Protein AF-A0A956P939-F1 (afdb_monomer)

Mean predicted aligned error: 9.64 Å

Radius of gyration: 22.23 Å; Cα contacts (8 Å, |Δi|>4): 896; chains: 1; bounding box: 80×52×57 Å

Secondary structure (DSSP, 8-state):
--HHHHHHHHHHHHHHHHTT---------SS---SSSSS--SS-EEESS--BTTS--SBTTSSSB-SSEEEE--S-BS-SSSTTPBPTTSTT-EEEEE--TT--EEEEEEEEEEEETT--EESTT-SEEEEEEETTEEEEEEEETTEEEEEEEEEEETTEEEEEEEEEE-SSS-EEEEEEEEEE----SSS-SS--GGGS--EEEEEEEETBEEEEEEEEE-TT-SS-EEEEEEEEEEES-EEEEEEEEETTEEEEEEEEPPEEE-TT-EEEEEEEEEEESSHHHHHHHHHHHHHHHHTSSSSHHHHHHHHHHHHHHHHHHHHHHSPPPSS-SHHHHHHHHHHHHHHHHTEEPS-TT-SS-EE-SBTTTB-S--TTTHHHHHHHHTTT-HHHHHHHHHHHHT----

pLDDT: mean 78.42, std 20.01, range [32.03, 98.69]

Solvent-accessible surface area (backbone atoms only — not comparable to full-atom values): 21518 Å² total; per-residue (Å²): 133,66,70,72,59,56,54,56,53,51,55,53,52,54,60,52,50,67,77,64,61,79,80,81,78,80,84,76,81,93,76,89,64,67,79,53,70,80,74,72,56,77,35,57,64,44,68,47,49,45,47,41,53,90,78,34,80,68,40,46,49,39,36,24,24,46,24,46,48,75,22,44,35,26,55,69,58,80,64,88,90,42,101,82,36,52,50,32,38,19,43,70,28,23,38,34,25,42,47,38,77,90,56,47,37,76,60,31,31,38,32,47,38,32,24,38,86,87,66,49,72,40,32,56,60,24,80,42,46,40,37,38,24,37,85,65,37,35,41,31,43,35,33,43,90,49,31,41,33,43,30,40,42,32,68,72,48,74,60,24,32,39,44,34,33,39,40,32,27,74,31,94,58,68,48,42,38,35,43,30,45,36,40,28,50,70,85,71,76,81,73,61,94,65,74,59,61,74,78,66,79,44,40,63,48,58,41,68,76,47,93,39,31,38,33,41,40,38,39,35,70,41,89,85,73,82,89,62,62,55,53,41,17,36,15,38,30,41,46,49,47,43,72,47,58,46,81,41,83,44,67,75,50,39,31,41,35,42,32,31,50,66,50,72,35,46,56,72,31,72,46,30,39,39,38,33,43,10,54,33,77,42,60,65,66,5,38,55,49,18,51,50,52,49,56,54,42,58,70,57,28,96,46,58,40,48,13,50,55,42,51,52,54,50,50,51,51,53,51,52,53,47,65,71,60,47,72,80,59,98,53,90,49,81,62,43,47,55,52,45,55,42,51,53,48,17,54,60,68,23,41,39,56,64,53,96,86,47,74,35,37,37,54,31,87,20,35,3,59,22,65,54,80,47,92,70,51,36,66,53,50,23,58,56,35,47,67,76,39,56,63,56,21,48,24,21,52,14,51,76,71,61,66,64,76,135

Foldseek 3Di:
DDVVVVVVVVVVVVVVVVVPDDDPPPDDDDDDDDPQPPPQFQAAEAADDAQEPLSADDDLRHVVHFFQDKGQYRCWADDPPDPQTQHSQFARWIWGGFADAPAGDTDKIKGKWKAWPVRDIDVRPFPHKHWYADLFFIWMWTHHPQKIKIWTWGDLDFQKIKTKIKIWGQDQFKIKIWMKMKIKHRDDQPRDPRGDPLPADWFWDWDAPDWLKIKIWIWAQPPVHDDDTQIKMKIKGKVQGFDGWDWDDDRSITMIMRTGDMDMDHNGDMAMIIIMIGIDSDHVVRNVVRVVSVVVLCVQAVHRVSSVVRSVVVVVVVLVVQLVQFDDFPDDDPVSSVVLSSVSSSLVVQWHADDDPQPGIFGFSGRHNDPDQDPVVLQVSLVSCCRRPVPRSVSSVCRNPVPPDD

Sequence (406 aa):
MNPRVAIVGGVVAALLGTLFTPVRGLAQGSGHPRPDPVGLSQVPVSGWPVYVEDLTIGSPVSDYGSHFGIKASTLDDGAPESDLFADARSLLYHATYAANTDDGRQMDEGFFRFFDGNGASRFAPAESREIHFHPWGWEETAVDGDLTAEGYAMTFEEDVFLVATIVTNDGDESVTLTPRFNVRNETDPETESSFPASQRDDFAVAEMIEPGVAGVTYAAPFVFGLFGFNVFERAIVADPEVHDVANIGSLRYYRKRVNLAPFTLGPGERRGVYVLVAFDDYATPAADRAVAAQEALAAMGADAAEAIDAAVAETDAEWDDFFASLPPPHGDEPNDARIYDLAATALRMNVYGQRGLMPGRASVPGKVHFNLFFVWDLPLQALGHNEWDPTLATEELGVQYGFCSP

Nearest PDB structures (foldseek):
  6xux-assembly1_A  TM=6.736E-01  e=1.722E-11  Escherichia coli K-12
  3d3i-assembly1_A  TM=6.551E-01  e=8.523E-11  Escherichia coli K-12
  1h54-assembly1_A  TM=5.300E-01  e=1.652E-06  Levilactobacillus brevis
  5npf-assembly1_A  TM=4.987E-01  e=2.641E-04  Thermoanaerobacterium xylanolyticum
  6tzk-assembly1_A  TM=1.191E-01  e=5.718E+00  Escherichia coli K-12

Structure (mmCIF, N/CA/C/O backbone):
data_AF-A0A956P939-F1
#
_entry.id   AF-A0A956P939-F1
#
loop_
_atom_site.group_PDB
_atom_site.id
_atom_site.type_symbol
_atom_site.label_atom_id
_atom_site.label_alt_id
_atom_site.la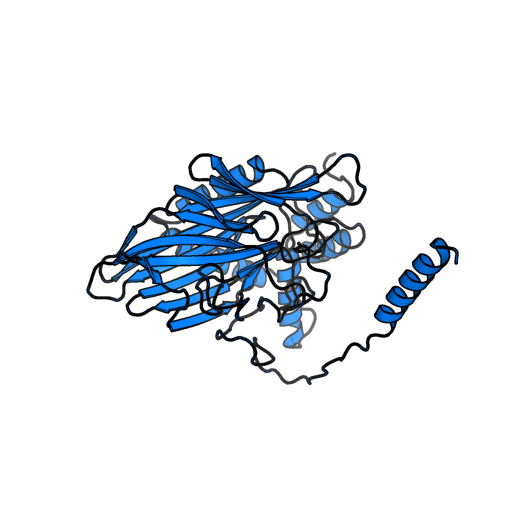bel_comp_id
_atom_site.label_asym_id
_atom_site.label_entity_id
_atom_site.label_seq_id
_atom_site.pdbx_PDB_ins_code
_atom_site.Cartn_x
_atom_site.Cartn_y
_atom_site.Cartn_z
_atom_site.occupancy
_atom_site.B_iso_or_equiv
_atom_site.auth_seq_id
_atom_site.auth_comp_id
_atom_site.auth_asym_id
_atom_site.auth_atom_id
_atom_site.pdbx_PDB_model_num
ATOM 1 N N . MET A 1 1 ? 54.428 1.820 21.386 1.00 50.12 1 MET A N 1
ATOM 2 C CA . MET A 1 1 ? 54.041 1.319 20.044 1.00 50.12 1 MET A CA 1
ATOM 3 C C . MET A 1 1 ? 53.411 2.462 19.261 1.00 50.12 1 MET A C 1
ATOM 5 O O . MET A 1 1 ? 52.854 3.351 19.891 1.00 50.12 1 MET A O 1
ATOM 9 N N . ASN A 1 2 ? 53.539 2.487 17.932 1.00 37.88 2 ASN A N 1
ATOM 10 C CA . ASN A 1 2 ? 52.978 3.564 17.108 1.00 37.88 2 ASN A CA 1
ATOM 11 C C . ASN A 1 2 ? 51.472 3.305 16.871 1.00 37.88 2 ASN A C 1
ATOM 13 O O . ASN A 1 2 ? 51.154 2.280 16.264 1.00 37.88 2 ASN A O 1
ATOM 17 N N . PRO A 1 3 ? 50.550 4.186 17.315 1.00 40.38 3 PRO A N 1
ATOM 18 C CA . PRO A 1 3 ? 49.106 3.933 17.237 1.00 40.38 3 PRO A CA 1
ATOM 19 C C . PRO A 1 3 ? 48.591 3.748 15.802 1.00 40.38 3 PRO A C 1
ATOM 21 O O . PRO A 1 3 ? 47.609 3.041 15.594 1.00 40.38 3 PRO A O 1
ATOM 24 N N . ARG A 1 4 ? 49.293 4.283 14.791 1.00 35.97 4 ARG A N 1
ATOM 25 C CA . ARG A 1 4 ? 48.931 4.094 13.374 1.00 35.97 4 ARG A CA 1
ATOM 26 C C . ARG A 1 4 ? 49.069 2.645 12.888 1.00 35.97 4 ARG A C 1
ATOM 28 O O . ARG A 1 4 ? 48.387 2.269 11.946 1.00 35.97 4 ARG A O 1
ATOM 35 N N . VAL A 1 5 ? 49.906 1.822 13.529 1.00 47.03 5 VAL A N 1
ATOM 36 C CA . VAL A 1 5 ? 50.092 0.408 13.143 1.00 47.03 5 VAL A CA 1
ATOM 37 C C . VAL A 1 5 ? 48.960 -0.476 13.681 1.00 47.03 5 VAL A C 1
ATOM 39 O O . VAL A 1 5 ? 48.553 -1.419 13.011 1.00 47.03 5 VAL A O 1
ATOM 42 N N . ALA A 1 6 ? 48.404 -0.145 14.852 1.00 46.34 6 ALA A N 1
ATOM 43 C CA . ALA A 1 6 ? 47.285 -0.888 15.437 1.00 46.34 6 ALA A CA 1
ATOM 44 C C . ALA A 1 6 ? 45.988 -0.722 14.624 1.00 46.34 6 ALA A C 1
ATOM 46 O O . ALA A 1 6 ? 45.275 -1.696 14.402 1.00 46.34 6 ALA A O 1
ATOM 47 N N . ILE A 1 7 ? 45.724 0.492 14.126 1.00 46.47 7 ILE A N 1
ATOM 48 C CA . ILE A 1 7 ? 44.528 0.800 13.323 1.00 46.47 7 ILE A CA 1
ATOM 49 C C . ILE A 1 7 ? 44.555 0.041 11.986 1.00 46.47 7 ILE A C 1
ATOM 51 O O . ILE A 1 7 ? 43.578 -0.613 11.634 1.00 46.47 7 ILE A O 1
ATOM 55 N N . VAL A 1 8 ? 45.691 0.049 11.275 1.00 51.22 8 VAL A N 1
ATOM 56 C CA . VAL A 1 8 ? 45.835 -0.686 10.002 1.00 51.22 8 VAL A CA 1
ATOM 57 C C . VAL A 1 8 ? 45.714 -2.202 10.209 1.00 51.22 8 VAL A C 1
ATOM 59 O O . VAL A 1 8 ? 45.067 -2.874 9.411 1.00 51.22 8 VAL A O 1
ATOM 62 N N . GLY A 1 9 ? 46.271 -2.743 11.300 1.00 47.25 9 GLY A N 1
ATOM 63 C CA . GLY A 1 9 ? 46.125 -4.162 11.640 1.00 47.25 9 GLY A CA 1
ATOM 64 C C . GLY A 1 9 ? 44.674 -4.579 11.915 1.00 47.25 9 GLY A C 1
ATOM 65 O O . GLY A 1 9 ? 44.249 -5.633 11.448 1.00 47.25 9 GLY A O 1
ATOM 66 N N . GLY A 1 10 ? 43.903 -3.742 12.618 1.00 50.66 10 GLY A N 1
ATOM 67 C CA . GLY A 1 10 ? 42.486 -4.000 12.900 1.00 50.66 10 GLY A CA 1
ATOM 68 C C . GLY A 1 10 ? 41.606 -3.992 11.646 1.00 50.66 10 GLY A C 1
ATOM 69 O O . GLY A 1 10 ? 40.800 -4.900 11.461 1.00 50.66 10 GLY A O 1
ATOM 70 N N . VAL A 1 11 ? 41.806 -3.020 10.749 1.00 48.44 11 VAL A N 1
ATOM 71 C CA . VAL A 1 11 ? 41.030 -2.906 9.497 1.00 48.44 11 VAL A CA 1
ATOM 72 C C . VAL A 1 11 ? 41.284 -4.092 8.559 1.00 48.44 11 VAL A C 1
ATOM 74 O O . VAL A 1 11 ? 40.339 -4.641 7.998 1.00 48.44 11 VAL A O 1
ATOM 77 N N . VAL A 1 12 ? 42.537 -4.548 8.431 1.00 51.44 12 VAL A N 1
ATOM 78 C CA . VAL A 1 12 ? 42.867 -5.727 7.606 1.00 51.44 12 VAL A CA 1
ATOM 79 C C . VAL A 1 12 ? 42.304 -7.020 8.211 1.00 51.44 12 VAL A C 1
ATOM 81 O O . VAL A 1 12 ? 41.845 -7.884 7.469 1.00 51.44 12 VAL A O 1
ATOM 84 N N . ALA A 1 13 ? 42.282 -7.155 9.541 1.00 48.56 13 ALA A N 1
ATOM 85 C CA . ALA A 1 13 ? 41.676 -8.315 10.199 1.00 48.56 13 ALA A CA 1
ATOM 86 C C . ALA A 1 13 ? 40.147 -8.369 10.011 1.00 48.56 13 ALA A C 1
ATOM 88 O O . ALA A 1 13 ? 39.612 -9.445 9.755 1.00 48.56 13 ALA A O 1
ATOM 89 N N . ALA A 1 14 ? 39.458 -7.224 10.071 1.00 45.44 14 ALA A N 1
ATOM 90 C CA . ALA A 1 14 ? 38.018 -7.142 9.817 1.00 45.44 14 ALA A CA 1
ATOM 91 C C . ALA A 1 14 ? 37.662 -7.505 8.361 1.00 45.44 14 ALA A C 1
ATOM 93 O O . ALA A 1 14 ? 36.776 -8.325 8.134 1.00 45.44 14 ALA A O 1
ATOM 94 N N . LEU A 1 15 ? 38.413 -6.975 7.384 1.00 41.59 15 LEU A N 1
ATOM 95 C CA . LEU A 1 15 ? 38.241 -7.290 5.956 1.00 41.59 15 LEU A CA 1
ATOM 96 C C . LEU A 1 15 ? 38.540 -8.757 5.605 1.00 41.59 15 LEU A C 1
ATOM 98 O O . LEU A 1 15 ? 37.969 -9.290 4.660 1.00 41.59 15 LEU A O 1
ATOM 102 N N . LEU A 1 16 ? 39.426 -9.426 6.348 1.00 42.56 16 LEU A N 1
ATOM 103 C CA . LEU A 1 16 ? 39.667 -10.860 6.172 1.00 42.56 16 LEU A CA 1
ATOM 104 C C . LEU A 1 16 ? 38.607 -11.725 6.872 1.00 42.56 16 LEU A C 1
ATOM 106 O O . LEU A 1 16 ? 38.348 -12.832 6.413 1.00 42.56 16 LEU A O 1
ATOM 110 N N . GLY A 1 17 ? 37.967 -11.239 7.940 1.00 43.75 17 GLY A N 1
ATOM 111 C CA . GLY A 1 17 ? 36.863 -11.945 8.598 1.00 43.75 17 GLY A CA 1
ATOM 112 C C . GLY A 1 17 ? 35.631 -12.092 7.699 1.00 43.75 17 GLY A C 1
ATOM 113 O O . GLY A 1 17 ? 35.062 -13.179 7.597 1.00 43.75 17 GLY A O 1
ATOM 114 N N . THR A 1 18 ? 35.259 -11.028 6.981 1.00 45.19 18 THR A N 1
ATOM 115 C CA . THR A 1 18 ? 34.115 -11.051 6.054 1.00 45.19 18 THR A CA 1
ATOM 116 C C . THR A 1 18 ? 34.360 -11.954 4.841 1.00 45.19 18 THR A C 1
ATOM 118 O O . THR A 1 18 ? 33.471 -12.708 4.459 1.00 45.19 18 THR A O 1
ATOM 121 N N . LEU A 1 19 ? 35.583 -11.980 4.296 1.00 40.50 19 LEU A N 1
ATOM 122 C CA . LEU A 1 19 ? 35.952 -12.816 3.141 1.00 40.50 19 LEU A CA 1
ATOM 123 C C . LEU A 1 19 ? 35.946 -14.337 3.400 1.00 40.50 19 LEU A C 1
ATOM 125 O O . LEU A 1 19 ? 36.013 -15.108 2.443 1.00 40.50 19 LEU A O 1
ATOM 129 N N . PHE A 1 20 ? 35.880 -14.784 4.659 1.00 41.47 20 PHE A N 1
ATOM 130 C CA . PHE A 1 20 ? 35.913 -16.208 5.025 1.00 41.47 20 PHE A CA 1
ATOM 131 C C . PHE A 1 20 ? 34.720 -16.671 5.872 1.00 41.47 20 PHE A C 1
ATOM 133 O O . PHE A 1 20 ? 34.769 -17.759 6.449 1.00 41.47 20 PHE A O 1
ATOM 140 N N . THR A 1 21 ? 33.633 -15.896 5.930 1.00 37.41 21 THR A N 1
ATOM 141 C CA . THR A 1 21 ? 32.388 -16.376 6.548 1.00 37.41 21 THR A CA 1
ATOM 142 C C . THR A 1 21 ? 31.715 -17.376 5.597 1.00 37.41 21 THR A C 1
ATOM 144 O O . THR A 1 21 ? 31.356 -16.996 4.482 1.00 37.41 21 THR A O 1
ATOM 147 N N . PRO A 1 22 ? 31.567 -18.664 5.965 1.00 34.25 22 PRO A N 1
ATOM 148 C CA . PRO A 1 22 ? 30.996 -19.651 5.061 1.00 34.25 22 PRO A CA 1
ATOM 149 C C . PRO A 1 22 ? 29.490 -19.419 4.929 1.00 34.25 22 PRO A C 1
ATOM 151 O O . PRO A 1 22 ? 28.732 -19.710 5.855 1.00 34.25 22 PRO A O 1
ATOM 154 N N . VAL A 1 23 ? 29.058 -18.945 3.758 1.00 38.06 23 VAL A N 1
ATOM 155 C CA . VAL A 1 23 ? 27.640 -18.909 3.383 1.00 38.06 23 VAL A CA 1
ATOM 156 C C . VAL A 1 23 ? 27.090 -20.332 3.485 1.00 38.06 23 VAL A C 1
ATOM 158 O O . VAL A 1 23 ? 27.446 -21.214 2.696 1.00 38.06 23 VAL A O 1
ATOM 161 N N . ARG A 1 24 ? 26.241 -20.581 4.487 1.00 35.25 24 ARG A N 1
ATOM 162 C CA . ARG A 1 24 ? 25.516 -21.847 4.625 1.00 35.25 24 ARG A CA 1
ATOM 163 C C . ARG A 1 24 ? 24.410 -21.888 3.578 1.00 35.25 24 ARG A C 1
ATOM 165 O O . ARG A 1 24 ? 23.266 -21.568 3.871 1.00 35.25 24 ARG A O 1
ATOM 172 N N . GLY A 1 25 ? 24.763 -22.310 2.367 1.00 32.84 25 GLY A N 1
ATOM 173 C CA . GLY A 1 25 ? 23.783 -22.633 1.338 1.00 32.84 25 GLY A CA 1
ATOM 174 C C . GLY A 1 25 ? 22.863 -23.757 1.816 1.00 32.84 25 GLY A C 1
ATOM 175 O O . GLY A 1 25 ? 23.252 -24.927 1.807 1.00 32.84 25 GLY A O 1
ATOM 176 N N . LEU A 1 26 ? 21.648 -23.401 2.233 1.00 36.78 26 LEU A N 1
ATOM 177 C CA . LEU A 1 26 ? 20.554 -24.344 2.432 1.00 36.78 26 LEU A CA 1
ATOM 178 C C . LEU A 1 26 ? 20.024 -24.762 1.060 1.00 36.78 26 LEU A C 1
ATOM 180 O O . LEU A 1 26 ? 19.105 -24.166 0.512 1.00 36.78 26 LEU A O 1
ATOM 184 N N . ALA A 1 27 ? 20.623 -25.807 0.495 1.00 38.09 27 ALA A N 1
ATOM 185 C CA . ALA A 1 27 ? 20.045 -26.488 -0.652 1.00 38.09 27 ALA A CA 1
ATOM 186 C C . ALA A 1 27 ? 18.842 -27.327 -0.187 1.00 38.09 27 ALA A C 1
ATOM 188 O O . ALA A 1 27 ? 19.024 -28.380 0.430 1.00 38.09 27 ALA A O 1
ATOM 189 N N . GLN A 1 28 ? 17.624 -26.886 -0.506 1.00 37.09 28 GLN A N 1
ATOM 190 C CA . GLN A 1 28 ? 16.430 -27.733 -0.493 1.00 37.09 28 GLN A CA 1
ATOM 191 C C . GLN A 1 28 ? 15.863 -27.883 -1.908 1.00 37.09 28 GLN A C 1
ATOM 193 O O . GLN A 1 28 ? 16.012 -27.011 -2.759 1.00 37.09 28 GLN A O 1
ATOM 198 N N . GLY A 1 29 ? 15.348 -29.082 -2.185 1.00 35.78 29 GLY A N 1
ATOM 199 C CA . GLY A 1 29 ? 15.140 -29.578 -3.543 1.00 35.78 29 GLY A CA 1
ATOM 200 C C . GLY A 1 29 ? 13.824 -29.147 -4.185 1.00 35.78 29 GLY A C 1
ATOM 2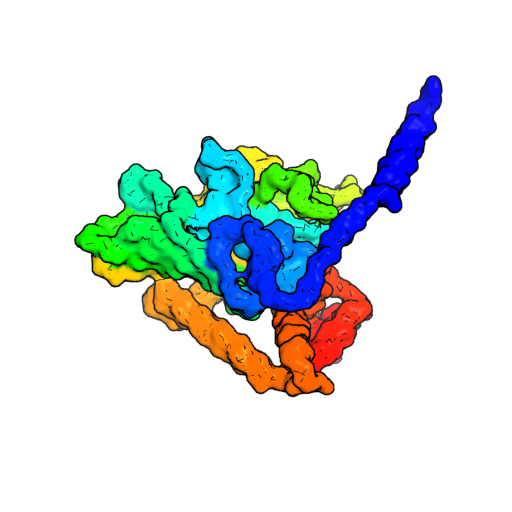01 O O . GLY A 1 29 ? 12.817 -28.937 -3.516 1.00 35.78 29 GLY A O 1
ATOM 202 N N . SER A 1 30 ? 13.839 -29.101 -5.515 1.00 42.78 30 SER A N 1
ATOM 203 C CA . SER A 1 30 ? 12.678 -28.849 -6.363 1.00 42.78 30 SER A CA 1
ATOM 204 C C . SER A 1 30 ? 11.581 -29.910 -6.198 1.00 42.78 30 SER A C 1
ATOM 206 O O . SER A 1 30 ? 11.825 -31.113 -6.308 1.00 42.78 30 SER A O 1
ATOM 208 N N . GLY A 1 31 ? 10.348 -29.446 -5.979 1.00 37.28 31 GLY A N 1
ATOM 209 C CA . GLY A 1 31 ? 9.161 -30.296 -5.842 1.00 37.28 31 GLY A CA 1
ATOM 210 C C . GLY A 1 31 ? 7.993 -29.583 -5.157 1.00 37.28 31 GLY A C 1
ATOM 211 O O . GLY A 1 31 ? 7.477 -30.111 -4.181 1.00 37.28 31 GLY A O 1
ATOM 212 N N . HIS A 1 32 ? 7.660 -28.371 -5.627 1.00 44.19 32 HIS A N 1
ATOM 213 C CA . HIS A 1 32 ? 6.663 -27.413 -5.107 1.00 44.19 32 HIS A CA 1
ATOM 214 C C . HIS A 1 32 ? 5.964 -27.737 -3.770 1.00 44.19 32 HIS A C 1
ATOM 216 O O . HIS A 1 32 ? 4.976 -28.476 -3.739 1.00 44.19 32 HIS A O 1
ATOM 222 N N . PRO A 1 33 ? 6.360 -27.023 -2.703 1.00 41.59 33 PRO A N 1
ATOM 223 C CA . PRO A 1 33 ? 5.416 -26.649 -1.656 1.00 41.59 33 PRO A CA 1
ATOM 224 C C . PRO A 1 33 ? 5.516 -25.170 -1.222 1.00 41.59 33 PRO A C 1
ATOM 226 O O . PRO A 1 33 ? 6.566 -24.725 -0.778 1.00 41.59 33 PRO A O 1
ATOM 229 N N . ARG A 1 34 ? 4.345 -24.513 -1.233 1.00 43.62 34 ARG A N 1
ATOM 230 C CA . ARG A 1 34 ? 3.924 -23.307 -0.481 1.00 43.62 34 ARG A CA 1
ATOM 231 C C . ARG A 1 34 ? 4.529 -21.919 -0.819 1.00 43.62 34 ARG A C 1
ATOM 233 O O . ARG A 1 34 ? 5.710 -21.831 -1.130 1.00 43.62 34 ARG A O 1
ATOM 240 N N . PRO A 1 35 ? 3.708 -20.846 -0.698 1.00 51.22 35 PRO A N 1
ATOM 241 C CA . PRO A 1 35 ? 4.157 -19.446 -0.663 1.00 51.22 35 PRO A CA 1
ATOM 242 C C . PRO A 1 35 ? 4.894 -19.073 0.636 1.00 51.22 35 PRO A C 1
ATOM 244 O O . PRO A 1 35 ? 5.683 -18.147 0.635 1.00 51.22 35 PRO A O 1
ATOM 247 N N . ASP A 1 36 ? 4.720 -19.842 1.713 1.00 59.56 36 ASP A N 1
ATOM 248 C CA . ASP A 1 36 ? 5.694 -19.925 2.807 1.00 59.56 36 ASP A CA 1
ATOM 249 C C . ASP A 1 36 ? 6.489 -21.238 2.639 1.00 59.56 36 ASP A C 1
ATOM 251 O O . ASP A 1 36 ? 6.026 -22.301 3.085 1.00 59.56 36 ASP A O 1
ATOM 255 N N . PRO A 1 37 ? 7.648 -21.219 1.949 1.00 51.12 37 PRO A N 1
ATOM 256 C CA . PRO A 1 37 ? 8.393 -22.429 1.591 1.00 51.12 37 PRO A CA 1
ATOM 257 C C . PRO A 1 37 ? 9.040 -23.135 2.793 1.00 51.12 37 PRO A C 1
ATOM 259 O O . PRO A 1 37 ? 9.575 -24.237 2.645 1.00 51.12 37 PRO A O 1
ATOM 262 N N . VAL A 1 38 ? 9.004 -22.522 3.981 1.00 56.06 38 VAL A N 1
ATOM 263 C CA . VAL A 1 38 ? 9.703 -22.978 5.192 1.00 56.06 38 VAL A CA 1
ATOM 264 C C . VAL A 1 38 ? 8.776 -23.209 6.391 1.00 56.06 38 VAL A C 1
ATOM 266 O O . VAL A 1 38 ? 9.180 -23.891 7.335 1.00 56.06 38 VAL A O 1
ATOM 269 N N . GLY A 1 39 ? 7.523 -22.751 6.339 1.00 66.31 39 GLY A N 1
ATOM 270 C CA . GLY A 1 39 ? 6.569 -22.860 7.445 1.00 66.31 39 GLY A CA 1
ATOM 271 C C . GLY A 1 39 ? 6.886 -21.901 8.596 1.00 66.31 39 GLY A C 1
ATOM 272 O O . GLY A 1 39 ? 6.688 -22.284 9.751 1.00 66.31 39 GLY A O 1
ATOM 273 N N . LEU A 1 40 ? 7.471 -20.736 8.292 1.00 74.38 40 LEU A N 1
ATOM 274 C CA . LEU A 1 40 ? 7.886 -19.737 9.281 1.00 74.38 40 LEU A CA 1
ATOM 275 C C . LEU A 1 40 ? 6.841 -18.643 9.514 1.00 74.38 40 LEU A C 1
ATOM 277 O O . LEU A 1 40 ? 6.800 -18.113 10.623 1.00 74.38 40 LEU A O 1
ATOM 281 N N . SER A 1 41 ? 5.999 -18.325 8.526 1.00 83.19 41 SER A N 1
ATOM 282 C CA . SER A 1 41 ? 4.969 -17.294 8.664 1.00 83.19 41 SER A CA 1
ATOM 283 C C . SER A 1 41 ? 3.973 -17.676 9.757 1.00 83.19 41 SER A C 1
ATOM 285 O O . SER A 1 41 ? 3.396 -18.767 9.753 1.00 83.19 41 SER A O 1
ATOM 287 N N . GLN A 1 42 ? 3.738 -16.760 10.697 1.00 87.88 42 GLN A N 1
ATOM 288 C CA . GLN A 1 42 ? 2.719 -16.939 11.735 1.00 87.88 42 GLN A CA 1
ATOM 289 C C . GLN A 1 42 ? 1.298 -16.717 11.195 1.00 87.88 42 GLN A C 1
ATOM 291 O O . GLN A 1 42 ? 0.321 -17.182 11.784 1.00 87.88 42 GLN A O 1
ATOM 296 N N . VAL A 1 43 ? 1.196 -16.010 10.068 1.00 88.38 43 VAL A N 1
ATOM 297 C CA . VAL A 1 43 ? -0.038 -15.706 9.342 1.00 88.38 43 VAL A CA 1
ATOM 298 C C . VAL A 1 43 ? -0.138 -16.626 8.118 1.00 88.38 43 VAL A C 1
ATOM 300 O O . VAL A 1 43 ? 0.833 -16.723 7.366 1.00 88.38 43 VAL A O 1
ATOM 303 N N . PRO A 1 44 ? -1.277 -17.302 7.880 1.00 90.94 44 PRO A N 1
ATOM 304 C CA . PRO A 1 44 ? -1.563 -17.964 6.612 1.00 90.94 44 PRO A CA 1
ATOM 305 C C . PRO A 1 44 ? -1.393 -17.020 5.414 1.00 90.94 44 PRO A C 1
ATOM 307 O O . PRO A 1 44 ? -2.001 -15.952 5.365 1.00 90.94 44 PRO A O 1
ATOM 310 N N . VAL A 1 45 ? -0.581 -17.442 4.444 1.00 89.38 45 VAL A N 1
ATOM 311 C CA . VAL A 1 45 ? -0.345 -16.727 3.183 1.00 89.38 45 VAL A CA 1
ATOM 312 C C . VAL A 1 45 ? -0.757 -17.583 1.985 1.00 89.38 45 VAL A C 1
ATOM 314 O O . VAL A 1 45 ? -0.534 -18.800 1.953 1.00 89.38 45 VAL A O 1
ATOM 317 N N . SER A 1 46 ? -1.345 -16.940 0.982 1.00 89.81 46 SER A N 1
ATOM 318 C CA . SER A 1 46 ? -1.753 -17.527 -0.295 1.00 89.81 46 SER A CA 1
ATOM 319 C C . SER A 1 46 ? -1.541 -16.527 -1.446 1.00 89.81 46 SER A C 1
ATOM 321 O O . SER A 1 46 ? -1.001 -15.447 -1.227 1.00 89.81 46 SER A O 1
ATOM 323 N N . GLY A 1 47 ? -1.896 -16.892 -2.680 1.00 86.50 47 GLY A N 1
ATOM 324 C CA . GLY A 1 47 ? -1.655 -16.042 -3.854 1.00 86.50 47 GLY A CA 1
ATOM 325 C C . GLY A 1 47 ? -0.212 -16.086 -4.378 1.00 86.50 47 GLY A C 1
ATOM 326 O O . GLY A 1 47 ? 0.580 -16.961 -4.004 1.00 86.50 47 GLY A O 1
ATOM 327 N N . TRP A 1 48 ? 0.098 -15.195 -5.321 1.00 80.31 48 TRP A N 1
ATOM 328 C CA . TRP A 1 48 ? 1.404 -15.028 -5.976 1.00 80.31 48 TRP A CA 1
ATOM 329 C C . TRP A 1 48 ? 1.398 -13.738 -6.821 1.00 80.31 48 TRP A C 1
ATOM 331 O O . TRP A 1 48 ? 0.352 -13.423 -7.390 1.00 80.31 48 TRP A O 1
ATOM 341 N N . PRO A 1 49 ? 2.546 -13.061 -7.033 1.00 77.12 49 PRO A N 1
ATOM 342 C CA . PRO A 1 49 ? 3.854 -13.192 -6.369 1.00 77.12 49 PRO A CA 1
ATOM 343 C C . PRO A 1 49 ? 3.774 -12.938 -4.869 1.00 77.12 49 PRO A C 1
ATOM 345 O O . PRO A 1 49 ? 2.861 -12.284 -4.410 1.00 77.12 49 PRO A O 1
ATOM 348 N N . VAL A 1 50 ? 4.695 -13.499 -4.093 1.00 73.44 50 VAL A N 1
ATOM 349 C CA . VAL A 1 50 ? 4.679 -13.384 -2.629 1.00 73.44 50 VAL A CA 1
ATOM 350 C C . VAL A 1 50 ? 5.639 -12.264 -2.221 1.00 73.44 50 VAL A C 1
ATOM 352 O O . VAL A 1 50 ? 6.678 -12.094 -2.856 1.00 73.44 50 VAL A O 1
ATOM 355 N N . TYR A 1 51 ? 5.272 -11.479 -1.203 1.00 72.31 51 TYR A N 1
ATOM 356 C CA . TYR A 1 51 ? 6.037 -10.316 -0.734 1.00 72.31 51 TYR A CA 1
ATOM 357 C C . TYR A 1 51 ? 6.098 -10.273 0.805 1.00 72.31 51 TYR A C 1
ATOM 359 O O . TYR A 1 51 ? 5.625 -9.324 1.430 1.00 72.31 51 TYR A O 1
ATOM 367 N N . VAL A 1 52 ? 6.620 -11.323 1.442 1.00 76.75 52 VAL A N 1
ATOM 368 C CA . VAL A 1 52 ? 6.620 -11.454 2.915 1.00 76.75 52 VAL A CA 1
ATOM 369 C C . VAL A 1 52 ? 7.919 -10.934 3.527 1.00 76.75 52 VAL A C 1
ATOM 371 O O . VAL A 1 52 ? 8.958 -11.475 3.192 1.00 76.75 52 VAL A O 1
ATOM 374 N N . GLU A 1 53 ? 7.893 -9.962 4.442 1.00 73.31 53 GLU A N 1
ATOM 375 C CA . GLU A 1 53 ? 9.083 -9.467 5.180 1.00 73.31 53 GLU A CA 1
ATOM 376 C C . GLU A 1 53 ? 9.956 -10.603 5.771 1.00 73.31 53 GLU A C 1
ATOM 378 O O . GLU A 1 53 ? 9.447 -11.677 6.094 1.00 73.31 53 GLU A O 1
ATOM 383 N N . ASP A 1 54 ? 11.276 -10.382 5.874 1.00 66.75 54 ASP A N 1
ATOM 384 C CA . ASP A 1 54 ? 12.339 -11.337 6.267 1.00 66.75 54 ASP A CA 1
ATOM 385 C C . ASP A 1 54 ? 12.512 -12.608 5.412 1.00 66.75 54 ASP A C 1
ATOM 387 O O . ASP A 1 54 ? 13.627 -13.119 5.262 1.00 66.75 54 ASP A O 1
ATOM 391 N N . LEU A 1 55 ? 11.456 -13.136 4.794 1.00 67.62 55 LEU A N 1
ATOM 392 C CA . LEU A 1 55 ? 11.491 -14.401 4.043 1.00 67.62 55 LEU A CA 1
ATOM 393 C C . LEU A 1 55 ? 12.004 -14.237 2.586 1.00 67.62 55 LEU A C 1
ATOM 395 O O . LEU A 1 55 ? 11.782 -15.103 1.743 1.00 67.62 55 LEU A O 1
ATOM 399 N N . THR A 1 56 ? 12.715 -13.129 2.307 1.00 63.72 56 THR A N 1
ATOM 400 C CA . THR A 1 56 ? 12.493 -12.299 1.100 1.00 63.72 56 THR A CA 1
ATOM 401 C C . THR A 1 56 ? 13.667 -11.291 0.860 1.00 63.72 56 THR A C 1
ATOM 403 O O . THR A 1 56 ? 13.596 -10.135 1.275 1.00 63.72 56 THR A O 1
ATOM 406 N N . ILE A 1 57 ? 14.782 -11.739 0.211 1.00 50.19 57 ILE A N 1
ATOM 407 C CA . ILE A 1 57 ? 16.059 -10.998 -0.078 1.00 50.19 57 ILE A CA 1
ATOM 408 C C . ILE A 1 57 ? 16.646 -11.005 -1.567 1.00 50.19 57 ILE A C 1
ATOM 410 O O . ILE A 1 57 ? 17.490 -11.837 -1.906 1.00 50.19 57 ILE A O 1
ATOM 414 N N . GLY A 1 58 ? 16.301 -10.063 -2.473 1.00 41.91 58 GLY A N 1
ATOM 415 C CA . GLY A 1 58 ? 16.731 -9.886 -3.895 1.00 41.91 58 GLY A CA 1
ATOM 416 C C . GLY A 1 58 ? 15.868 -10.442 -5.082 1.00 41.91 58 GLY A C 1
ATOM 417 O O . GLY A 1 58 ? 15.882 -11.645 -5.329 1.00 41.91 58 GLY A O 1
ATOM 418 N N . SER A 1 59 ? 15.217 -9.563 -5.882 1.00 36.59 59 SER A N 1
ATOM 419 C CA . SER A 1 59 ? 14.752 -9.623 -7.316 1.00 36.59 59 SER A CA 1
ATOM 420 C C . SER A 1 59 ? 13.405 -8.883 -7.516 1.00 36.59 59 SER A C 1
ATOM 422 O O . SER A 1 59 ? 12.497 -9.103 -6.725 1.00 36.59 59 SER A O 1
ATOM 424 N N . PRO A 1 60 ? 13.189 -8.102 -8.596 1.00 40.62 60 PRO A N 1
ATOM 425 C CA . PRO A 1 60 ? 12.091 -7.129 -8.676 1.00 40.62 60 PRO A CA 1
ATOM 426 C C . PRO A 1 60 ? 10.625 -7.632 -8.646 1.00 40.62 60 PRO A C 1
ATOM 428 O O . PRO A 1 60 ? 9.729 -6.797 -8.645 1.00 40.62 60 PRO A O 1
ATOM 431 N N . VAL A 1 61 ? 10.366 -8.944 -8.554 1.00 43.72 61 VAL A N 1
ATOM 432 C CA . VAL A 1 61 ? 9.080 -9.525 -8.065 1.00 43.72 61 VAL A CA 1
ATOM 433 C C . VAL A 1 61 ? 9.261 -10.861 -7.347 1.00 43.72 61 VAL A C 1
ATOM 435 O O . VAL A 1 61 ? 8.319 -11.634 -7.174 1.00 43.72 61 VAL A O 1
ATOM 438 N N . SER A 1 62 ? 10.486 -11.228 -6.985 1.00 32.75 62 SER A N 1
ATOM 439 C CA . SER A 1 62 ? 10.576 -12.374 -6.087 1.00 32.75 62 SER A CA 1
ATOM 440 C C . SER A 1 62 ? 9.972 -11.957 -4.744 1.00 32.75 62 SER A C 1
ATOM 442 O O . SER A 1 62 ? 10.001 -10.768 -4.422 1.00 32.75 62 SER A O 1
ATOM 444 N N . ASP A 1 63 ? 9.571 -12.947 -3.936 1.00 32.03 63 ASP A N 1
ATOM 445 C CA . ASP A 1 63 ? 9.728 -12.865 -2.476 1.00 32.03 63 ASP A CA 1
ATOM 446 C C . ASP A 1 63 ? 10.980 -12.074 -2.205 1.00 32.03 63 ASP A C 1
ATOM 448 O O . ASP A 1 63 ? 10.971 -10.999 -1.639 1.00 32.03 63 ASP A O 1
ATOM 452 N N . TYR A 1 64 ? 12.062 -12.555 -2.803 1.00 34.09 64 TYR A N 1
ATOM 453 C CA . TYR A 1 64 ? 13.351 -12.043 -2.507 1.00 34.09 64 TYR A CA 1
ATOM 454 C C . TYR A 1 64 ? 13.428 -10.491 -2.674 1.00 34.09 64 TYR A C 1
ATOM 456 O O . TYR A 1 64 ? 13.827 -9.808 -1.735 1.00 34.09 64 TYR A O 1
ATOM 464 N N . GLY A 1 65 ? 12.866 -9.870 -3.711 1.00 32.62 65 GLY A N 1
ATOM 465 C CA . GLY A 1 65 ? 12.255 -8.543 -3.539 1.00 32.62 65 GLY A CA 1
ATOM 466 C C . GLY A 1 65 ? 12.698 -7.445 -4.499 1.00 32.62 65 GLY A C 1
ATOM 467 O O . GLY A 1 65 ? 13.892 -7.212 -4.746 1.00 32.62 65 GLY A O 1
ATOM 468 N N . SER A 1 66 ? 11.689 -6.723 -4.993 1.00 35.38 66 SER A N 1
ATOM 469 C CA . SER A 1 66 ? 11.801 -5.288 -5.218 1.00 35.38 66 SER A CA 1
ATOM 470 C C . SER A 1 66 ? 11.740 -4.560 -3.879 1.00 35.38 66 SER A C 1
ATOM 472 O O . SER A 1 66 ? 11.754 -5.138 -2.793 1.00 35.38 66 SER A O 1
ATOM 474 N N . HIS A 1 67 ? 11.799 -3.250 -3.994 1.00 50.66 67 HIS A N 1
ATOM 475 C CA . HIS A 1 67 ? 12.508 -2.449 -3.037 1.00 50.66 67 HIS A CA 1
ATOM 476 C C . HIS A 1 67 ? 11.934 -0.996 -3.028 1.00 50.66 67 HIS A C 1
ATOM 478 O O . HIS A 1 67 ? 12.301 -0.153 -2.234 1.00 50.66 67 HIS A O 1
ATOM 484 N N . PHE A 1 68 ? 10.936 -0.662 -3.836 1.00 44.16 68 PHE A N 1
ATOM 485 C CA . PHE A 1 68 ? 9.942 0.321 -3.383 1.00 44.16 68 PHE A CA 1
ATOM 486 C C . PHE A 1 68 ? 8.644 -0.389 -3.497 1.00 44.16 68 PHE A C 1
ATOM 488 O O . PHE A 1 68 ? 8.317 -0.947 -4.545 1.00 44.16 68 PHE A O 1
ATOM 495 N N . GLY A 1 69 ? 7.989 -0.460 -2.371 1.00 65.62 69 GLY A N 1
ATOM 496 C CA . GLY A 1 69 ? 7.035 -1.500 -2.171 1.00 65.62 69 GLY A CA 1
ATOM 497 C C . GLY A 1 69 ? 6.761 -1.588 -0.704 1.00 65.62 69 GLY A C 1
ATOM 498 O O . GLY A 1 69 ? 7.574 -1.229 0.158 1.00 65.62 69 GLY A O 1
ATOM 499 N N . ILE A 1 70 ? 5.571 -2.082 -0.480 1.00 75.94 70 ILE A N 1
ATOM 500 C CA . ILE A 1 70 ? 5.133 -2.508 0.811 1.00 75.94 70 ILE A CA 1
ATOM 501 C C . ILE A 1 70 ? 5.313 -4.033 0.805 1.00 75.94 70 ILE A C 1
ATOM 503 O O . ILE A 1 70 ? 5.074 -4.672 -0.221 1.00 75.94 70 ILE A O 1
ATOM 507 N N . LYS A 1 71 ? 5.805 -4.618 1.894 1.00 83.81 71 LYS A N 1
ATOM 508 C CA . LYS A 1 71 ? 5.864 -6.076 2.091 1.00 83.81 71 LYS A CA 1
ATOM 509 C C . LYS A 1 71 ? 4.982 -6.443 3.271 1.00 83.81 71 LYS A C 1
ATOM 511 O O . LYS A 1 71 ? 4.986 -5.712 4.256 1.00 83.81 71 LYS A O 1
ATOM 516 N N . ALA A 1 72 ? 4.263 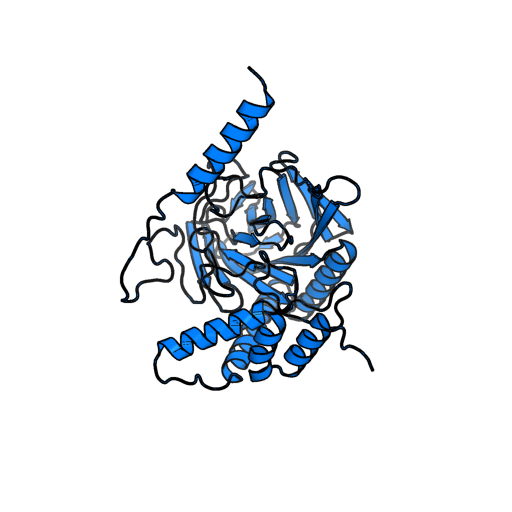-7.557 3.212 1.00 88.00 72 ALA A N 1
ATOM 517 C CA . ALA A 1 72 ? 3.441 -7.985 4.336 1.00 88.00 72 ALA A CA 1
ATOM 518 C C . ALA A 1 72 ? 4.320 -8.590 5.440 1.00 88.00 72 ALA A C 1
ATOM 520 O O . ALA A 1 72 ? 5.062 -9.551 5.214 1.00 88.00 72 ALA A O 1
ATOM 521 N N . SER A 1 73 ? 4.205 -8.058 6.650 1.00 88.00 73 SER A N 1
ATOM 522 C CA . SER A 1 73 ? 4.875 -8.585 7.836 1.00 88.00 73 SER A CA 1
ATOM 523 C C . SER A 1 73 ? 4.099 -9.802 8.339 1.00 88.00 73 SER A C 1
ATOM 525 O O . SER A 1 73 ? 2.910 -9.693 8.641 1.00 88.00 73 SER A O 1
ATOM 527 N N . THR A 1 74 ? 4.732 -10.979 8.404 1.00 87.06 74 THR A N 1
ATOM 528 C CA . THR A 1 74 ? 4.078 -12.235 8.860 1.00 87.06 74 THR A CA 1
ATOM 529 C C . THR A 1 74 ? 4.730 -12.860 10.092 1.00 87.06 74 THR A C 1
ATOM 531 O O . THR A 1 74 ? 4.359 -13.964 10.504 1.00 87.06 74 THR A O 1
ATOM 534 N N . LEU A 1 75 ? 5.694 -12.153 10.679 1.00 83.69 75 LEU A N 1
ATOM 535 C CA . LEU A 1 75 ? 6.434 -12.511 11.882 1.00 83.69 75 LEU A CA 1
ATOM 536 C C . LEU A 1 75 ? 6.220 -11.426 12.948 1.00 83.69 75 LEU A C 1
ATOM 538 O O . LEU A 1 75 ? 5.780 -10.322 12.643 1.00 83.69 75 LEU A O 1
ATOM 542 N N . ASP A 1 76 ? 6.486 -11.768 14.206 1.00 81.75 76 ASP A N 1
ATOM 543 C CA . ASP A 1 76 ? 6.478 -10.819 15.320 1.00 81.75 76 ASP A CA 1
ATOM 544 C C . ASP A 1 76 ? 7.803 -10.038 15.355 1.00 81.75 76 ASP A C 1
ATOM 546 O O . ASP A 1 76 ? 8.847 -10.665 15.554 1.00 81.75 76 ASP A O 1
ATOM 550 N N . ASP A 1 77 ? 7.778 -8.700 15.282 1.00 71.81 77 ASP A N 1
ATOM 551 C CA . ASP A 1 77 ? 8.964 -7.872 15.570 1.00 71.81 77 ASP A CA 1
ATOM 552 C C . ASP A 1 77 ? 8.906 -7.212 16.956 1.00 71.81 77 ASP A C 1
ATOM 554 O O . ASP A 1 77 ? 8.132 -6.280 17.232 1.00 71.81 77 ASP A O 1
ATOM 558 N N . GLY A 1 78 ? 9.839 -7.651 17.803 1.00 62.81 78 GLY A N 1
ATOM 559 C CA . GLY A 1 78 ? 10.221 -7.005 19.051 1.00 62.81 78 GLY A CA 1
ATOM 560 C C . GLY A 1 78 ? 9.723 -7.717 20.312 1.00 62.81 78 GLY A C 1
ATOM 561 O O . GLY A 1 78 ? 9.514 -8.927 20.354 1.00 62.81 78 GLY A O 1
ATOM 562 N N . ALA A 1 79 ? 9.566 -6.949 21.395 1.00 55.91 79 ALA A N 1
ATOM 563 C CA . ALA A 1 79 ? 9.098 -7.454 22.686 1.00 55.91 79 ALA A CA 1
ATOM 564 C C . ALA A 1 79 ? 7.644 -7.009 22.971 1.00 55.91 79 ALA A C 1
ATOM 566 O O . ALA A 1 79 ? 7.373 -5.803 22.936 1.00 55.91 79 ALA A O 1
ATOM 567 N N . PRO A 1 80 ? 6.728 -7.925 23.349 1.00 53.50 80 PRO A N 1
ATOM 568 C CA . PRO A 1 80 ? 5.276 -7.683 23.365 1.00 53.50 80 PRO A CA 1
ATOM 569 C C . PRO A 1 80 ? 4.750 -6.751 24.477 1.00 53.50 80 PRO A C 1
ATOM 571 O O . PRO A 1 80 ? 3.545 -6.557 24.603 1.00 53.50 80 PRO A O 1
ATOM 574 N N . GLU A 1 81 ? 5.612 -6.153 25.305 1.00 52.78 81 GLU A N 1
ATOM 575 C CA . GLU A 1 81 ? 5.208 -5.349 26.476 1.00 52.78 81 GLU A CA 1
ATOM 576 C C . GLU A 1 81 ? 4.987 -3.848 26.175 1.00 52.78 81 GLU A C 1
ATOM 578 O O . GLU A 1 81 ? 5.072 -3.007 27.073 1.00 52.78 81 GLU A O 1
ATOM 583 N N . SER A 1 82 ? 4.720 -3.464 24.921 1.00 60.78 82 SER A N 1
ATOM 584 C CA . SER A 1 82 ? 4.455 -2.059 24.577 1.00 60.78 82 SER A CA 1
ATOM 585 C C . SER A 1 82 ? 3.447 -1.883 23.443 1.00 60.78 82 SER A C 1
ATOM 587 O O . SER A 1 82 ? 3.435 -2.668 22.500 1.00 60.78 82 SER A O 1
ATOM 589 N N . ASP A 1 83 ? 2.721 -0.756 23.452 1.00 61.34 83 ASP A N 1
ATOM 590 C CA . ASP A 1 83 ? 1.865 -0.255 22.353 1.00 61.34 83 ASP A CA 1
ATOM 591 C C . ASP A 1 83 ? 2.614 -0.037 21.013 1.00 61.34 83 ASP A C 1
ATOM 593 O O . ASP A 1 83 ? 2.081 0.578 20.090 1.00 61.34 83 ASP A O 1
ATOM 597 N N . LEU A 1 84 ? 3.869 -0.466 20.916 1.00 60.81 84 LEU A N 1
ATOM 598 C CA . LEU A 1 84 ? 4.877 -0.094 19.928 1.00 60.81 84 LEU A CA 1
ATOM 599 C C . LEU A 1 84 ? 5.493 -1.348 19.263 1.00 60.81 84 LEU A C 1
ATOM 601 O O . LEU A 1 84 ? 6.308 -1.213 18.352 1.00 60.81 84 LEU A O 1
ATOM 605 N N . PHE A 1 85 ? 5.095 -2.536 19.735 1.00 72.31 85 PHE A N 1
ATOM 606 C CA . PHE A 1 85 ? 5.271 -3.857 19.126 1.00 72.31 85 PHE A CA 1
ATOM 607 C C . PHE A 1 85 ? 4.103 -4.131 18.175 1.00 72.31 85 PHE A C 1
ATOM 609 O O . PHE A 1 85 ? 2.959 -3.886 18.568 1.00 72.31 85 PHE A O 1
ATOM 616 N N . ALA A 1 86 ? 4.365 -4.625 16.969 1.00 76.25 86 ALA A N 1
ATOM 617 C CA . ALA A 1 86 ? 3.339 -5.169 16.088 1.00 76.25 86 ALA A CA 1
ATOM 618 C C . ALA A 1 86 ? 3.363 -6.701 16.206 1.00 76.25 86 ALA A C 1
ATOM 620 O O . ALA A 1 86 ? 4.372 -7.329 15.908 1.00 76.25 86 ALA A O 1
ATOM 621 N N . ASP A 1 87 ? 2.259 -7.289 16.682 1.00 86.19 87 ASP A N 1
ATOM 622 C CA . ASP A 1 87 ? 2.045 -8.743 16.588 1.00 86.19 87 ASP A CA 1
ATOM 623 C C . ASP A 1 87 ? 1.889 -9.089 15.106 1.00 86.19 87 ASP A C 1
ATOM 625 O O . ASP A 1 87 ? 1.257 -8.315 14.375 1.00 86.19 87 ASP A O 1
ATOM 629 N N . ALA A 1 88 ? 2.392 -10.245 14.674 1.00 86.12 88 ALA A N 1
ATOM 630 C CA . ALA A 1 88 ? 2.247 -10.736 13.302 1.00 86.12 88 ALA A CA 1
ATOM 631 C C . ALA A 1 88 ? 0.788 -10.706 12.800 1.00 86.12 88 ALA A C 1
ATOM 633 O O . ALA A 1 88 ? 0.534 -10.584 11.605 1.00 86.12 88 ALA A O 1
ATOM 634 N N . ARG A 1 89 ? -0.198 -10.793 13.700 1.00 89.19 89 ARG A N 1
ATOM 635 C CA . ARG A 1 89 ? -1.640 -10.744 13.400 1.00 89.19 89 ARG A CA 1
ATOM 636 C C . ARG A 1 89 ? -2.240 -9.343 13.549 1.00 89.19 89 ARG A C 1
ATOM 638 O O . ARG A 1 89 ? -3.451 -9.215 13.719 1.00 89.19 89 ARG A O 1
ATOM 645 N N . SER A 1 90 ? -1.420 -8.296 13.530 1.00 92.31 90 SER A N 1
ATOM 646 C CA . SER A 1 90 ? -1.892 -6.914 13.426 1.00 92.31 90 SER A CA 1
ATOM 647 C C . SER A 1 90 ? -2.353 -6.638 11.990 1.00 92.31 90 SER A C 1
ATOM 649 O O . SER A 1 90 ? -1.630 -6.948 11.043 1.00 92.31 90 SER A O 1
ATOM 651 N N . LEU A 1 91 ? -3.548 -6.068 11.824 1.00 94.06 91 LEU A N 1
ATOM 652 C CA . LEU A 1 91 ? -4.125 -5.771 10.506 1.00 94.06 91 LEU A CA 1
ATOM 653 C C . LEU A 1 91 ? -3.244 -4.798 9.711 1.00 94.06 91 LEU A C 1
ATOM 655 O O . LEU A 1 91 ? -2.851 -3.734 10.206 1.00 94.06 91 LEU A O 1
ATOM 659 N N . LEU A 1 92 ? -2.981 -5.171 8.457 1.00 93.44 92 LEU A N 1
ATOM 660 C CA . LEU A 1 92 ? -2.151 -4.438 7.500 1.00 93.44 92 LEU A CA 1
ATOM 661 C C . LEU A 1 92 ? -0.766 -4.105 8.047 1.00 93.44 92 LEU A C 1
ATOM 663 O O . LEU A 1 92 ? -0.216 -3.043 7.750 1.00 93.44 92 LEU A O 1
ATOM 667 N N . TYR A 1 93 ? -0.210 -5.005 8.860 1.00 91.81 93 TYR A N 1
ATOM 668 C CA . TYR A 1 93 ? 1.170 -4.905 9.300 1.00 91.81 93 TYR A CA 1
ATOM 669 C C . TYR A 1 93 ? 2.115 -5.226 8.145 1.00 91.81 93 TYR A C 1
ATOM 671 O O . TYR A 1 93 ? 1.998 -6.276 7.496 1.00 91.81 93 TYR A O 1
ATOM 679 N N . HIS A 1 94 ? 2.977 -4.252 7.861 1.00 88.75 94 HIS A N 1
ATOM 680 C CA . HIS A 1 94 ? 3.797 -4.208 6.675 1.00 88.75 94 HIS A CA 1
ATOM 681 C C . HIS A 1 94 ? 5.110 -3.443 6.863 1.00 88.75 94 HIS A C 1
ATOM 683 O O . HIS A 1 94 ? 5.175 -2.470 7.614 1.00 88.75 94 HIS A O 1
ATOM 689 N N . ALA A 1 95 ? 6.114 -3.797 6.066 1.00 84.62 95 ALA A N 1
ATOM 690 C CA . ALA A 1 95 ? 7.361 -3.058 5.917 1.00 84.62 95 ALA A CA 1
ATOM 691 C C . ALA A 1 95 ? 7.335 -2.164 4.671 1.00 84.62 95 ALA A C 1
ATOM 693 O O . ALA A 1 95 ? 7.022 -2.621 3.569 1.00 84.62 95 ALA A O 1
ATOM 694 N N . THR A 1 96 ? 7.697 -0.895 4.840 1.00 78.38 96 THR A N 1
ATOM 695 C CA . THR A 1 96 ? 7.912 0.078 3.766 1.00 78.38 96 THR A CA 1
ATOM 696 C C . THR A 1 96 ? 9.391 0.145 3.414 1.00 78.38 96 THR A C 1
ATOM 698 O O . THR A 1 96 ? 10.255 0.422 4.251 1.00 78.38 96 THR A O 1
ATOM 701 N N . TYR A 1 97 ? 9.680 -0.019 2.134 1.00 70.31 97 TYR A N 1
ATOM 702 C CA . TYR A 1 97 ? 11.026 -0.011 1.583 1.00 70.31 97 TYR A CA 1
ATOM 703 C C . TYR A 1 97 ? 11.219 1.239 0.709 1.00 70.31 97 TYR A C 1
ATOM 705 O O . TYR A 1 97 ? 10.374 1.514 -0.142 1.00 70.31 97 TYR A O 1
ATOM 713 N N . ALA A 1 98 ? 12.291 2.020 0.926 1.00 61.59 98 ALA A N 1
ATOM 714 C CA . ALA A 1 98 ? 12.494 3.311 0.248 1.00 61.59 98 ALA A CA 1
ATOM 715 C C . ALA A 1 98 ? 13.887 3.493 -0.361 1.00 61.59 98 ALA A C 1
ATOM 717 O O . ALA A 1 98 ? 14.892 3.332 0.327 1.00 61.59 98 ALA A O 1
ATOM 718 N N . ALA A 1 99 ? 13.973 3.913 -1.627 1.00 51.16 99 ALA A N 1
ATOM 719 C CA . ALA A 1 99 ? 15.271 4.142 -2.249 1.00 51.16 99 ALA A CA 1
ATOM 720 C C . ALA A 1 99 ? 15.996 5.387 -1.760 1.00 51.16 99 ALA A C 1
ATOM 722 O O . ALA A 1 99 ? 15.669 6.512 -2.134 1.00 51.16 99 ALA A O 1
ATOM 723 N N . ASN A 1 100 ? 17.106 5.136 -1.077 1.00 52.41 100 ASN A N 1
ATOM 724 C CA . ASN A 1 100 ? 18.218 6.060 -0.964 1.00 52.41 100 ASN A CA 1
ATOM 725 C C . ASN A 1 100 ? 19.451 5.429 -1.638 1.00 52.41 100 ASN A C 1
ATOM 727 O O . ASN A 1 100 ? 19.725 4.243 -1.451 1.00 52.41 100 ASN A O 1
ATOM 731 N N . THR A 1 101 ? 20.190 6.219 -2.423 1.00 44.97 101 THR A N 1
ATOM 732 C CA . THR A 1 101 ? 21.169 5.751 -3.432 1.00 44.97 101 THR A CA 1
ATOM 733 C C . THR A 1 101 ? 22.307 4.905 -2.874 1.00 44.97 101 THR A C 1
ATOM 735 O O . THR A 1 101 ? 22.908 4.111 -3.597 1.00 44.97 101 THR A O 1
ATOM 738 N N . ASP A 1 102 ? 22.637 5.130 -1.606 1.00 46.59 102 ASP A N 1
ATOM 739 C CA . ASP A 1 102 ? 23.831 4.593 -0.960 1.00 46.59 102 ASP A CA 1
ATOM 740 C C . ASP A 1 102 ? 23.513 3.366 -0.089 1.00 46.59 102 ASP A C 1
ATOM 742 O O . ASP A 1 102 ? 24.421 2.634 0.303 1.00 46.59 102 ASP A O 1
ATOM 746 N N . ASP A 1 103 ? 22.233 3.153 0.226 1.00 49.66 103 ASP A N 1
ATOM 747 C CA . ASP A 1 103 ? 21.807 2.514 1.468 1.00 49.66 103 ASP A CA 1
ATOM 748 C C . ASP A 1 103 ? 20.463 1.792 1.282 1.00 49.66 103 ASP A C 1
ATOM 750 O O . ASP A 1 103 ? 19.432 2.150 1.852 1.00 49.66 103 ASP A O 1
ATOM 754 N N . GLY A 1 104 ? 20.482 0.755 0.444 1.00 52.94 104 GLY A N 1
ATOM 755 C CA . GLY A 1 104 ? 19.280 0.032 0.066 1.00 52.94 104 GLY A CA 1
ATOM 756 C C . GLY A 1 104 ? 18.654 -0.800 1.205 1.00 52.94 104 GLY A C 1
ATOM 757 O O . GLY A 1 104 ? 19.114 -1.914 1.433 1.00 52.94 104 GLY A O 1
ATOM 758 N N . ARG A 1 105 ? 17.629 -0.288 1.914 1.00 63.31 105 ARG A N 1
ATOM 759 C CA . ARG A 1 105 ? 17.077 -0.854 3.163 1.00 63.31 105 ARG A CA 1
ATOM 760 C C . ARG A 1 105 ? 15.562 -0.673 3.345 1.00 63.31 105 ARG A C 1
ATOM 762 O O . ARG A 1 105 ? 14.934 0.145 2.668 1.00 63.31 105 ARG A O 1
ATOM 769 N N . GLN A 1 106 ? 15.018 -1.368 4.341 1.00 69.19 106 GLN A N 1
ATOM 770 C CA . GLN A 1 106 ? 13.773 -1.000 5.019 1.00 69.19 106 GLN A CA 1
ATOM 771 C C . GLN A 1 106 ? 13.844 0.436 5.572 1.00 69.19 106 GLN A C 1
ATOM 773 O O . GLN A 1 106 ? 14.846 0.844 6.167 1.00 69.19 106 GLN A O 1
ATOM 778 N N . MET A 1 107 ? 12.791 1.223 5.344 1.00 71.56 107 MET A N 1
ATOM 779 C CA . MET A 1 107 ? 12.691 2.614 5.805 1.00 71.56 107 MET A CA 1
ATOM 780 C C . MET A 1 107 ? 11.916 2.701 7.116 1.00 71.56 107 MET A C 1
ATOM 782 O O . MET A 1 107 ? 12.389 3.290 8.092 1.00 71.56 107 MET A O 1
ATOM 786 N N . ASP A 1 108 ? 10.716 2.127 7.107 1.00 78.25 108 ASP A N 1
ATOM 787 C CA . ASP A 1 108 ? 9.803 2.042 8.235 1.00 78.25 108 ASP A CA 1
ATOM 788 C C . ASP A 1 108 ? 8.892 0.826 8.090 1.00 78.25 108 ASP A C 1
ATOM 790 O O . ASP A 1 108 ? 8.894 0.149 7.069 1.00 78.25 108 ASP A O 1
ATOM 794 N N . GLU A 1 109 ? 8.101 0.568 9.115 1.00 85.25 109 GLU A N 1
ATOM 795 C CA . GLU A 1 109 ? 6.972 -0.345 9.089 1.00 85.25 109 GLU A CA 1
ATOM 796 C C . GLU A 1 109 ? 5.695 0.440 9.360 1.00 85.25 109 GLU A C 1
ATOM 798 O O . GLU A 1 109 ? 5.679 1.329 10.223 1.00 85.25 109 GLU A O 1
ATOM 803 N N . GLY A 1 110 ? 4.619 0.074 8.671 1.00 88.44 110 GLY A N 1
ATOM 804 C CA . GLY A 1 110 ? 3.279 0.591 8.888 1.00 88.44 110 GLY A CA 1
ATOM 805 C C . GLY A 1 110 ? 2.324 -0.480 9.408 1.00 88.44 110 GLY A C 1
ATOM 806 O O . GLY A 1 110 ? 2.458 -1.662 9.105 1.00 88.44 110 GLY A O 1
ATOM 807 N N . PHE A 1 111 ? 1.339 -0.071 10.207 1.00 92.50 111 PHE A N 1
ATOM 808 C CA . PHE A 1 111 ? 0.199 -0.920 10.572 1.00 92.50 111 PHE A CA 1
ATOM 809 C C . PHE A 1 111 ? -0.998 -0.094 11.046 1.00 92.50 111 PHE A C 1
ATOM 811 O O . PHE A 1 111 ? -0.852 0.969 11.674 1.00 92.50 111 PHE A O 1
ATOM 818 N N . PHE A 1 112 ? -2.200 -0.620 10.809 1.00 93.75 112 PHE A N 1
ATOM 819 C CA . PHE A 1 112 ? -3.421 -0.070 11.384 1.00 93.75 112 PHE A CA 1
ATOM 820 C C . PHE A 1 112 ? -3.651 -0.592 12.806 1.00 93.75 112 PHE A C 1
ATOM 822 O O . PHE A 1 112 ? -3.308 -1.719 13.158 1.00 93.75 112 PHE A O 1
ATOM 829 N N . ARG A 1 113 ? -4.269 0.244 13.643 1.00 93.06 113 ARG A N 1
ATOM 830 C CA . ARG A 1 113 ? -4.949 -0.190 14.868 1.00 93.06 113 ARG A CA 1
ATOM 831 C C . ARG A 1 113 ? -6.256 0.544 15.038 1.00 93.06 113 ARG A C 1
ATOM 833 O O . ARG A 1 113 ? -6.325 1.754 14.831 1.00 93.06 113 ARG A O 1
ATOM 840 N N . PHE A 1 114 ? -7.246 -0.178 15.530 1.00 96.69 114 PHE A N 1
ATOM 841 C CA . PHE A 1 114 ? -8.545 0.366 15.878 1.00 96.69 114 PHE A CA 1
ATOM 842 C C . PHE A 1 114 ? -8.694 0.344 17.398 1.00 96.69 114 PHE A C 1
ATOM 844 O O . PHE A 1 114 ? -8.210 -0.569 18.062 1.00 96.69 114 PHE A O 1
ATOM 851 N N . PHE A 1 115 ? -9.320 1.372 17.964 1.00 96.69 115 PHE A N 1
ATOM 852 C CA . PHE A 1 115 ? -9.619 1.440 19.395 1.00 96.69 115 PHE A CA 1
ATOM 853 C C . PHE A 1 115 ? -11.120 1.612 19.575 1.00 96.69 115 PHE A C 1
ATOM 855 O O . PHE A 1 115 ? -11.683 2.561 19.027 1.00 96.69 115 PHE A O 1
ATOM 862 N N . ASP A 1 116 ? -11.763 0.712 20.316 1.00 96.88 116 ASP A N 1
ATOM 863 C CA . ASP A 1 116 ? -13.202 0.810 20.573 1.00 96.88 116 ASP A CA 1
ATOM 864 C C . ASP A 1 116 ? -13.546 1.908 21.600 1.00 96.88 116 ASP A C 1
ATOM 866 O O . ASP A 1 116 ? -12.669 2.559 22.177 1.00 96.88 116 ASP A O 1
ATOM 870 N N . GLY A 1 117 ? -14.841 2.126 21.850 1.00 93.62 117 GLY A N 1
ATOM 871 C CA . GLY A 1 117 ? -15.327 3.132 22.804 1.00 93.62 117 GLY A CA 1
ATOM 872 C C . GLY A 1 117 ? -14.859 2.945 24.260 1.00 93.62 117 GLY A C 1
ATOM 873 O O . GLY A 1 117 ? -14.954 3.888 25.046 1.00 93.62 117 GLY A O 1
ATOM 874 N N . ASN A 1 118 ? -14.325 1.773 24.624 1.00 94.94 118 ASN A N 1
ATOM 875 C CA . ASN A 1 118 ? -13.706 1.509 25.929 1.00 94.94 118 ASN A CA 1
ATOM 876 C C . ASN A 1 118 ? -12.178 1.707 25.909 1.00 94.94 118 ASN A C 1
ATOM 878 O O . ASN A 1 118 ? -11.526 1.589 26.948 1.00 94.94 118 ASN A O 1
ATOM 882 N N . GLY A 1 119 ? -11.602 2.004 24.741 1.00 94.31 119 GLY A N 1
ATOM 883 C CA . GLY A 1 119 ? -10.165 2.099 24.513 1.00 94.31 119 GLY A CA 1
ATOM 884 C C . GLY A 1 119 ? -9.473 0.746 24.332 1.00 94.31 119 GLY A C 1
ATOM 885 O O . GLY A 1 119 ? -8.243 0.709 24.385 1.00 94.31 119 GLY A O 1
ATOM 886 N N . ALA A 1 120 ? -10.215 -0.350 24.131 1.00 94.50 120 ALA A N 1
ATOM 887 C CA . ALA A 1 120 ? -9.611 -1.643 23.826 1.00 94.50 120 ALA A CA 1
ATOM 888 C C . ALA A 1 120 ? -9.094 -1.660 22.379 1.00 94.50 120 ALA A C 1
ATOM 890 O O . ALA A 1 120 ? -9.763 -1.162 21.472 1.00 94.50 120 ALA A O 1
ATOM 891 N N . SER A 1 121 ? -7.895 -2.213 22.183 1.00 94.50 121 SER A N 1
ATOM 892 C CA . SER A 1 121 ? -7.296 -2.413 20.858 1.00 94.50 121 SER A CA 1
ATOM 893 C C . SER A 1 121 ? -8.073 -3.481 20.089 1.00 94.50 121 SER A C 1
ATOM 895 O O . SER A 1 121 ? -8.453 -4.489 20.681 1.00 94.50 121 SER A O 1
ATOM 897 N N . ARG A 1 122 ? -8.279 -3.256 18.791 1.00 96.00 122 ARG A N 1
ATOM 898 C CA . ARG A 1 122 ? -8.929 -4.168 17.845 1.00 96.00 122 ARG A CA 1
ATOM 899 C C . ARG A 1 122 ? -8.026 -4.429 16.647 1.00 96.00 122 ARG A C 1
ATOM 901 O O . ARG A 1 122 ? -7.326 -3.516 16.194 1.00 96.00 122 ARG A O 1
ATOM 908 N N . PHE A 1 123 ? -8.050 -5.671 16.170 1.00 95.19 123 PHE A N 1
ATOM 909 C CA . PHE A 1 123 ? -7.188 -6.220 15.121 1.00 95.19 123 PHE A CA 1
ATOM 910 C C . PHE A 1 123 ? -5.683 -6.065 15.396 1.00 95.19 123 PHE A C 1
ATOM 912 O O . PHE A 1 123 ? -4.883 -5.930 14.473 1.00 95.19 123 PHE A O 1
ATOM 919 N N . ALA A 1 124 ? -5.286 -6.046 16.671 1.00 90.88 124 ALA A N 1
ATOM 920 C CA . ALA A 1 124 ? -3.888 -5.960 17.090 1.00 90.88 124 ALA A CA 1
ATOM 921 C C . ALA A 1 124 ? -3.698 -6.574 18.494 1.00 90.88 124 ALA A C 1
ATOM 923 O O . ALA A 1 124 ? -3.697 -5.830 19.485 1.00 90.88 124 ALA A O 1
ATOM 924 N N . PRO A 1 125 ? -3.544 -7.910 18.588 1.00 92.31 125 PRO A N 1
ATOM 925 C CA . PRO A 1 125 ? -3.680 -8.886 17.496 1.00 92.31 125 PRO A CA 1
ATOM 926 C C . PRO A 1 125 ? -5.136 -9.172 17.117 1.00 92.31 125 PRO A C 1
ATOM 928 O O . PRO A 1 125 ? -6.014 -9.116 17.973 1.00 92.31 125 PRO A O 1
ATOM 931 N N . ALA A 1 126 ? -5.376 -9.545 15.861 1.00 94.44 126 ALA A N 1
ATOM 932 C CA . ALA A 1 126 ? -6.621 -10.184 15.445 1.00 94.44 126 ALA A CA 1
ATOM 933 C C . ALA A 1 126 ? -6.707 -11.643 15.954 1.00 94.44 126 ALA A C 1
ATOM 935 O O . ALA A 1 126 ? -5.689 -12.303 16.211 1.00 94.44 126 ALA A O 1
ATOM 936 N N . GLU A 1 127 ? -7.928 -12.170 16.076 1.00 96.50 127 GLU A N 1
ATOM 937 C CA . GLU A 1 127 ? -8.181 -13.581 16.399 1.00 96.50 127 GLU A CA 1
ATOM 938 C C . GLU A 1 127 ? -7.767 -14.493 15.234 1.00 96.50 127 GLU A C 1
ATOM 940 O O . GLU A 1 127 ? -7.141 -15.534 15.451 1.00 96.50 127 GLU A O 1
ATOM 945 N N . SER A 1 128 ? -8.022 -14.049 14.000 1.00 96.44 128 SER A N 1
ATOM 946 C CA . SER A 1 128 ? -7.452 -14.599 12.766 1.00 96.44 128 SER A CA 1
ATOM 947 C C . SER A 1 128 ? -7.007 -13.483 11.823 1.00 96.44 128 SER A C 1
ATOM 949 O O . SER A 1 128 ? -7.633 -12.426 11.791 1.00 96.44 128 SER A O 1
ATOM 951 N N . ARG A 1 129 ? -5.960 -13.751 11.037 1.00 95.44 129 ARG A N 1
ATOM 952 C CA . ARG A 1 129 ? -5.498 -12.968 9.880 1.00 95.44 129 ARG A CA 1
ATOM 953 C C . ARG A 1 129 ? -5.147 -13.969 8.770 1.00 95.44 129 ARG A C 1
ATOM 955 O O . ARG A 1 129 ? -4.568 -15.004 9.093 1.00 95.44 129 ARG A O 1
ATOM 962 N N . GLU A 1 130 ? -5.477 -13.695 7.515 1.00 95.31 130 GLU A N 1
ATOM 963 C CA . GLU A 1 130 ? -5.037 -14.452 6.328 1.00 95.31 130 GLU A CA 1
ATOM 964 C C . GLU A 1 130 ? -4.728 -13.464 5.199 1.00 95.31 130 GLU A C 1
ATOM 966 O O . GLU A 1 130 ? -5.466 -12.499 5.031 1.00 95.31 130 GLU A O 1
ATOM 971 N N . ILE A 1 131 ? -3.643 -13.684 4.452 1.00 93.81 131 ILE A N 1
ATOM 972 C CA . ILE A 1 131 ? -3.165 -12.795 3.379 1.00 93.81 131 ILE A CA 1
ATOM 973 C C . ILE A 1 131 ? -3.244 -13.524 2.029 1.00 93.81 131 ILE A C 1
ATOM 975 O O . ILE A 1 131 ? -2.817 -14.682 1.920 1.00 93.81 131 ILE A O 1
ATOM 979 N N . HIS A 1 132 ? -3.724 -12.841 0.989 1.00 93.62 132 HIS A N 1
ATOM 980 C CA . HIS A 1 132 ? -3.671 -13.292 -0.401 1.00 93.62 132 HIS A CA 1
ATOM 981 C C . HIS A 1 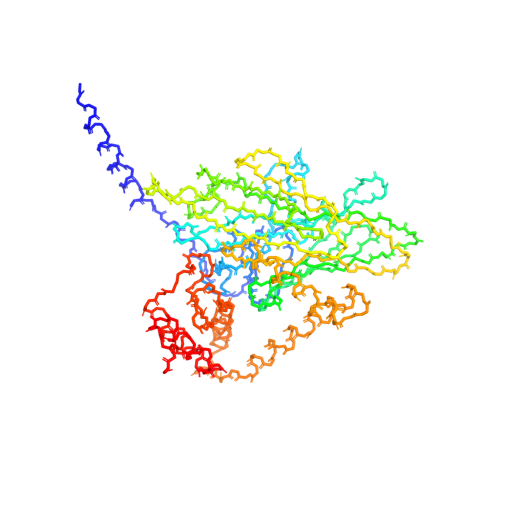132 ? -2.897 -12.284 -1.253 1.00 93.62 132 HIS A C 1
ATOM 983 O O . HIS A 1 132 ? -3.258 -11.114 -1.337 1.00 93.62 132 HIS A O 1
ATOM 989 N N . PHE A 1 133 ? -1.809 -12.727 -1.880 1.00 90.12 133 PHE A N 1
ATOM 990 C CA . PHE A 1 133 ? -0.976 -11.857 -2.704 1.00 90.12 133 PHE A CA 1
ATOM 991 C C . PHE A 1 133 ? -1.388 -11.835 -4.181 1.00 90.12 133 PHE A C 1
ATOM 993 O O . PHE A 1 133 ? -1.667 -12.879 -4.776 1.00 90.12 133 PHE A O 1
ATOM 1000 N N . HIS A 1 134 ? -1.309 -10.645 -4.774 1.00 89.75 134 HIS A N 1
ATOM 1001 C CA . HIS A 1 134 ? -1.592 -10.342 -6.176 1.00 89.75 134 HIS A CA 1
ATOM 1002 C C . HIS A 1 134 ? -0.356 -9.690 -6.832 1.00 89.75 134 HIS A C 1
ATOM 1004 O O . HIS A 1 134 ? 0.501 -9.137 -6.140 1.00 89.75 134 HIS A O 1
ATOM 1010 N N . PRO A 1 135 ? -0.253 -9.650 -8.172 1.00 85.81 135 PRO A N 1
ATOM 1011 C CA . PRO A 1 135 ? 0.823 -8.932 -8.868 1.00 85.81 135 PRO A CA 1
ATOM 1012 C C . PRO A 1 135 ? 0.954 -7.446 -8.491 1.00 85.81 135 PRO A C 1
ATOM 1014 O O . PRO A 1 135 ? 2.070 -6.927 -8.470 1.00 85.81 135 PRO A O 1
ATOM 1017 N N . TRP A 1 136 ? -0.150 -6.799 -8.103 1.00 86.56 136 TRP A N 1
ATOM 1018 C CA . TRP A 1 136 ? -0.214 -5.399 -7.670 1.00 86.56 136 TRP A CA 1
ATOM 1019 C C . TRP A 1 136 ? 0.047 -5.143 -6.173 1.00 86.56 136 TRP A C 1
ATOM 1021 O O . TRP A 1 136 ? 0.188 -3.983 -5.776 1.00 86.56 136 TRP A O 1
ATOM 1031 N N . GLY A 1 137 ? 0.100 -6.183 -5.331 1.00 88.81 137 GLY A N 1
ATOM 1032 C CA . GLY A 1 137 ? 0.149 -6.031 -3.871 1.00 88.81 137 GLY A CA 1
ATOM 1033 C C . GLY A 1 137 ? -0.464 -7.217 -3.122 1.00 88.81 137 GLY A C 1
ATOM 1034 O O . GLY A 1 137 ? -0.164 -8.370 -3.431 1.00 88.81 137 GLY A O 1
ATOM 1035 N N . TRP A 1 138 ? -1.298 -6.957 -2.116 1.00 92.50 138 TRP A N 1
ATOM 1036 C CA . TRP A 1 138 ? -2.084 -8.003 -1.452 1.00 92.50 138 TRP A CA 1
ATOM 1037 C C . TRP A 1 138 ? -3.398 -7.493 -0.875 1.00 92.50 138 TRP A C 1
ATOM 1039 O O . TRP A 1 138 ? -3.537 -6.315 -0.530 1.00 92.50 138 TRP A O 1
ATOM 1049 N N . GLU A 1 139 ? -4.314 -8.439 -0.700 1.00 95.88 139 GLU A N 1
ATOM 1050 C CA . GLU A 1 139 ? -5.444 -8.339 0.211 1.00 95.88 139 GLU A CA 1
ATOM 1051 C C . GLU A 1 139 ? -5.192 -9.184 1.473 1.00 95.88 139 GLU A C 1
ATOM 1053 O O . GLU A 1 139 ? -4.376 -10.113 1.496 1.00 95.88 139 GLU A O 1
ATOM 1058 N N . GLU A 1 140 ? -5.892 -8.874 2.555 1.00 97.12 140 GLU A N 1
ATOM 1059 C CA . GLU A 1 140 ? -5.933 -9.690 3.761 1.00 97.12 140 GLU A CA 1
ATOM 1060 C C . GLU A 1 140 ? -7.312 -9.652 4.416 1.00 97.12 140 GLU A C 1
ATOM 1062 O O . GLU A 1 140 ? -8.039 -8.668 4.322 1.00 97.12 140 GLU A O 1
ATOM 1067 N N . THR A 1 141 ? -7.674 -10.720 5.120 1.00 98.12 141 THR A N 1
ATOM 1068 C CA . THR A 1 141 ? -8.880 -10.760 5.956 1.00 98.12 141 THR A CA 1
ATOM 1069 C C . THR A 1 141 ? -8.486 -10.927 7.415 1.00 98.12 141 THR A C 1
ATOM 1071 O O . THR A 1 141 ? -7.563 -11.680 7.735 1.00 98.12 141 THR A O 1
ATOM 1074 N N . ALA A 1 142 ? -9.173 -10.227 8.316 1.00 97.81 142 ALA A N 1
ATOM 1075 C CA . ALA A 1 142 ? -8.957 -10.316 9.754 1.00 97.81 142 ALA A CA 1
ATOM 1076 C C . ALA A 1 142 ? -10.280 -10.327 10.533 1.00 97.81 142 ALA A C 1
ATOM 1078 O O . ALA A 1 142 ? -11.264 -9.725 10.109 1.00 97.81 142 ALA A O 1
ATOM 1079 N N . VAL A 1 143 ? -10.295 -10.992 11.692 1.00 98.25 143 VAL A N 1
ATOM 1080 C CA . VAL A 1 143 ? -11.473 -11.099 12.577 1.00 98.25 143 VAL A CA 1
ATOM 1081 C C . VAL A 1 143 ? -11.082 -10.772 14.020 1.00 98.25 143 VAL A C 1
ATOM 1083 O O . VAL A 1 143 ? -10.031 -11.211 14.491 1.00 98.25 143 VAL A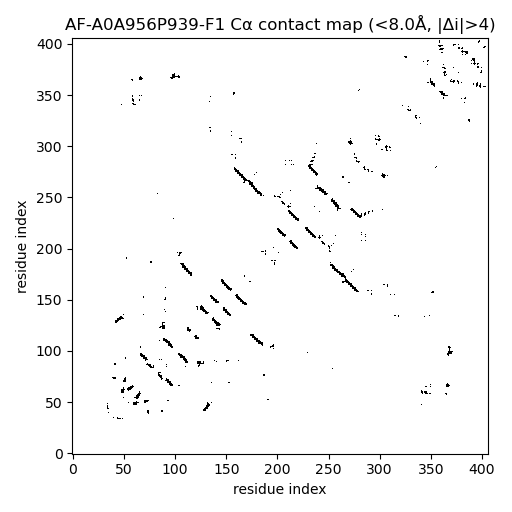 O 1
ATOM 1086 N N . ASP A 1 144 ? -11.920 -10.008 14.722 1.00 97.88 144 ASP A N 1
ATOM 1087 C CA . ASP A 1 144 ? -11.776 -9.638 16.139 1.00 97.88 144 ASP A CA 1
ATOM 1088 C C . ASP A 1 144 ? -13.163 -9.610 16.809 1.00 97.88 144 ASP A C 1
ATOM 1090 O O . ASP A 1 144 ? -13.854 -8.586 16.830 1.00 97.88 144 ASP A O 1
ATOM 1094 N N . GLY A 1 145 ? -13.603 -10.762 17.328 1.00 96.94 145 GLY A N 1
ATOM 1095 C CA . GLY A 1 145 ? -14.935 -10.914 17.913 1.00 96.94 145 GLY A CA 1
ATOM 1096 C C . GLY A 1 145 ? -16.049 -10.683 16.887 1.00 96.94 145 GLY A C 1
ATOM 1097 O O . GLY A 1 145 ? -16.174 -11.436 15.928 1.00 96.94 145 GLY A O 1
ATOM 1098 N N . ASP A 1 146 ? -16.852 -9.639 17.101 1.00 98.12 146 ASP A N 1
ATOM 1099 C CA . ASP A 1 146 ? -17.983 -9.260 16.240 1.00 98.12 146 ASP A CA 1
ATOM 1100 C C . ASP A 1 146 ? -17.583 -8.285 15.104 1.00 98.12 146 ASP A C 1
ATOM 1102 O O . ASP A 1 146 ? -18.433 -7.606 14.528 1.00 98.12 146 ASP A O 1
ATOM 1106 N N . LEU A 1 147 ? -16.283 -8.161 14.809 1.00 98.56 147 LEU A N 1
ATOM 1107 C CA . LEU A 1 147 ? -15.749 -7.315 13.740 1.00 98.56 147 LEU A CA 1
ATOM 1108 C C . LEU A 1 147 ? -14.957 -8.142 12.724 1.00 98.56 147 LEU A C 1
ATOM 1110 O O . LEU A 1 147 ? -14.016 -8.849 13.095 1.00 98.56 147 LEU A O 1
ATOM 1114 N N . THR A 1 148 ? -15.264 -7.947 11.444 1.00 98.56 148 THR A N 1
ATOM 1115 C CA . THR A 1 148 ? -14.463 -8.435 10.312 1.00 98.56 148 THR A CA 1
ATOM 1116 C C . THR A 1 148 ? -13.822 -7.250 9.593 1.00 98.56 148 THR A C 1
ATOM 1118 O O . THR A 1 148 ? -14.436 -6.191 9.455 1.00 98.56 148 THR A O 1
ATOM 1121 N N . ALA A 1 149 ? -12.584 -7.408 9.133 1.00 98.44 149 ALA A N 1
ATOM 1122 C CA . ALA A 1 149 ? -11.884 -6.433 8.308 1.00 98.44 149 ALA A CA 1
ATOM 1123 C C . ALA A 1 149 ? -11.334 -7.096 7.042 1.00 98.44 149 ALA A C 1
ATOM 1125 O O . ALA A 1 149 ? -10.628 -8.100 7.120 1.00 98.44 149 ALA A O 1
ATOM 1126 N N . GLU A 1 150 ? -11.625 -6.495 5.895 1.00 98.50 150 GLU A N 1
ATOM 1127 C CA . GLU A 1 150 ? -10.902 -6.710 4.639 1.00 98.50 150 GLU A CA 1
ATOM 1128 C C . GLU A 1 150 ? -9.820 -5.629 4.565 1.00 98.50 150 GLU A C 1
ATOM 1130 O O . GLU A 1 150 ? -10.104 -4.465 4.850 1.00 98.50 150 GLU A O 1
ATOM 1135 N N . GLY A 1 151 ? -8.577 -5.980 4.262 1.00 98.06 151 GLY A N 1
ATOM 1136 C CA . GLY A 1 151 ? -7.443 -5.067 4.159 1.00 98.06 151 GLY A CA 1
ATOM 1137 C C . GLY A 1 151 ? -6.774 -5.184 2.797 1.00 98.06 151 GLY A C 1
ATOM 1138 O O . GLY A 1 151 ? -6.728 -6.266 2.234 1.00 98.06 151 GLY A O 1
ATOM 1139 N N . TYR A 1 152 ? -6.229 -4.084 2.292 1.00 96.69 152 TYR A N 1
ATOM 1140 C CA . TYR A 1 152 ? -5.573 -3.987 0.994 1.00 96.69 152 TYR A CA 1
ATOM 1141 C C . TYR A 1 152 ? -4.308 -3.131 1.114 1.00 96.69 152 TYR A C 1
ATOM 1143 O O . TYR A 1 152 ? -4.324 -2.072 1.752 1.00 96.69 152 TYR A O 1
ATOM 1151 N N . ALA A 1 153 ? -3.219 -3.565 0.483 1.00 93.75 153 ALA A N 1
ATOM 1152 C CA . ALA A 1 153 ? -2.016 -2.762 0.285 1.00 93.75 153 ALA A CA 1
ATOM 1153 C C . ALA A 1 153 ? -1.545 -2.914 -1.166 1.00 93.75 153 ALA A C 1
ATOM 1155 O O . ALA A 1 153 ? -1.131 -3.998 -1.580 1.00 93.75 153 ALA A O 1
ATOM 1156 N N . MET A 1 154 ? -1.630 -1.832 -1.941 1.00 90.62 154 MET A N 1
ATOM 1157 C CA . MET A 1 154 ? -1.398 -1.856 -3.389 1.00 90.62 154 MET A CA 1
ATOM 1158 C C . MET A 1 154 ? -0.801 -0.551 -3.913 1.00 90.62 154 MET A C 1
ATOM 1160 O O . MET A 1 154 ? -0.947 0.508 -3.298 1.00 90.62 154 MET A O 1
ATOM 1164 N N . THR A 1 155 ? -0.138 -0.608 -5.067 1.00 86.44 155 THR A N 1
ATOM 1165 C CA . THR A 1 155 ? 0.171 0.600 -5.849 1.00 86.44 155 THR A CA 1
ATOM 1166 C C . THR A 1 155 ? -1.120 1.103 -6.494 1.00 86.44 155 THR A C 1
ATOM 1168 O O . THR A 1 155 ? -1.765 0.349 -7.212 1.00 86.44 155 THR A O 1
ATOM 1171 N N . PHE A 1 156 ? -1.501 2.350 -6.208 1.00 87.50 156 PHE A N 1
ATOM 1172 C CA . PHE A 1 156 ? -2.751 2.962 -6.683 1.00 87.50 156 PHE A CA 1
ATOM 1173 C C . PHE A 1 156 ? -2.511 3.939 -7.840 1.00 87.50 156 PHE A C 1
ATOM 1175 O O . PHE A 1 156 ? -3.238 3.933 -8.824 1.00 87.50 156 PHE A O 1
ATOM 1182 N N . GLU A 1 157 ? -1.438 4.724 -7.759 1.00 85.06 157 GLU A N 1
ATOM 1183 C CA . GLU A 1 157 ? -0.893 5.483 -8.886 1.00 85.06 157 GLU A CA 1
ATOM 1184 C C . GLU A 1 157 ? 0.619 5.233 -8.965 1.00 85.06 157 GLU A C 1
ATOM 1186 O O . GLU A 1 157 ? 1.226 4.694 -8.033 1.00 85.06 157 GLU A O 1
ATOM 1191 N N . GLU A 1 158 ? 1.269 5.674 -10.047 1.00 77.44 158 GLU A N 1
ATOM 1192 C CA . GLU A 1 158 ? 2.729 5.786 -10.060 1.00 77.44 158 GLU A CA 1
ATOM 1193 C C . GLU A 1 158 ? 3.177 6.558 -8.794 1.00 77.44 158 GLU A C 1
ATOM 1195 O O . GLU A 1 158 ? 2.675 7.639 -8.494 1.00 77.44 158 GLU A O 1
ATOM 1200 N N . ASP A 1 159 ? 4.101 5.984 -8.020 1.00 77.69 159 ASP A N 1
ATOM 1201 C CA . ASP A 1 159 ? 4.651 6.538 -6.767 1.00 77.69 159 ASP A CA 1
ATOM 1202 C C . ASP A 1 159 ? 3.657 6.782 -5.599 1.00 77.69 159 ASP A C 1
ATOM 1204 O O . ASP A 1 159 ? 4.054 7.374 -4.589 1.00 77.69 159 ASP A O 1
ATOM 1208 N N . VAL A 1 160 ? 2.409 6.290 -5.681 1.00 84.88 160 VAL A N 1
ATOM 1209 C CA . VAL A 1 160 ? 1.422 6.328 -4.579 1.00 84.88 160 VAL A CA 1
ATOM 1210 C C . VAL A 1 160 ? 0.931 4.928 -4.232 1.00 84.88 160 VAL A C 1
ATOM 1212 O O . VAL A 1 160 ? 0.468 4.179 -5.093 1.00 84.88 160 VAL A O 1
ATOM 1215 N N . PHE A 1 161 ?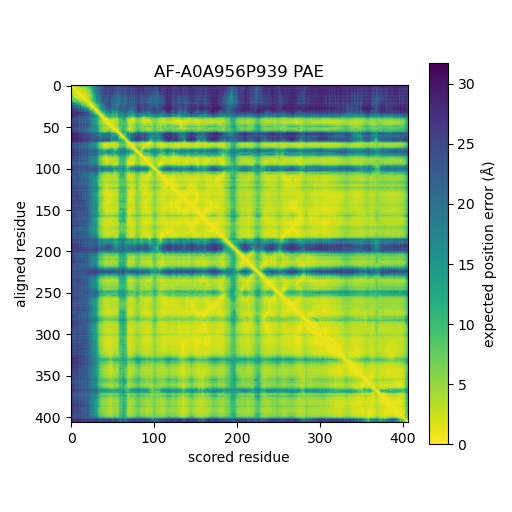 0.962 4.589 -2.946 1.00 89.06 161 PHE A N 1
ATOM 1216 C CA . PHE A 1 161 ? 0.354 3.365 -2.434 1.00 89.06 161 PHE A CA 1
ATOM 1217 C C . PHE A 1 161 ? -0.942 3.655 -1.685 1.00 89.06 161 PHE A C 1
ATOM 1219 O O . PHE A 1 161 ? -1.003 4.575 -0.866 1.00 89.06 161 PHE A O 1
ATOM 1226 N N . LEU A 1 162 ? -1.948 2.816 -1.910 1.00 94.19 162 LEU A N 1
ATOM 1227 C CA . LEU A 1 162 ? -3.128 2.722 -1.065 1.00 94.19 162 LEU A CA 1
ATOM 1228 C C . LEU A 1 162 ? -2.879 1.654 0.002 1.00 94.19 162 LEU A C 1
ATOM 1230 O O . LEU A 1 162 ? -2.577 0.509 -0.330 1.00 94.19 162 LEU A O 1
ATOM 1234 N N . VAL A 1 163 ? -3.037 2.022 1.275 1.00 95.62 163 VAL A N 1
ATOM 1235 C CA . VAL A 1 163 ? -3.154 1.065 2.383 1.00 95.62 163 VAL A CA 1
ATOM 1236 C C . VAL A 1 163 ? -4.509 1.295 3.037 1.00 95.62 163 VAL A C 1
ATOM 1238 O O . VAL A 1 163 ? -4.738 2.319 3.685 1.00 95.62 163 VAL A O 1
ATOM 1241 N N . ALA A 1 164 ? -5.431 0.365 2.828 1.00 97.88 164 ALA A N 1
ATOM 1242 C CA . ALA A 1 164 ? -6.851 0.561 3.085 1.00 97.88 164 ALA A CA 1
ATOM 1243 C C . ALA A 1 164 ? -7.485 -0.653 3.749 1.00 97.88 164 ALA A C 1
ATOM 1245 O O . ALA A 1 164 ? -7.045 -1.775 3.549 1.00 97.88 164 ALA A O 1
ATOM 1246 N N . THR A 1 165 ? -8.549 -0.445 4.514 1.00 98.50 165 THR A N 1
ATOM 1247 C CA . THR A 1 165 ? -9.357 -1.523 5.075 1.00 98.50 165 THR A CA 1
ATOM 1248 C C . THR A 1 165 ? -10.832 -1.158 5.106 1.00 98.50 165 THR A C 1
ATOM 1250 O O . THR A 1 165 ? -11.198 -0.004 5.327 1.00 98.50 165 THR A O 1
ATOM 1253 N N . ILE A 1 166 ? -11.687 -2.153 4.899 1.00 98.69 166 ILE A N 1
ATOM 1254 C CA . ILE A 1 166 ? -13.131 -2.052 5.050 1.00 98.69 166 ILE A CA 1
ATOM 1255 C C . ILE A 1 166 ? -13.508 -2.864 6.285 1.00 98.69 166 ILE A C 1
ATOM 1257 O O . ILE A 1 166 ? -13.367 -4.085 6.306 1.00 98.69 166 ILE A O 1
ATOM 1261 N N . VAL A 1 167 ? -13.967 -2.172 7.328 1.00 98.56 167 VAL A N 1
ATOM 1262 C CA . VAL A 1 167 ? -14.385 -2.800 8.587 1.00 98.56 167 VAL A CA 1
ATOM 1263 C C . VAL A 1 167 ? -15.896 -2.980 8.578 1.00 98.56 167 VAL A C 1
ATOM 1265 O O . VAL A 1 167 ? -16.630 -2.007 8.386 1.00 98.56 167 VAL A O 1
ATOM 1268 N N . THR A 1 168 ? -16.347 -4.205 8.828 1.00 98.69 168 THR A N 1
ATOM 1269 C CA . THR A 1 168 ? -17.755 -4.591 8.962 1.00 98.69 168 THR A CA 1
ATOM 1270 C C . THR A 1 168 ? -18.048 -4.958 10.414 1.00 98.69 168 THR A C 1
ATOM 1272 O O . THR A 1 168 ? -17.259 -5.646 11.063 1.00 98.69 168 THR A O 1
ATOM 1275 N N . ASN A 1 169 ? -19.176 -4.477 10.938 1.00 98.62 169 ASN A N 1
ATOM 1276 C CA . ASN A 1 169 ? -19.674 -4.852 12.260 1.00 98.62 169 ASN A CA 1
ATOM 1277 C C . ASN A 1 169 ? -20.706 -5.977 12.124 1.00 98.62 169 ASN A C 1
ATOM 1279 O O . ASN A 1 169 ? -21.860 -5.723 11.781 1.00 98.62 169 ASN A O 1
ATOM 1283 N N . ASP A 1 170 ? -20.295 -7.207 12.411 1.00 98.50 170 ASP A N 1
ATOM 1284 C CA . ASP A 1 170 ? -21.135 -8.406 12.334 1.00 98.50 170 ASP A CA 1
ATOM 1285 C C . ASP A 1 170 ? -22.007 -8.609 13.594 1.00 98.50 170 ASP A C 1
ATOM 1287 O O . ASP A 1 170 ? -22.838 -9.519 13.642 1.00 98.50 170 ASP A O 1
ATOM 1291 N N . GLY A 1 171 ? -21.834 -7.759 14.614 1.00 98.19 171 GLY A N 1
ATOM 1292 C CA . GLY A 1 171 ? -22.546 -7.816 15.891 1.00 98.19 171 GLY A CA 1
ATOM 1293 C C . GLY A 1 171 ? -23.919 -7.133 15.915 1.00 98.19 171 GLY A C 1
ATOM 1294 O O . GLY A 1 171 ? -24.266 -6.313 15.068 1.00 98.19 171 GLY A O 1
ATOM 1295 N N . ASP A 1 172 ? -24.693 -7.432 16.964 1.00 98.19 172 ASP A N 1
ATOM 1296 C CA . ASP A 1 172 ? -26.043 -6.884 17.201 1.00 98.19 172 ASP A CA 1
ATOM 1297 C C . ASP A 1 172 ? -26.054 -5.456 17.806 1.00 98.19 172 ASP A C 1
ATOM 1299 O O . ASP A 1 172 ? -27.116 -4.833 17.911 1.00 98.19 172 ASP A O 1
ATOM 1303 N N . GLU A 1 173 ? -24.901 -4.915 18.223 1.00 98.06 173 GLU A N 1
ATOM 1304 C CA . GLU A 1 173 ? -24.770 -3.587 18.849 1.00 98.06 173 GLU A CA 1
ATOM 1305 C C . GLU A 1 173 ? -23.903 -2.633 18.010 1.00 98.06 173 GLU A C 1
ATOM 1307 O O . GLU A 1 173 ? -23.018 -3.053 17.270 1.00 98.06 173 GLU A O 1
ATOM 1312 N N . SER A 1 174 ? -24.140 -1.321 18.124 1.00 98.19 174 SER A N 1
ATOM 1313 C CA . SER A 1 174 ? -23.297 -0.318 17.460 1.00 98.19 174 SER A CA 1
ATOM 1314 C C . SER A 1 174 ? -21.940 -0.167 18.148 1.00 98.19 174 SER A C 1
ATOM 1316 O O . SER A 1 174 ? -21.877 -0.016 19.369 1.00 98.19 174 SER A O 1
ATOM 1318 N N . VAL A 1 175 ? -20.866 -0.080 17.362 1.00 98.19 175 VAL A N 1
ATOM 1319 C CA . VAL A 1 175 ? -19.492 0.105 17.849 1.00 98.19 175 VAL A CA 1
ATOM 1320 C C . VAL A 1 175 ? -18.886 1.401 17.311 1.00 98.19 175 VAL A C 1
ATOM 1322 O O . VAL A 1 175 ? -18.958 1.691 16.120 1.00 98.19 175 VAL A O 1
ATOM 1325 N N . THR A 1 176 ? -18.272 2.199 18.188 1.00 98.25 176 THR A N 1
ATOM 1326 C CA . THR A 1 176 ? -17.450 3.354 17.791 1.00 98.25 176 THR A CA 1
ATOM 1327 C C . THR A 1 176 ? -15.988 2.935 17.755 1.00 98.25 176 THR A C 1
ATOM 1329 O O . THR A 1 176 ? -15.474 2.444 18.761 1.00 98.25 176 THR A O 1
ATOM 1332 N N . LEU A 1 177 ? -15.320 3.166 16.625 1.00 98.06 177 LEU A N 1
ATOM 1333 C CA . LEU A 1 177 ? -13.912 2.851 16.403 1.00 98.06 177 LEU A CA 1
ATOM 1334 C C . LEU A 1 177 ? -13.105 4.133 16.165 1.00 98.06 177 LEU A C 1
ATOM 1336 O O . LEU A 1 177 ? -13.516 5.024 15.425 1.00 98.06 177 LEU A O 1
ATOM 1340 N N . THR A 1 178 ? -11.927 4.209 16.784 1.00 97.50 178 THR A N 1
ATOM 1341 C CA . THR A 1 178 ? -10.921 5.255 16.554 1.00 97.50 178 THR A CA 1
ATOM 1342 C C . THR A 1 178 ? -9.726 4.646 15.813 1.00 97.50 178 THR A C 1
ATOM 1344 O O . THR A 1 178 ? -8.872 4.031 16.464 1.00 97.50 178 THR A O 1
ATOM 1347 N N . PRO A 1 179 ? -9.659 4.759 14.475 1.00 97.12 179 PRO A N 1
ATOM 1348 C CA . PRO A 1 179 ? -8.519 4.283 13.700 1.00 97.12 179 PRO A CA 1
ATOM 1349 C C . PRO A 1 179 ? -7.242 5.093 13.964 1.00 97.12 179 PRO A C 1
ATOM 1351 O O . PRO A 1 179 ? -7.256 6.307 14.190 1.00 97.12 179 PRO A O 1
ATOM 1354 N N . ARG A 1 180 ? -6.105 4.400 13.912 1.00 95.19 180 ARG A N 1
ATOM 1355 C CA . ARG A 1 180 ? -4.755 4.967 13.949 1.00 95.19 180 ARG A CA 1
ATOM 1356 C C . ARG A 1 180 ? -3.875 4.236 12.951 1.00 95.19 180 ARG A C 1
ATOM 1358 O O . ARG A 1 180 ? -3.765 3.013 13.027 1.00 95.19 180 ARG A O 1
ATOM 1365 N N . PHE A 1 181 ? -3.186 4.992 12.109 1.00 93.75 181 PHE A N 1
ATOM 1366 C CA . PHE A 1 181 ? -2.088 4.471 11.308 1.00 93.75 181 PHE A CA 1
ATOM 1367 C C . PHE A 1 181 ? -0.771 4.768 12.033 1.00 93.75 181 PHE A C 1
ATOM 1369 O O . PHE A 1 181 ? -0.507 5.906 12.437 1.00 93.75 181 PHE A O 1
ATOM 1376 N N . ASN A 1 182 ? 0.028 3.736 12.288 1.00 91.00 182 ASN A N 1
ATOM 1377 C CA . ASN A 1 182 ? 1.310 3.863 12.980 1.00 91.00 182 ASN A CA 1
ATOM 1378 C C . ASN A 1 182 ? 2.423 3.617 11.968 1.00 91.00 182 ASN A C 1
ATOM 1380 O O . ASN A 1 182 ? 2.296 2.715 11.151 1.00 91.00 182 ASN A O 1
ATOM 1384 N N . VAL A 1 183 ? 3.495 4.400 12.059 1.00 88.06 183 VAL A N 1
ATOM 1385 C CA . VAL A 1 183 ? 4.719 4.255 11.264 1.00 88.06 183 VAL A CA 1
ATOM 1386 C C . VAL A 1 183 ? 5.896 4.190 12.237 1.00 88.06 183 VAL A C 1
ATOM 1388 O O . VAL A 1 183 ? 5.992 5.044 13.119 1.00 88.06 183 VAL A O 1
ATOM 1391 N N . ARG A 1 184 ? 6.795 3.212 12.142 1.00 84.31 184 ARG A N 1
ATOM 1392 C CA . ARG A 1 184 ? 7.956 3.084 13.051 1.00 84.31 184 ARG A CA 1
ATOM 1393 C C . ARG A 1 184 ? 9.208 2.670 12.291 1.00 84.31 184 ARG A C 1
ATOM 1395 O O . ARG A 1 184 ? 9.078 1.998 11.284 1.00 84.31 184 ARG A O 1
ATOM 1402 N N . ASN A 1 185 ? 10.403 3.006 12.773 1.00 77.62 185 ASN A N 1
ATOM 1403 C CA . ASN A 1 185 ? 11.580 2.289 12.284 1.00 77.62 185 ASN A CA 1
ATOM 1404 C C . ASN A 1 185 ? 11.668 0.882 12.882 1.00 77.62 185 ASN A C 1
ATOM 1406 O O . ASN A 1 185 ? 11.403 0.704 14.075 1.00 77.62 185 ASN A O 1
ATOM 1410 N N . GLU A 1 186 ? 12.117 -0.058 12.049 1.00 67.94 186 GLU A N 1
ATOM 1411 C CA . GLU A 1 186 ? 12.540 -1.400 12.452 1.00 67.94 186 GLU A CA 1
ATOM 1412 C C . GLU A 1 186 ? 13.559 -1.289 13.598 1.00 67.94 186 GLU A C 1
ATOM 1414 O O . GLU A 1 186 ? 14.464 -0.437 13.578 1.00 67.94 186 GLU A O 1
ATOM 1419 N N . THR A 1 187 ? 13.385 -2.112 14.637 1.00 53.66 187 THR A N 1
ATOM 1420 C CA . THR A 1 187 ? 14.236 -2.051 15.837 1.00 53.66 187 THR A CA 1
ATOM 1421 C C . THR A 1 187 ? 15.286 -3.150 15.935 1.00 53.66 187 THR A C 1
ATOM 1423 O O . THR A 1 187 ? 16.178 -3.022 16.781 1.00 53.66 187 THR A O 1
ATOM 1426 N N . ASP A 1 188 ? 15.239 -4.165 15.068 1.00 57.31 188 ASP A N 1
ATOM 1427 C CA . ASP A 1 188 ? 16.254 -5.214 14.998 1.00 57.31 188 ASP A CA 1
ATOM 1428 C C . ASP A 1 188 ? 17.348 -4.860 13.963 1.00 57.31 188 ASP A C 1
ATOM 1430 O O . ASP A 1 188 ? 17.060 -4.578 12.805 1.00 57.31 188 ASP A O 1
ATOM 1434 N N . PRO A 1 189 ? 18.630 -4.781 14.362 1.00 49.62 189 PRO A N 1
ATOM 1435 C CA . PRO A 1 189 ? 19.742 -4.585 13.441 1.00 49.62 18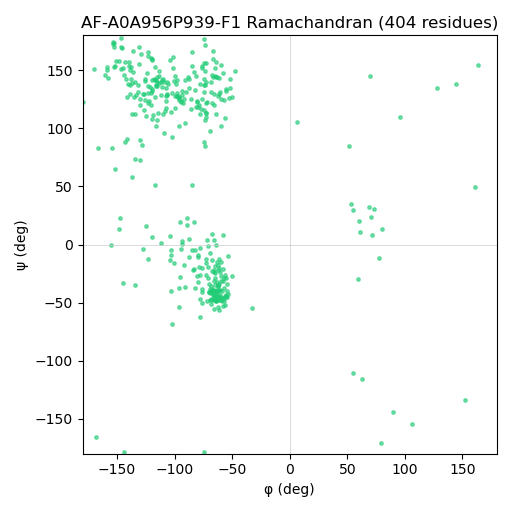9 PRO A CA 1
ATOM 1436 C C . PRO A 1 189 ? 20.398 -5.899 12.968 1.00 49.62 189 PRO A C 1
ATOM 1438 O O . PRO A 1 189 ? 21.444 -5.836 12.313 1.00 49.62 189 PRO A O 1
ATOM 1441 N N . GLU A 1 190 ? 19.888 -7.068 13.373 1.00 51.81 190 GLU A N 1
ATOM 1442 C CA . GLU A 1 190 ? 20.480 -8.391 13.113 1.00 51.81 190 GLU A CA 1
ATOM 1443 C C . GLU A 1 190 ? 19.751 -9.198 12.011 1.00 51.81 190 GLU A C 1
ATOM 1445 O O . GLU A 1 190 ? 20.321 -10.175 11.516 1.00 51.81 190 GLU A O 1
ATOM 1450 N N . THR A 1 191 ? 18.549 -8.777 11.603 1.00 49.84 191 THR A N 1
ATOM 1451 C CA . THR A 1 191 ? 17.635 -9.413 10.627 1.00 49.84 191 THR A CA 1
ATOM 1452 C C . THR A 1 191 ? 18.045 -9.189 9.165 1.00 49.84 191 THR A C 1
ATOM 1454 O O . THR A 1 191 ? 18.410 -10.148 8.473 1.00 49.84 191 THR A O 1
ATOM 1457 N N . GLU A 1 192 ? 18.084 -7.941 8.678 1.00 49.53 192 GLU A N 1
ATOM 1458 C CA . GLU A 1 192 ? 18.462 -7.666 7.282 1.00 49.53 192 GLU A CA 1
ATOM 1459 C C . GLU A 1 192 ? 19.987 -7.748 7.049 1.00 49.53 192 GLU A C 1
ATOM 1461 O O . GLU A 1 192 ? 20.786 -6.903 7.465 1.00 49.53 192 GLU A O 1
ATOM 1466 N N . SER A 1 193 ? 20.413 -8.764 6.288 1.00 36.09 193 SER A N 1
ATOM 1467 C CA . SER A 1 193 ? 21.832 -9.066 5.998 1.00 36.09 193 SER A CA 1
ATOM 1468 C C . SER A 1 193 ? 22.603 -8.016 5.163 1.00 36.09 193 SER A C 1
ATOM 1470 O O . SER A 1 193 ? 23.781 -8.213 4.845 1.00 36.09 193 SER A O 1
ATOM 1472 N N . SER A 1 194 ? 21.971 -6.886 4.840 1.00 35.75 194 SER A N 1
ATOM 1473 C CA . SER A 1 194 ? 22.470 -5.774 4.020 1.00 35.75 194 SER A CA 1
ATOM 1474 C C . SER A 1 194 ? 22.586 -4.453 4.804 1.00 35.75 194 SER A C 1
ATOM 1476 O O . SER A 1 194 ? 22.169 -3.403 4.331 1.00 35.75 194 SER A O 1
ATOM 1478 N N . PHE A 1 195 ? 23.247 -4.490 5.972 1.00 34.62 195 PHE A N 1
ATOM 1479 C CA . PHE A 1 195 ? 23.635 -3.315 6.781 1.00 34.62 195 PHE A CA 1
ATOM 1480 C C . PHE A 1 195 ? 22.476 -2.335 7.077 1.00 34.62 195 PHE A C 1
ATOM 1482 O O . PHE A 1 195 ? 22.400 -1.327 6.384 1.00 34.62 195 PHE A O 1
ATOM 1489 N N . PRO A 1 196 ? 21.631 -2.524 8.105 1.00 39.06 196 PRO A N 1
ATOM 1490 C CA . PRO A 1 196 ? 20.489 -1.634 8.369 1.00 39.06 196 PRO A CA 1
ATOM 1491 C C . PRO A 1 196 ? 20.857 -0.161 8.676 1.00 39.06 196 PRO A C 1
ATOM 1493 O O . PRO A 1 196 ? 21.849 0.133 9.352 1.00 39.06 196 PRO A O 1
ATOM 1496 N N . ALA A 1 197 ? 20.022 0.780 8.200 1.00 39.50 197 ALA A N 1
ATOM 1497 C CA . ALA A 1 197 ? 20.179 2.244 8.365 1.00 39.50 197 ALA A CA 1
ATOM 1498 C C . ALA A 1 197 ? 19.927 2.705 9.793 1.00 39.50 197 ALA A C 1
ATOM 1500 O O . ALA A 1 197 ? 20.515 3.693 10.238 1.00 39.50 197 ALA A O 1
ATOM 1501 N N . SER A 1 198 ? 19.079 1.964 10.512 1.00 41.69 198 SER A N 1
ATOM 1502 C CA . SER A 1 198 ? 18.543 2.285 11.838 1.00 41.69 198 SER A CA 1
ATOM 1503 C C . SER A 1 198 ? 19.610 2.612 12.898 1.00 41.69 198 SER A C 1
ATOM 1505 O O . SER A 1 198 ? 19.289 3.120 13.972 1.00 41.69 198 SER A O 1
ATOM 1507 N N . GLN A 1 199 ? 20.898 2.392 12.603 1.00 44.09 199 GLN A N 1
ATOM 1508 C CA . GLN A 1 199 ? 22.027 2.690 13.481 1.00 44.09 199 GLN A CA 1
ATOM 1509 C C . GLN A 1 199 ? 22.865 3.946 13.159 1.00 44.09 199 GLN A C 1
ATOM 1511 O O . GLN A 1 199 ? 23.766 4.247 13.954 1.00 44.09 199 GLN A O 1
ATOM 1516 N N . ARG A 1 200 ? 22.641 4.697 12.064 1.00 49.53 200 ARG A N 1
ATOM 1517 C CA . ARG A 1 200 ? 23.507 5.851 11.704 1.00 49.53 200 ARG A CA 1
ATOM 1518 C C . ARG A 1 200 ? 22.788 7.163 11.397 1.00 49.53 200 ARG A C 1
ATOM 1520 O O . ARG A 1 200 ? 22.857 7.685 10.298 1.00 49.53 200 ARG A O 1
ATOM 1527 N N . ASP A 1 201 ? 22.287 7.767 12.472 1.00 52.31 201 ASP A N 1
ATOM 1528 C CA . ASP A 1 201 ? 22.015 9.210 12.576 1.00 52.31 201 ASP A CA 1
ATOM 1529 C C . ASP A 1 201 ? 20.999 9.790 11.566 1.00 52.31 201 ASP A C 1
ATOM 1531 O O . ASP A 1 201 ? 20.940 11.009 11.405 1.00 52.31 201 ASP A O 1
ATOM 1535 N N . ASP A 1 202 ? 20.154 8.950 10.966 1.00 58.44 202 ASP A N 1
ATOM 1536 C CA . ASP A 1 202 ? 18.968 9.394 10.234 1.00 58.44 202 ASP A CA 1
ATOM 1537 C C . ASP A 1 202 ? 17.934 9.982 11.201 1.00 58.44 202 ASP A C 1
ATOM 1539 O O . ASP A 1 202 ? 17.594 9.391 12.233 1.00 58.44 202 ASP A O 1
ATOM 1543 N N . PHE A 1 203 ? 17.420 11.164 10.864 1.00 68.44 203 PHE A N 1
ATOM 1544 C CA . PHE A 1 203 ? 16.375 11.836 11.628 1.00 68.44 203 PHE A CA 1
ATOM 1545 C C . PHE A 1 203 ? 15.067 11.780 10.850 1.00 68.44 203 PHE A C 1
ATOM 1547 O O . PHE A 1 203 ? 14.950 12.422 9.810 1.00 68.44 203 PHE A O 1
ATOM 1554 N N . ALA A 1 204 ? 14.065 11.082 11.387 1.00 72.81 204 ALA A N 1
ATOM 1555 C CA . ALA A 1 204 ? 12.696 11.228 10.912 1.00 72.81 204 ALA A CA 1
ATOM 1556 C C . ALA A 1 204 ? 11.948 12.269 11.755 1.00 72.81 204 ALA A C 1
ATOM 1558 O O . ALA A 1 204 ? 11.868 12.140 12.985 1.00 72.81 204 ALA A O 1
ATOM 1559 N N . VAL A 1 205 ? 11.317 13.250 11.118 1.00 78.50 205 VAL A N 1
ATOM 1560 C CA . VAL A 1 205 ? 10.348 14.176 11.732 1.00 78.50 205 VAL A CA 1
ATOM 1561 C C . VAL A 1 205 ? 8.989 13.890 11.110 1.00 78.50 205 VAL A C 1
ATOM 1563 O O . VAL A 1 205 ? 8.920 13.626 9.920 1.00 78.50 205 VAL A O 1
ATOM 1566 N N . ALA A 1 206 ? 7.920 13.889 11.906 1.00 82.00 206 ALA A N 1
ATOM 1567 C CA . ALA A 1 206 ? 6.570 13.878 11.353 1.00 82.00 206 ALA A CA 1
ATOM 1568 C C . ALA A 1 206 ? 5.786 15.076 11.870 1.00 82.00 206 ALA A C 1
ATOM 1570 O O . ALA A 1 206 ? 5.863 15.394 13.060 1.00 82.00 206 ALA A O 1
ATOM 1571 N N . GLU A 1 207 ? 5.052 15.728 10.984 1.00 88.62 207 GLU A N 1
ATOM 1572 C CA . GLU A 1 207 ? 4.258 16.918 11.274 1.00 88.62 207 GLU A CA 1
ATOM 1573 C C . GLU A 1 207 ? 3.064 17.010 10.318 1.00 88.62 207 GLU A C 1
ATOM 1575 O O . GLU A 1 207 ? 2.970 16.247 9.360 1.00 88.62 207 GLU A O 1
ATOM 1580 N N . MET A 1 208 ? 2.129 17.920 10.585 1.00 91.25 208 MET A N 1
ATOM 1581 C CA . MET A 1 208 ? 1.110 18.274 9.596 1.00 91.25 208 MET A CA 1
ATOM 1582 C C . MET A 1 208 ? 1.746 19.251 8.605 1.00 91.25 208 MET A C 1
ATOM 1584 O O . MET A 1 208 ? 2.150 20.339 9.020 1.00 91.25 208 MET A O 1
ATOM 1588 N N . ILE A 1 209 ? 1.828 18.877 7.325 1.00 88.62 209 ILE A N 1
ATOM 1589 C CA . ILE A 1 209 ? 2.281 19.785 6.255 1.00 88.62 209 ILE A CA 1
ATOM 1590 C C . ILE A 1 209 ? 1.213 20.871 6.064 1.00 88.62 209 ILE A C 1
ATOM 1592 O O . ILE A 1 209 ? 1.506 22.067 6.052 1.00 88.62 209 ILE A O 1
ATOM 1596 N N . GLU A 1 210 ? -0.043 20.435 5.995 1.00 90.19 210 GLU A N 1
ATOM 1597 C CA . GLU A 1 210 ? -1.246 21.260 5.915 1.00 90.19 210 GLU A CA 1
ATOM 1598 C C . GLU A 1 210 ? -2.451 20.480 6.497 1.00 90.19 210 GLU A C 1
ATOM 1600 O O . GLU A 1 210 ? -2.286 19.318 6.879 1.00 90.19 210 GLU A O 1
ATOM 1605 N N . PRO A 1 211 ? -3.647 21.079 6.674 1.00 91.62 211 PRO A N 1
ATOM 1606 C CA . PRO A 1 211 ? -4.804 20.370 7.232 1.00 91.62 211 PRO A CA 1
ATOM 1607 C C . PRO A 1 211 ? -5.136 19.092 6.447 1.00 91.62 211 PRO A C 1
ATOM 1609 O O . PRO A 1 211 ? -5.187 19.123 5.223 1.00 91.62 211 PRO A O 1
ATOM 1612 N N . GLY A 1 212 ? -5.333 17.973 7.148 1.00 90.88 212 GLY A N 1
ATOM 1613 C CA . GLY A 1 212 ? -5.575 16.657 6.543 1.00 90.88 212 GLY A CA 1
ATOM 1614 C C . GLY A 1 212 ? -4.338 15.932 5.985 1.00 90.88 212 GLY A C 1
ATOM 1615 O O . GLY A 1 212 ? -4.431 14.730 5.736 1.00 90.88 212 GLY A O 1
ATOM 1616 N N . VAL A 1 213 ? -3.181 16.600 5.851 1.00 92.94 213 VAL A N 1
ATOM 1617 C CA . VAL A 1 213 ? -1.959 16.036 5.244 1.00 92.94 213 VAL A CA 1
ATOM 1618 C C . VAL A 1 213 ? -0.828 15.907 6.269 1.00 92.94 213 VAL A C 1
ATOM 1620 O O . VAL A 1 213 ? -0.257 16.897 6.739 1.00 92.94 213 VAL A O 1
ATOM 1623 N N . ALA A 1 214 ? -0.456 14.669 6.587 1.00 92.00 214 ALA A N 1
ATOM 1624 C CA . ALA A 1 214 ? 0.705 14.355 7.412 1.00 92.00 214 ALA A CA 1
ATOM 1625 C C . ALA A 1 214 ? 1.964 14.176 6.554 1.00 92.00 214 ALA A C 1
ATOM 1627 O O . ALA A 1 214 ? 1.960 13.422 5.586 1.00 92.00 214 ALA A O 1
ATOM 1628 N N . GLY A 1 215 ? 3.058 14.823 6.943 1.00 88.62 215 GLY A N 1
ATOM 1629 C CA . GLY A 1 215 ? 4.391 14.586 6.397 1.00 88.62 215 GLY A CA 1
ATOM 1630 C C . GLY A 1 215 ? 5.217 13.688 7.310 1.00 88.62 215 GLY A C 1
ATOM 1631 O O . GLY A 1 215 ? 5.129 13.797 8.537 1.00 88.62 215 GLY A O 1
ATOM 1632 N N . VAL A 1 216 ? 6.059 12.841 6.720 1.00 84.62 216 VAL A N 1
ATOM 1633 C CA . VAL A 1 216 ? 7.217 12.238 7.386 1.00 84.62 216 VAL A CA 1
ATOM 1634 C C . VAL A 1 216 ? 8.462 12.558 6.560 1.00 84.62 216 VAL A C 1
ATOM 1636 O O . VAL A 1 216 ? 8.637 12.044 5.458 1.00 84.62 216 VAL A O 1
ATOM 1639 N N . THR A 1 217 ? 9.315 13.411 7.117 1.00 82.44 217 THR A N 1
ATOM 1640 C CA . THR A 1 217 ? 10.590 13.834 6.534 1.00 82.44 217 THR A CA 1
ATOM 1641 C C . THR A 1 217 ? 11.707 12.960 7.068 1.00 82.44 217 THR A C 1
ATOM 1643 O O . THR A 1 217 ? 11.920 12.923 8.283 1.00 82.44 217 THR A O 1
ATOM 1646 N N . TYR A 1 218 ? 12.459 12.317 6.180 1.00 77.12 218 TYR A N 1
ATOM 1647 C CA . TYR A 1 218 ? 13.625 11.495 6.503 1.00 77.12 218 TYR A CA 1
ATOM 1648 C C . TYR A 1 218 ? 14.875 12.260 6.062 1.00 77.12 218 TYR A C 1
ATOM 1650 O O . TYR A 1 218 ? 15.045 12.551 4.879 1.00 77.12 218 TYR A O 1
ATOM 1658 N N . ALA A 1 219 ? 15.744 12.614 7.011 1.00 74.56 219 ALA A N 1
ATOM 1659 C CA . ALA A 1 219 ? 16.957 13.383 6.747 1.00 74.56 219 ALA A CA 1
ATOM 1660 C C . ALA A 1 219 ? 18.213 12.592 7.137 1.00 74.56 219 ALA A C 1
ATOM 1662 O O . ALA A 1 219 ? 18.494 12.410 8.326 1.00 74.56 219 ALA A O 1
ATOM 1663 N N . ALA A 1 220 ? 18.987 12.191 6.126 1.00 67.62 220 ALA A N 1
ATOM 1664 C CA . ALA A 1 220 ? 20.242 11.461 6.281 1.00 67.62 220 ALA A CA 1
ATOM 1665 C C . ALA A 1 220 ? 21.461 12.402 6.150 1.00 67.62 220 ALA A C 1
ATOM 1667 O O . ALA A 1 220 ? 21.567 13.146 5.163 1.00 67.62 220 ALA A O 1
ATOM 1668 N N . PRO A 1 221 ? 22.413 12.405 7.105 1.00 62.19 221 PRO A N 1
ATOM 1669 C CA . PRO A 1 221 ? 23.632 13.203 7.002 1.00 62.19 221 PRO A CA 1
ATOM 1670 C C . PRO A 1 221 ? 24.593 12.608 5.958 1.00 62.19 221 PRO A C 1
ATOM 1672 O O . PRO A 1 221 ? 25.180 11.547 6.164 1.00 62.19 221 PRO A O 1
ATOM 1675 N N . PHE A 1 222 ? 24.811 13.320 4.847 1.00 57.81 222 PHE A N 1
ATOM 1676 C CA . PHE A 1 222 ? 25.618 12.817 3.731 1.00 57.81 222 PHE A CA 1
ATOM 1677 C C . PHE A 1 222 ? 27.064 12.497 4.155 1.00 57.81 222 PHE A C 1
ATOM 1679 O O . PHE A 1 222 ? 27.784 13.364 4.663 1.00 57.81 222 PHE A O 1
ATOM 1686 N N . VAL A 1 223 ? 27.526 11.265 3.900 1.00 53.94 223 VAL A N 1
ATOM 1687 C CA . VAL A 1 223 ? 28.785 10.703 4.446 1.00 53.94 223 VAL A CA 1
ATOM 1688 C C . VAL A 1 223 ? 30.050 11.473 4.017 1.00 53.94 223 VAL A C 1
ATOM 1690 O O . VAL A 1 223 ? 31.070 11.428 4.708 1.00 53.94 223 VAL A O 1
ATOM 1693 N N . PHE A 1 224 ? 29.990 12.256 2.933 1.00 54.81 224 PHE A N 1
ATOM 1694 C CA . PHE A 1 224 ? 31.084 13.147 2.506 1.00 54.81 224 PHE A CA 1
ATOM 1695 C C . PHE A 1 224 ? 31.068 14.553 3.144 1.00 54.81 224 PHE A C 1
ATOM 1697 O O . PHE A 1 224 ? 31.939 15.375 2.855 1.00 54.81 224 PHE A O 1
ATOM 1704 N N . GLY A 1 225 ? 30.146 14.811 4.075 1.00 45.66 225 GLY A N 1
ATOM 1705 C CA . GLY A 1 225 ? 30.431 15.584 5.286 1.00 45.66 225 GLY A CA 1
ATOM 1706 C C . GLY A 1 225 ? 30.718 17.079 5.147 1.00 45.66 225 GLY A C 1
ATOM 1707 O O . GLY A 1 225 ? 31.501 17.589 5.949 1.00 45.66 225 GLY A O 1
ATOM 1708 N N . LEU A 1 226 ? 30.124 17.796 4.178 1.00 44.25 226 LEU A N 1
ATOM 1709 C CA . LEU A 1 226 ? 30.280 19.262 4.124 1.00 44.25 226 LEU A CA 1
ATOM 1710 C C . LEU A 1 226 ? 29.080 20.111 3.646 1.00 44.25 226 LEU A C 1
ATOM 1712 O O . LEU A 1 226 ? 28.960 21.214 4.172 1.00 44.25 226 LEU A O 1
ATOM 1716 N N . PHE A 1 227 ? 28.200 19.675 2.723 1.00 44.31 227 PHE A N 1
ATOM 1717 C CA . PHE A 1 227 ? 27.166 20.579 2.149 1.00 44.31 227 PHE A CA 1
ATOM 1718 C C . PHE A 1 227 ? 25.798 19.970 1.744 1.00 44.31 227 PHE A C 1
ATOM 1720 O O . PHE A 1 227 ? 25.104 20.576 0.931 1.00 44.31 227 PHE A O 1
ATOM 1727 N N . GLY A 1 228 ? 25.361 18.828 2.288 1.00 52.03 228 GLY A N 1
ATOM 1728 C CA . GLY A 1 228 ? 24.037 18.281 1.945 1.00 52.03 228 GLY A CA 1
ATOM 1729 C C . GLY A 1 228 ? 23.461 17.302 2.967 1.00 52.03 228 GLY A C 1
ATOM 1730 O O . GLY A 1 228 ? 24.210 16.629 3.675 1.00 52.03 228 GLY A O 1
ATOM 1731 N N . PHE A 1 229 ? 22.132 17.239 3.003 1.00 54.34 229 PHE A N 1
ATOM 1732 C CA . PHE A 1 229 ? 21.349 16.130 3.544 1.00 54.34 229 PHE A CA 1
ATOM 1733 C C . PHE A 1 229 ? 20.648 15.467 2.359 1.00 54.34 229 PHE A C 1
ATOM 1735 O O . PHE A 1 229 ? 20.148 16.191 1.495 1.00 54.34 229 PHE A O 1
ATOM 1742 N N . ASN A 1 230 ? 20.581 14.137 2.335 1.00 60.78 230 ASN A N 1
ATOM 1743 C CA . ASN A 1 230 ? 19.569 13.482 1.510 1.00 60.78 230 ASN A CA 1
ATOM 1744 C C . ASN A 1 230 ? 18.264 13.622 2.294 1.00 60.78 230 ASN A C 1
ATOM 1746 O O . ASN A 1 230 ? 18.181 13.157 3.434 1.00 60.78 230 ASN A O 1
ATOM 1750 N N . VAL A 1 231 ? 17.311 14.346 1.716 1.00 68.94 23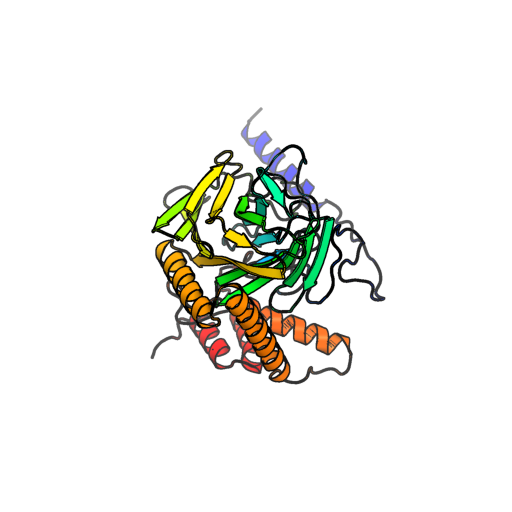1 VAL A N 1
ATOM 1751 C CA . VAL A 1 231 ? 15.965 14.517 2.260 1.00 68.94 231 VAL A CA 1
ATOM 1752 C C . VAL A 1 231 ? 15.041 13.692 1.382 1.00 68.94 231 VAL A C 1
ATOM 1754 O O . VAL A 1 231 ? 15.099 13.805 0.162 1.00 68.94 231 VAL A O 1
ATOM 1757 N N . PHE A 1 232 ? 14.245 12.843 2.014 1.00 73.38 232 PHE A N 1
ATOM 1758 C CA . PHE A 1 232 ? 13.195 12.061 1.380 1.00 73.38 232 PHE A CA 1
ATOM 1759 C C . PHE A 1 232 ? 11.898 12.332 2.136 1.00 73.38 232 PHE A C 1
ATOM 1761 O O . PHE A 1 232 ? 11.921 12.483 3.362 1.00 73.38 232 PHE A O 1
ATOM 1768 N N . GLU A 1 233 ? 10.787 12.447 1.417 1.00 78.69 233 GLU A N 1
ATOM 1769 C CA . GLU A 1 233 ? 9.541 12.978 1.966 1.00 78.69 233 GLU A CA 1
ATOM 1770 C C . GLU A 1 233 ? 8.382 12.035 1.646 1.00 78.69 233 GLU A C 1
ATOM 1772 O O . GLU A 1 233 ? 8.118 11.698 0.489 1.00 78.69 233 GLU A O 1
ATOM 1777 N N . ARG A 1 234 ? 7.675 11.618 2.698 1.00 85.62 234 ARG A N 1
ATOM 1778 C CA . ARG A 1 234 ? 6.446 10.826 2.626 1.00 85.62 234 ARG A CA 1
ATOM 1779 C C . ARG A 1 234 ? 5.271 11.721 2.991 1.00 85.62 234 ARG A C 1
ATOM 1781 O O . ARG A 1 234 ? 5.239 12.248 4.102 1.00 85.62 234 ARG A O 1
ATOM 1788 N N . ALA A 1 235 ? 4.289 11.838 2.107 1.00 88.75 235 ALA A N 1
ATOM 1789 C CA . ALA A 1 235 ? 3.005 12.450 2.427 1.00 88.75 235 ALA A CA 1
ATOM 1790 C C . ALA A 1 235 ? 1.952 11.366 2.680 1.00 88.75 235 ALA A C 1
ATOM 1792 O O . ALA A 1 235 ? 1.927 10.332 2.010 1.00 88.75 235 ALA A O 1
ATOM 1793 N N . ILE A 1 236 ? 1.097 11.604 3.672 1.00 91.69 236 ILE A N 1
ATOM 1794 C CA . ILE A 1 236 ? 0.020 10.713 4.093 1.00 91.69 236 ILE A CA 1
ATOM 1795 C C . ILE A 1 236 ? -1.271 11.526 4.186 1.00 91.69 236 ILE A C 1
ATOM 1797 O O . ILE A 1 236 ? -1.371 12.447 5.001 1.00 91.69 236 ILE A O 1
ATOM 1801 N N . VAL A 1 237 ? -2.269 11.138 3.397 1.00 94.94 237 VAL A N 1
ATOM 1802 C CA . VAL A 1 237 ? -3.660 11.620 3.496 1.00 94.94 237 VAL A CA 1
ATOM 1803 C C . VAL A 1 237 ? -4.594 10.447 3.774 1.00 94.94 237 VAL A C 1
ATOM 1805 O O . VAL A 1 237 ? -4.214 9.298 3.548 1.00 94.94 237 VAL A O 1
ATOM 1808 N N . ALA A 1 238 ? -5.790 10.707 4.306 1.00 95.75 238 ALA A N 1
ATOM 1809 C CA . ALA A 1 238 ? -6.661 9.654 4.831 1.00 95.75 238 ALA A CA 1
ATOM 1810 C C . ALA A 1 238 ? -8.161 9.994 4.792 1.00 95.75 238 ALA A C 1
ATOM 1812 O O . ALA A 1 238 ? -8.538 11.162 4.923 1.00 95.75 238 ALA A O 1
ATOM 1813 N N . ASP A 1 239 ? -9.005 8.959 4.714 1.00 95.31 239 ASP A N 1
ATOM 1814 C CA . ASP A 1 239 ? -10.387 8.967 5.226 1.00 95.31 239 ASP A CA 1
ATOM 1815 C C . ASP A 1 239 ? -10.480 7.898 6.336 1.00 95.31 239 ASP A C 1
ATOM 1817 O O . ASP A 1 239 ? -10.106 6.748 6.089 1.00 95.31 239 ASP A O 1
ATOM 1821 N N . PRO A 1 240 ? -10.955 8.223 7.553 1.00 95.19 240 PRO A N 1
ATOM 1822 C CA . PRO A 1 240 ? -11.305 9.563 8.023 1.00 95.19 240 PRO A CA 1
ATOM 1823 C C . PRO A 1 240 ? -10.099 10.511 8.080 1.00 95.19 240 PRO A C 1
ATOM 1825 O O . PRO A 1 240 ? -8.960 10.065 8.190 1.00 95.19 240 PRO A O 1
ATOM 1828 N N . GLU A 1 241 ? -10.357 11.822 8.028 1.00 93.31 241 GLU A N 1
ATOM 1829 C CA . GLU A 1 241 ? -9.320 12.865 7.967 1.00 93.31 241 GLU A CA 1
ATOM 1830 C C . GLU A 1 241 ? -8.255 12.714 9.071 1.00 93.31 241 GLU A C 1
ATOM 1832 O O . GLU A 1 241 ? -8.562 12.396 10.230 1.00 93.31 241 GLU A O 1
ATOM 1837 N N . VAL A 1 242 ? -6.996 13.000 8.716 1.00 92.81 242 VAL A N 1
ATOM 1838 C CA . VAL A 1 242 ? -5.884 13.092 9.666 1.00 92.81 242 VAL A CA 1
ATOM 1839 C C . VAL A 1 242 ? -6.116 14.243 10.648 1.00 92.81 242 VAL A C 1
ATOM 1841 O O . VAL A 1 242 ? -6.030 15.417 10.295 1.00 92.81 242 VAL A O 1
ATOM 1844 N N . HIS A 1 243 ? -6.347 13.900 11.913 1.00 90.25 243 HIS A N 1
ATOM 1845 C CA . HIS A 1 243 ? -6.614 14.862 12.981 1.00 90.25 243 HIS A CA 1
ATOM 1846 C C . HIS A 1 243 ? -5.341 15.317 13.718 1.00 90.25 243 HIS A C 1
ATOM 1848 O O . HIS A 1 243 ? -5.259 16.461 14.162 1.00 90.25 243 HIS A O 1
ATOM 1854 N N . ASP A 1 244 ? -4.370 14.421 13.926 1.00 90.88 244 ASP A N 1
ATOM 1855 C CA . ASP A 1 244 ? -3.135 14.720 14.668 1.00 90.88 244 ASP A CA 1
ATOM 1856 C C . ASP A 1 244 ? -1.995 13.752 14.321 1.00 90.88 244 ASP A C 1
ATOM 1858 O O . ASP A 1 244 ? -2.219 12.544 14.190 1.00 90.88 244 ASP A O 1
ATOM 1862 N N . VAL A 1 245 ? -0.765 14.273 14.279 1.00 89.56 245 VAL A N 1
ATOM 1863 C CA . VAL A 1 245 ? 0.473 13.514 14.053 1.00 89.56 245 VAL A CA 1
ATOM 1864 C C . VAL A 1 245 ? 1.356 13.583 15.295 1.00 89.56 245 VAL A C 1
ATOM 1866 O O . VAL A 1 245 ? 1.999 14.593 15.583 1.00 89.56 245 VAL A O 1
ATOM 1869 N N . ALA A 1 246 ? 1.437 12.469 16.022 1.00 89.25 246 ALA A N 1
ATOM 1870 C CA . ALA A 1 246 ? 2.231 12.380 17.242 1.00 89.25 246 ALA A CA 1
ATOM 1871 C C . ALA A 1 246 ? 3.604 11.739 16.988 1.00 89.25 246 ALA A C 1
ATOM 1873 O O . ALA A 1 246 ? 3.707 10.616 16.488 1.00 89.25 246 ALA A O 1
ATOM 1874 N N . ASN A 1 247 ? 4.665 12.426 17.421 1.00 84.62 247 ASN A N 1
ATOM 1875 C CA . ASN A 1 247 ? 6.016 11.874 17.510 1.00 84.62 247 ASN A CA 1
ATOM 1876 C C . ASN A 1 247 ? 6.187 11.141 18.850 1.00 84.62 247 ASN A C 1
ATOM 1878 O O . ASN A 1 247 ? 6.132 11.750 19.918 1.00 84.62 247 ASN A O 1
ATOM 1882 N N . ILE A 1 248 ? 6.414 9.833 18.790 1.00 80.38 248 ILE A N 1
ATOM 1883 C CA . ILE A 1 248 ? 6.570 8.924 19.926 1.00 80.38 248 ILE A CA 1
ATOM 1884 C C . ILE A 1 248 ? 7.986 8.326 19.884 1.00 80.38 248 ILE A C 1
ATOM 1886 O O . ILE A 1 248 ? 8.515 8.007 18.822 1.00 80.38 248 ILE A O 1
ATOM 1890 N N . GLY A 1 249 ? 8.611 8.149 21.049 1.00 72.69 249 GLY A N 1
ATOM 1891 C CA . GLY A 1 249 ? 9.955 7.575 21.152 1.00 72.69 249 GLY A CA 1
ATOM 1892 C C . GLY A 1 249 ? 11.069 8.621 21.089 1.00 72.69 249 GLY A C 1
ATOM 1893 O O . GLY A 1 249 ? 10.951 9.702 21.664 1.00 72.69 249 GLY A O 1
ATOM 1894 N N . SER A 1 250 ? 12.186 8.270 20.454 1.00 68.31 250 SER A N 1
ATOM 1895 C CA . SER A 1 250 ? 13.386 9.116 20.373 1.00 68.31 250 SER A CA 1
ATOM 1896 C C . SER A 1 250 ? 13.772 9.361 18.918 1.00 68.31 250 SER A C 1
ATOM 1898 O O . SER A 1 250 ? 13.337 8.623 18.045 1.00 68.31 250 SER A O 1
ATOM 1900 N N . LEU A 1 251 ? 14.648 10.333 18.650 1.00 63.34 251 LEU A N 1
ATOM 1901 C CA . LEU A 1 251 ? 15.115 10.610 17.283 1.00 63.34 251 LEU A CA 1
ATOM 1902 C C . LEU A 1 251 ? 15.746 9.389 16.579 1.00 63.34 251 LEU A C 1
ATOM 1904 O O . LEU A 1 251 ? 15.691 9.320 15.363 1.00 63.34 251 LEU A O 1
ATOM 1908 N N . ARG A 1 252 ? 16.299 8.425 17.336 1.00 59.94 252 ARG A N 1
ATOM 1909 C CA . ARG A 1 252 ? 16.886 7.172 16.813 1.00 59.94 252 ARG A CA 1
ATOM 1910 C C . ARG A 1 252 ? 15.915 5.992 16.734 1.00 59.94 252 ARG A C 1
ATOM 1912 O O . ARG A 1 252 ? 16.204 5.008 16.072 1.00 59.94 252 ARG A O 1
ATOM 1919 N N . TYR A 1 253 ? 14.798 6.075 17.446 1.00 69.06 253 TYR A N 1
ATOM 1920 C CA . TYR A 1 253 ? 13.753 5.052 17.474 1.00 69.06 253 TYR A CA 1
ATOM 1921 C C . TYR A 1 253 ? 12.433 5.785 17.333 1.00 69.06 253 TYR A C 1
ATOM 1923 O O . TYR A 1 253 ? 11.748 6.060 18.331 1.00 69.06 253 TYR A O 1
ATOM 1931 N N . TYR A 1 254 ? 12.185 6.252 16.112 1.00 72.06 254 TYR A N 1
ATOM 1932 C CA . TYR A 1 254 ? 11.051 7.101 15.829 1.00 72.06 254 TYR A CA 1
ATOM 1933 C C . TYR A 1 254 ? 9.815 6.228 15.641 1.00 72.06 254 TYR A C 1
ATOM 1935 O O . TYR A 1 254 ? 9.818 5.231 14.926 1.00 72.06 254 TYR A O 1
ATOM 1943 N N . ARG A 1 255 ? 8.728 6.632 16.288 1.00 82.12 255 ARG A N 1
ATOM 1944 C CA . ARG A 1 255 ? 7.387 6.115 16.039 1.00 82.12 255 ARG A CA 1
ATOM 1945 C C . ARG A 1 255 ? 6.501 7.313 15.745 1.00 82.12 255 ARG A C 1
ATOM 1947 O O . ARG A 1 255 ? 6.476 8.269 16.518 1.00 82.12 255 ARG A O 1
ATOM 1954 N N . LYS A 1 256 ? 5.831 7.307 14.606 1.00 87.25 256 LYS A N 1
ATOM 1955 C CA . LYS A 1 256 ? 4.863 8.315 14.190 1.00 87.25 256 LYS A CA 1
ATOM 1956 C C . LYS A 1 256 ? 3.486 7.687 14.311 1.00 87.25 256 LYS A C 1
ATOM 1958 O O . LYS A 1 256 ? 3.298 6.512 14.003 1.00 87.25 256 LYS A O 1
ATOM 1963 N N . ARG A 1 257 ? 2.523 8.461 14.787 1.00 91.12 257 ARG A N 1
ATOM 1964 C CA . ARG A 1 257 ? 1.127 8.041 14.873 1.00 91.12 257 ARG A CA 1
ATOM 1965 C C . ARG A 1 257 ? 0.284 9.080 14.170 1.00 91.12 257 ARG A C 1
ATOM 1967 O O . ARG A 1 257 ? 0.219 10.213 14.639 1.00 91.12 257 ARG A O 1
ATOM 1974 N N . VAL A 1 258 ? -0.362 8.660 13.095 1.00 92.38 258 VAL A N 1
ATOM 1975 C CA . VAL A 1 258 ? -1.379 9.416 12.376 1.00 92.38 258 VAL A CA 1
ATOM 1976 C C . VAL A 1 258 ? -2.719 9.025 13.002 1.00 92.38 258 VAL A C 1
ATOM 1978 O O . VAL A 1 258 ? -3.189 7.893 12.858 1.00 92.38 258 VAL A O 1
ATOM 1981 N N . ASN A 1 259 ? -3.286 9.920 13.810 1.00 93.62 259 ASN A N 1
ATOM 1982 C CA . ASN A 1 259 ? -4.602 9.722 14.414 1.00 93.62 259 ASN A CA 1
ATOM 1983 C C . ASN A 1 259 ? -5.663 10.205 13.428 1.00 93.62 259 ASN A C 1
ATOM 1985 O O . ASN A 1 259 ? -5.621 11.363 13.011 1.00 93.62 259 ASN A O 1
ATOM 1989 N N . LEU A 1 260 ? -6.618 9.341 13.101 1.00 95.44 260 LEU A N 1
ATOM 1990 C CA . LEU A 1 260 ? -7.735 9.669 12.221 1.00 95.44 260 LEU A CA 1
ATOM 1991 C C . LEU A 1 260 ? -8.998 9.933 13.058 1.00 95.44 260 LEU A C 1
ATOM 1993 O O . LEU A 1 260 ? -9.074 9.545 14.231 1.00 95.44 260 LEU A O 1
ATOM 1997 N N . ALA A 1 261 ? -9.994 10.601 12.479 1.00 93.75 261 ALA A N 1
ATOM 1998 C CA . ALA A 1 261 ? -11.263 10.842 13.167 1.00 93.75 261 ALA A CA 1
ATOM 1999 C C . ALA A 1 261 ? -12.020 9.525 13.491 1.00 93.75 261 ALA A C 1
ATOM 2001 O O . ALA A 1 261 ? -11.991 8.580 12.700 1.00 93.75 261 ALA A O 1
ATOM 2002 N N . PRO A 1 262 ? -12.714 9.432 14.644 1.00 96.44 262 PRO A N 1
ATOM 2003 C CA . PRO A 1 262 ? -13.493 8.250 14.998 1.00 96.44 262 PRO A CA 1
ATOM 2004 C C . PRO A 1 262 ? -14.788 8.153 14.184 1.00 96.44 262 PRO A C 1
ATOM 2006 O O . PRO A 1 262 ? -15.417 9.164 13.868 1.00 96.44 262 PRO A O 1
ATOM 2009 N N . PHE A 1 263 ? -15.238 6.926 13.932 1.00 97.25 263 PHE A N 1
ATOM 2010 C CA . PHE A 1 263 ? -16.506 6.623 13.261 1.00 97.25 263 PHE A CA 1
ATOM 2011 C C . PHE A 1 263 ? -17.320 5.604 14.067 1.00 97.25 263 PHE A C 1
ATOM 2013 O O . PHE A 1 263 ? -16.804 4.962 14.979 1.00 97.25 263 PHE A O 1
ATOM 2020 N N . THR A 1 264 ? -18.613 5.479 13.771 1.00 97.88 264 THR A N 1
ATOM 2021 C CA . THR A 1 264 ? -19.500 4.481 14.393 1.00 97.88 264 THR A CA 1
ATOM 2022 C C . THR A 1 264 ? -20.101 3.594 13.317 1.00 97.88 264 THR A C 1
ATOM 2024 O O . THR A 1 264 ? -20.537 4.115 12.296 1.00 97.88 264 THR A O 1
ATOM 2027 N N . LEU A 1 265 ? -20.120 2.286 13.571 1.00 98.25 265 LEU A N 1
ATOM 2028 C CA . LEU A 1 265 ? -20.801 1.272 12.773 1.00 98.25 265 LEU A CA 1
ATOM 2029 C C . LEU A 1 265 ? -22.045 0.793 13.521 1.00 98.25 265 LEU A C 1
ATOM 2031 O O . LEU A 1 265 ? -21.965 0.405 14.689 1.00 98.25 265 LEU A O 1
ATOM 2035 N N . GLY A 1 266 ? -23.193 0.798 12.857 1.00 98.44 266 GLY A N 1
ATOM 2036 C CA . GLY A 1 266 ? -24.370 0.024 13.240 1.00 98.44 266 GLY A CA 1
ATOM 2037 C C . GLY A 1 266 ? -24.213 -1.477 12.946 1.00 98.44 266 GLY A C 1
ATOM 2038 O O . GLY A 1 266 ? -23.238 -1.881 12.313 1.00 98.44 266 GLY A O 1
ATOM 2039 N N . PRO A 1 267 ? -25.151 -2.320 13.411 1.00 98.56 267 PRO A N 1
ATOM 2040 C CA . PRO A 1 267 ? -25.198 -3.742 13.065 1.00 98.56 267 PRO A CA 1
ATOM 2041 C C . PRO A 1 267 ? -25.280 -3.969 11.550 1.00 98.56 267 PRO A C 1
ATOM 2043 O O . PRO A 1 267 ? -26.186 -3.450 10.894 1.00 98.56 267 PRO A O 1
ATOM 2046 N N . GLY A 1 268 ? -24.347 -4.745 11.000 1.00 98.12 268 GLY A N 1
ATOM 2047 C CA . GLY A 1 268 ? -24.223 -5.025 9.568 1.00 98.12 268 GLY A CA 1
ATOM 2048 C C . GLY A 1 268 ? -23.739 -3.848 8.711 1.00 98.12 268 GLY A C 1
ATOM 2049 O O . GLY A 1 268 ? -23.787 -3.941 7.485 1.00 98.12 268 GLY A O 1
ATOM 2050 N N . GLU A 1 269 ? -23.306 -2.734 9.311 1.00 98.44 269 GLU A N 1
ATOM 2051 C CA . GLU A 1 269 ? -22.707 -1.623 8.563 1.00 98.44 269 GLU A CA 1
ATOM 2052 C C . GLU A 1 269 ? -21.227 -1.901 8.256 1.00 98.44 269 GLU A C 1
ATOM 2054 O O . GLU A 1 269 ? -20.503 -2.470 9.079 1.00 98.44 269 GLU A O 1
ATOM 2059 N N . ARG A 1 270 ? -20.779 -1.443 7.079 1.00 98.25 270 ARG A N 1
ATOM 2060 C CA . ARG A 1 270 ? -19.379 -1.458 6.631 1.00 98.25 270 ARG A CA 1
ATOM 2061 C C . ARG A 1 270 ? -18.847 -0.030 6.497 1.00 98.25 270 ARG A C 1
ATOM 2063 O O . ARG A 1 270 ? -19.595 0.863 6.097 1.00 98.25 270 ARG A O 1
ATOM 2070 N N . ARG A 1 271 ? -17.566 0.201 6.797 1.00 98.31 271 ARG A N 1
ATOM 2071 C CA . ARG A 1 271 ? -16.897 1.500 6.600 1.00 98.31 271 ARG A CA 1
ATOM 2072 C C . ARG A 1 271 ? -15.467 1.310 6.107 1.00 98.31 271 ARG A C 1
ATOM 2074 O O . ARG A 1 271 ? -14.677 0.627 6.752 1.00 98.31 271 ARG A O 1
ATOM 2081 N N . GLY A 1 272 ? -15.143 1.980 5.004 1.00 98.19 272 GLY A N 1
ATOM 2082 C CA . GLY A 1 272 ? -13.777 2.122 4.517 1.00 98.19 272 GLY A CA 1
ATOM 2083 C C . GLY A 1 272 ? -12.967 3.087 5.382 1.00 98.19 272 GLY A C 1
ATOM 2084 O O . GLY A 1 272 ? -13.472 4.129 5.810 1.00 98.19 272 GLY A O 1
ATOM 2085 N N . VAL A 1 273 ? -11.713 2.723 5.620 1.00 98.31 273 VAL A N 1
ATOM 2086 C CA . VAL A 1 273 ? -10.667 3.539 6.234 1.00 98.31 273 VAL A CA 1
ATOM 2087 C C . VAL A 1 273 ? -9.408 3.355 5.402 1.00 98.31 273 VAL A C 1
ATOM 2089 O O . VAL A 1 273 ? -8.983 2.222 5.193 1.00 98.31 273 VAL A O 1
ATOM 2092 N N . TYR A 1 274 ? -8.783 4.432 4.943 1.00 97.88 274 TYR A N 1
ATOM 2093 C CA . TYR A 1 274 ? -7.559 4.332 4.153 1.00 97.88 274 TYR A CA 1
ATOM 2094 C C . TYR A 1 274 ? -6.528 5.388 4.514 1.00 97.88 274 TYR A C 1
ATOM 2096 O O . TYR A 1 274 ? -6.855 6.464 5.012 1.00 97.88 274 TYR A O 1
ATOM 2104 N N . VAL A 1 275 ? -5.274 5.070 4.204 1.00 96.88 275 VAL A N 1
ATOM 2105 C CA . VAL A 1 275 ? -4.206 6.044 4.012 1.00 96.88 275 VAL A CA 1
ATOM 2106 C C . VAL A 1 275 ? -3.660 5.912 2.592 1.00 96.88 275 VAL A C 1
ATOM 2108 O O . VAL A 1 275 ? -3.390 4.808 2.117 1.00 96.88 275 VAL A O 1
ATOM 2111 N N . LEU A 1 276 ? -3.490 7.043 1.915 1.00 95.00 276 LEU A N 1
ATOM 2112 C CA . LEU A 1 276 ? -2.722 7.136 0.678 1.00 95.00 276 LEU A CA 1
ATOM 2113 C C . LEU A 1 276 ? -1.330 7.642 1.029 1.00 95.00 276 LEU A C 1
ATOM 2115 O O . LEU A 1 276 ? -1.184 8.647 1.728 1.00 95.00 276 LEU A O 1
ATOM 2119 N N . VAL A 1 277 ? -0.318 6.915 0.568 1.00 90.56 277 VAL A N 1
ATOM 2120 C CA . VAL A 1 277 ? 1.087 7.149 0.880 1.00 90.56 277 VAL A CA 1
ATOM 2121 C C . VAL A 1 277 ? 1.810 7.511 -0.409 1.00 90.56 277 VAL A C 1
ATOM 2123 O O . VAL A 1 277 ? 2.120 6.632 -1.213 1.00 90.56 277 VAL A O 1
ATOM 2126 N N . ALA A 1 278 ? 2.078 8.800 -0.594 1.00 87.19 278 ALA A N 1
ATOM 2127 C CA . ALA A 1 278 ? 2.866 9.303 -1.713 1.00 87.19 278 ALA A CA 1
ATOM 2128 C C . ALA A 1 278 ? 4.294 9.624 -1.269 1.00 87.19 278 ALA A C 1
ATOM 2130 O O . ALA A 1 278 ? 4.542 9.983 -0.112 1.00 87.19 278 ALA A O 1
ATOM 2131 N N . PHE A 1 279 ? 5.225 9.531 -2.212 1.00 80.56 279 PHE A N 1
ATOM 2132 C CA . PHE A 1 279 ? 6.643 9.746 -1.965 1.00 80.56 279 PHE A CA 1
ATOM 2133 C C . PHE A 1 279 ? 7.281 10.629 -3.033 1.00 80.56 279 PHE A C 1
ATOM 2135 O O . PHE A 1 279 ? 7.033 10.444 -4.225 1.00 80.56 279 PHE A O 1
ATOM 2142 N N . ASP A 1 280 ? 8.161 11.536 -2.613 1.00 78.50 280 ASP A N 1
ATOM 2143 C CA . ASP A 1 280 ? 8.939 12.381 -3.520 1.00 78.50 280 ASP A CA 1
ATOM 2144 C C . ASP A 1 280 ? 10.273 12.810 -2.870 1.00 78.50 280 ASP A C 1
ATOM 2146 O O . ASP A 1 280 ? 10.525 12.570 -1.684 1.00 78.50 280 ASP A O 1
ATOM 2150 N N . ASP A 1 281 ? 11.127 13.478 -3.646 1.00 74.75 281 ASP A N 1
ATOM 2151 C CA . ASP A 1 281 ? 12.352 14.124 -3.156 1.00 74.75 281 ASP A CA 1
ATOM 2152 C C . ASP A 1 281 ? 12.030 15.404 -2.342 1.00 74.75 281 ASP A C 1
ATOM 2154 O O . ASP A 1 281 ? 12.906 15.971 -1.681 1.00 74.75 281 ASP A O 1
ATOM 2158 N N . TYR A 1 282 ? 10.779 15.888 -2.399 1.00 76.19 282 TYR A N 1
ATOM 2159 C CA . TYR A 1 282 ? 10.323 17.130 -1.766 1.00 76.19 282 TYR A CA 1
ATOM 2160 C C . TYR A 1 282 ? 8.895 17.030 -1.192 1.00 76.19 282 TYR A C 1
ATOM 2162 O O . TYR A 1 282 ? 7.989 16.488 -1.820 1.00 76.19 282 TYR A O 1
ATOM 2170 N N . ALA A 1 283 ? 8.660 17.660 -0.034 1.00 74.88 283 ALA A N 1
ATOM 2171 C CA . ALA A 1 283 ? 7.403 17.534 0.711 1.00 74.88 283 ALA A CA 1
ATOM 2172 C C . ALA A 1 283 ? 6.164 18.041 -0.045 1.00 74.88 283 ALA A C 1
ATOM 2174 O O . ALA A 1 283 ? 5.113 17.413 0.023 1.00 74.88 283 ALA A O 1
ATOM 2175 N N . THR A 1 284 ? 6.270 19.164 -0.767 1.00 81.00 284 THR A N 1
ATOM 2176 C CA . THR A 1 284 ? 5.123 19.732 -1.498 1.00 81.00 284 THR A CA 1
ATOM 2177 C C . THR A 1 284 ? 4.693 18.844 -2.675 1.00 81.00 284 THR A C 1
ATOM 2179 O O . THR A 1 284 ? 3.533 18.458 -2.673 1.00 81.00 284 THR A O 1
ATOM 2182 N N . PRO A 1 285 ? 5.576 18.404 -3.598 1.00 83.88 285 PRO A N 1
ATOM 2183 C CA . PRO A 1 285 ? 5.222 17.394 -4.602 1.00 83.88 285 PRO A CA 1
ATOM 2184 C C . PRO A 1 285 ? 4.644 16.090 -4.033 1.00 83.88 285 PRO A C 1
ATOM 2186 O O . PRO A 1 285 ? 3.681 15.568 -4.590 1.00 83.88 285 PRO A O 1
ATOM 2189 N N . ALA A 1 286 ? 5.177 15.583 -2.912 1.00 84.19 286 ALA A N 1
ATOM 2190 C CA . ALA A 1 286 ? 4.608 14.406 -2.252 1.00 84.19 286 ALA A CA 1
ATOM 2191 C C . ALA A 1 286 ? 3.169 14.673 -1.767 1.00 84.19 286 ALA A C 1
ATOM 2193 O O . ALA A 1 286 ? 2.280 13.858 -2.007 1.00 84.19 286 ALA A O 1
ATOM 2194 N N . ALA A 1 287 ? 2.924 15.822 -1.126 1.00 89.00 287 ALA A N 1
ATOM 2195 C CA . ALA A 1 287 ? 1.596 16.233 -0.670 1.00 89.00 287 ALA A CA 1
ATOM 2196 C C . ALA A 1 287 ? 0.620 16.445 -1.838 1.00 89.00 287 ALA A C 1
ATOM 2198 O O . ALA A 1 287 ? -0.466 15.870 -1.820 1.00 89.00 287 ALA A O 1
ATOM 2199 N N . ASP A 1 288 ? 1.031 17.181 -2.875 1.00 91.69 288 ASP A N 1
ATOM 2200 C CA . ASP A 1 288 ? 0.241 17.425 -4.088 1.00 91.69 288 ASP A CA 1
ATOM 2201 C C . ASP A 1 288 ? -0.194 16.095 -4.735 1.00 91.69 288 ASP A C 1
ATOM 2203 O O . ASP A 1 288 ? -1.359 15.936 -5.104 1.00 91.69 288 ASP A O 1
ATOM 2207 N N . ARG A 1 289 ? 0.716 15.108 -4.824 1.00 89.00 289 ARG A N 1
ATOM 2208 C CA . ARG A 1 289 ? 0.411 13.777 -5.376 1.00 89.00 289 ARG A CA 1
ATOM 2209 C C . ARG A 1 289 ? -0.512 12.962 -4.460 1.00 89.00 289 ARG A C 1
ATOM 2211 O O . ARG A 1 289 ? -1.439 12.329 -4.953 1.00 89.00 289 ARG A O 1
ATOM 2218 N N . ALA A 1 290 ? -0.310 13.003 -3.140 1.00 91.75 290 ALA A N 1
ATOM 2219 C CA . ALA A 1 290 ? -1.197 12.330 -2.184 1.00 91.75 290 ALA A CA 1
ATOM 2220 C C . ALA A 1 290 ? -2.635 12.875 -2.251 1.00 91.75 290 ALA A C 1
ATOM 2222 O O . ALA A 1 290 ? -3.587 12.097 -2.273 1.00 91.75 290 ALA A O 1
ATOM 2223 N N . VAL A 1 291 ? -2.793 14.202 -2.322 1.00 95.12 291 VAL A N 1
ATOM 2224 C CA . VAL A 1 291 ? -4.098 14.870 -2.442 1.00 95.12 291 VAL A CA 1
ATOM 2225 C C . VAL A 1 291 ? -4.756 14.554 -3.787 1.00 95.12 291 VAL A C 1
ATOM 2227 O O . VAL A 1 291 ? -5.934 14.206 -3.804 1.00 95.12 291 VAL A O 1
ATOM 2230 N N . ALA A 1 292 ? -4.011 14.589 -4.898 1.00 95.06 292 ALA A N 1
ATOM 2231 C CA . ALA A 1 292 ? -4.537 14.212 -6.213 1.00 95.06 292 ALA A CA 1
ATOM 2232 C C . ALA A 1 292 ? -5.064 12.764 -6.233 1.00 95.06 292 ALA A C 1
ATOM 2234 O O . ALA A 1 292 ? -6.199 12.533 -6.651 1.00 95.06 292 ALA A O 1
ATOM 2235 N N . ALA A 1 293 ? -4.299 11.817 -5.681 1.00 94.69 293 ALA A N 1
ATOM 2236 C CA . ALA A 1 293 ? -4.731 10.430 -5.534 1.00 94.69 293 ALA A CA 1
ATOM 2237 C C . ALA A 1 293 ? -5.959 10.290 -4.609 1.00 94.69 293 ALA A C 1
ATOM 2239 O O . ALA A 1 293 ? -6.809 9.427 -4.828 1.00 94.69 293 ALA A O 1
ATOM 2240 N N . GLN A 1 294 ? -6.102 11.149 -3.590 1.00 97.00 294 GLN A N 1
ATOM 2241 C CA . GLN A 1 294 ? -7.287 11.159 -2.726 1.00 97.00 294 GLN A CA 1
ATOM 2242 C C . GLN A 1 294 ? -8.534 11.642 -3.470 1.00 97.00 294 GLN A C 1
ATOM 2244 O O . GLN A 1 294 ? -9.600 11.052 -3.298 1.00 97.00 294 GLN A O 1
ATOM 2249 N N . GLU A 1 295 ? -8.410 12.682 -4.297 1.00 96.75 295 GLU A N 1
ATOM 2250 C CA . GLU A 1 295 ? -9.496 13.155 -5.161 1.00 96.75 295 GLU A CA 1
ATOM 2251 C C . GLU A 1 295 ? -9.877 12.103 -6.214 1.00 96.75 295 GLU A C 1
ATOM 2253 O O . GLU A 1 295 ? -11.068 11.894 -6.457 1.00 96.75 295 GLU A O 1
ATOM 2258 N N . ALA A 1 296 ? -8.889 11.407 -6.792 1.00 97.00 296 ALA A N 1
ATOM 2259 C CA . ALA A 1 296 ? -9.104 10.313 -7.737 1.00 97.00 296 ALA A CA 1
ATOM 2260 C C . ALA A 1 296 ? -9.865 9.147 -7.087 1.00 97.00 296 ALA A C 1
ATOM 2262 O O . ALA A 1 296 ? -10.940 8.788 -7.564 1.00 97.00 296 ALA A O 1
ATOM 2263 N N . LEU A 1 297 ? -9.378 8.628 -5.952 1.00 97.50 297 LEU A N 1
ATOM 2264 C CA . LEU A 1 297 ? -10.028 7.548 -5.200 1.00 97.50 297 LEU A CA 1
ATOM 2265 C C . LEU A 1 297 ? -11.453 7.932 -4.769 1.00 97.50 297 LEU A C 1
ATOM 2267 O O . LEU A 1 297 ? -12.398 7.173 -4.976 1.00 97.50 297 LEU A O 1
ATOM 2271 N N . ALA A 1 298 ? -11.643 9.140 -4.230 1.00 97.00 298 ALA A N 1
ATOM 2272 C CA . ALA A 1 298 ? -12.960 9.622 -3.809 1.00 97.00 298 ALA A CA 1
ATOM 2273 C C . ALA A 1 298 ? -13.956 9.797 -4.974 1.00 97.00 298 ALA A C 1
ATOM 2275 O O . ALA A 1 298 ? -15.163 9.838 -4.737 1.00 97.00 298 ALA A O 1
ATOM 2276 N N . ALA A 1 299 ? -13.489 9.885 -6.224 1.00 97.69 299 ALA A N 1
ATOM 2277 C CA . ALA A 1 299 ? -14.355 9.917 -7.402 1.00 97.69 299 ALA A CA 1
ATOM 2278 C C . ALA A 1 299 ? -14.866 8.524 -7.832 1.00 97.69 299 ALA A C 1
ATOM 2280 O O . ALA A 1 299 ? -15.771 8.457 -8.669 1.00 97.69 299 ALA A O 1
ATOM 2281 N N . MET A 1 300 ? -14.323 7.433 -7.273 1.00 98.00 300 MET A N 1
ATOM 2282 C CA . MET A 1 300 ? -14.647 6.052 -7.667 1.00 98.00 300 MET A CA 1
ATOM 2283 C C . MET A 1 300 ? -15.904 5.483 -6.981 1.00 98.00 300 MET A C 1
ATOM 2285 O O . MET A 1 300 ? -16.525 4.569 -7.522 1.00 98.00 300 MET A O 1
ATOM 2289 N N . GLY A 1 301 ? -16.317 6.024 -5.827 1.00 97.06 301 GLY A N 1
ATOM 2290 C CA . GLY A 1 301 ? -17.455 5.526 -5.036 1.00 97.06 301 GLY A CA 1
ATOM 2291 C C . GLY A 1 301 ? -18.227 6.632 -4.306 1.00 97.06 301 GLY A C 1
ATOM 2292 O O . GLY A 1 301 ? -17.789 7.781 -4.264 1.00 97.06 301 GLY A O 1
ATOM 2293 N N . ALA A 1 302 ? -19.396 6.317 -3.732 1.00 95.62 302 ALA A N 1
ATOM 2294 C CA . ALA A 1 302 ? -20.170 7.296 -2.955 1.00 95.62 302 ALA A CA 1
ATOM 2295 C C . ALA A 1 302 ? -19.634 7.499 -1.523 1.00 95.62 302 ALA A C 1
ATOM 2297 O O . ALA A 1 302 ? -19.931 8.518 -0.892 1.00 95.62 302 ALA A O 1
ATOM 2298 N N . ASP A 1 303 ? -18.852 6.543 -1.019 1.00 97.31 303 ASP A N 1
ATOM 2299 C CA . ASP A 1 303 ? -18.086 6.630 0.221 1.00 97.31 303 ASP A CA 1
ATOM 2300 C C . ASP A 1 303 ? -16.764 5.848 0.121 1.00 97.31 303 ASP A C 1
ATOM 2302 O O . ASP A 1 303 ? -16.474 5.213 -0.894 1.00 97.31 303 ASP A O 1
ATOM 2306 N N . ALA A 1 304 ? -15.954 5.898 1.182 1.00 97.19 304 ALA A N 1
ATOM 2307 C CA . ALA A 1 304 ? -14.648 5.249 1.232 1.00 97.19 304 ALA A CA 1
ATOM 2308 C C . ALA A 1 304 ? -14.686 3.721 1.032 1.00 97.19 304 ALA A C 1
ATOM 2310 O O . ALA A 1 304 ? -13.723 3.183 0.502 1.00 97.19 304 ALA A O 1
ATOM 2311 N N . ALA A 1 305 ? -15.747 3.007 1.436 1.00 98.31 305 ALA A N 1
ATOM 2312 C CA . ALA A 1 305 ? -15.834 1.560 1.214 1.00 98.31 305 ALA A CA 1
ATOM 2313 C C . ALA A 1 305 ? -16.077 1.253 -0.269 1.00 98.31 305 ALA A C 1
ATOM 2315 O O . ALA A 1 305 ? -15.351 0.453 -0.851 1.00 98.31 305 ALA A O 1
ATOM 2316 N N . GLU A 1 306 ? -17.045 1.935 -0.891 1.00 98.31 306 GLU A N 1
ATOM 2317 C CA . GLU A 1 306 ? -17.307 1.788 -2.331 1.00 98.31 306 GLU A CA 1
ATOM 2318 C C . GLU A 1 306 ? -16.107 2.227 -3.186 1.00 98.31 306 GLU A C 1
ATOM 2320 O O . GLU A 1 306 ? -15.826 1.613 -4.212 1.00 98.31 306 GLU A O 1
ATOM 2325 N N . ALA A 1 307 ? -15.383 3.267 -2.761 1.00 98.19 307 ALA A N 1
ATOM 2326 C CA . ALA A 1 307 ? -14.177 3.737 -3.438 1.00 98.19 307 ALA A CA 1
ATOM 2327 C C . ALA A 1 307 ? -13.032 2.712 -3.382 1.00 98.19 307 ALA A C 1
ATOM 2329 O O . ALA A 1 307 ? -12.373 2.489 -4.394 1.00 98.19 307 ALA A O 1
ATOM 2330 N N . ILE A 1 308 ? -12.815 2.061 -2.229 1.00 98.44 308 ILE A N 1
ATOM 2331 C CA . ILE A 1 308 ? -11.824 0.982 -2.091 1.00 98.44 308 ILE A CA 1
ATOM 2332 C C . ILE A 1 308 ? -12.218 -0.219 -2.964 1.00 98.44 308 ILE A C 1
ATOM 2334 O O . ILE A 1 308 ? -11.382 -0.679 -3.737 1.00 98.44 308 ILE A O 1
ATOM 2338 N N . ASP A 1 309 ? -13.478 -0.677 -2.907 1.00 98.31 309 ASP A N 1
ATOM 2339 C CA . ASP A 1 309 ? -13.966 -1.785 -3.750 1.00 98.31 309 ASP A CA 1
ATOM 2340 C C . ASP A 1 309 ? -13.720 -1.503 -5.244 1.00 98.31 309 ASP A C 1
ATOM 2342 O O . ASP A 1 309 ? -13.255 -2.368 -5.987 1.00 98.31 309 ASP A O 1
ATOM 2346 N N . ALA A 1 310 ? -14.034 -0.280 -5.688 1.00 98.19 310 ALA A N 1
ATOM 2347 C CA . ALA A 1 310 ? -13.857 0.144 -7.070 1.00 98.19 310 ALA A CA 1
ATOM 2348 C C . ALA A 1 310 ? -12.376 0.225 -7.466 1.00 98.19 310 ALA A C 1
ATOM 2350 O O . ALA A 1 310 ? -12.022 -0.226 -8.553 1.00 98.19 310 ALA A O 1
ATOM 2351 N N . ALA A 1 311 ? -11.510 0.743 -6.589 1.00 97.56 311 ALA A N 1
ATOM 2352 C CA . ALA A 1 311 ? -10.072 0.817 -6.828 1.00 97.56 311 ALA A CA 1
ATOM 2353 C C . ALA A 1 311 ? -9.427 -0.570 -6.955 1.00 97.56 311 ALA A C 1
ATOM 2355 O O . ALA A 1 311 ? -8.622 -0.784 -7.862 1.00 97.56 311 ALA A O 1
ATOM 2356 N N . VAL A 1 312 ? -9.801 -1.524 -6.095 1.00 96.88 312 VAL A N 1
ATOM 2357 C CA . VAL A 1 312 ? -9.320 -2.915 -6.177 1.00 96.88 312 VAL A CA 1
ATOM 2358 C C . VAL A 1 312 ? -9.811 -3.570 -7.471 1.00 96.88 312 VAL A C 1
ATOM 2360 O O . VAL A 1 312 ? -9.006 -4.120 -8.216 1.00 96.88 312 VAL A O 1
ATOM 2363 N N . ALA A 1 313 ? -11.100 -3.436 -7.802 1.00 97.56 313 ALA A N 1
ATOM 2364 C CA . ALA A 1 313 ? -11.670 -4.019 -9.018 1.00 97.56 313 ALA A CA 1
ATOM 2365 C C . ALA A 1 313 ? -11.104 -3.416 -10.322 1.00 97.56 313 ALA A C 1
ATOM 2367 O O . ALA A 1 313 ? -10.954 -4.137 -11.310 1.00 97.56 313 ALA A O 1
ATOM 2368 N N . GLU A 1 314 ? -10.789 -2.116 -10.346 1.00 97.06 314 GLU A N 1
ATOM 2369 C CA . GLU A 1 314 ? -10.114 -1.472 -11.482 1.00 97.06 314 GLU A CA 1
ATOM 2370 C C . GLU A 1 314 ? -8.654 -1.932 -11.590 1.00 97.06 314 GLU A C 1
ATOM 2372 O O . GLU A 1 314 ? -8.210 -2.271 -12.685 1.00 97.06 314 GLU A O 1
ATOM 2377 N N . THR A 1 315 ? -7.948 -2.058 -10.460 1.00 92.88 315 THR A N 1
ATOM 2378 C CA . THR A 1 315 ? -6.567 -2.571 -10.418 1.00 92.88 315 THR A CA 1
ATOM 2379 C C . THR A 1 315 ? -6.494 -4.025 -10.899 1.00 92.88 315 THR A C 1
ATOM 2381 O O . THR A 1 315 ? -5.673 -4.338 -11.759 1.00 92.88 315 THR A O 1
ATOM 2384 N N . ASP A 1 316 ? -7.369 -4.917 -10.420 1.00 94.19 316 ASP A N 1
ATOM 2385 C CA . ASP A 1 316 ? -7.443 -6.304 -10.908 1.00 94.19 316 ASP A CA 1
ATOM 2386 C C . ASP A 1 316 ? -7.692 -6.352 -12.423 1.00 94.19 316 ASP A C 1
ATOM 2388 O O . ASP A 1 316 ? -6.981 -7.054 -13.143 1.00 94.19 316 ASP A O 1
ATOM 2392 N N . ALA A 1 317 ? -8.646 -5.561 -12.929 1.00 96.31 317 ALA A N 1
ATOM 2393 C CA . ALA A 1 317 ? -8.951 -5.507 -14.358 1.00 96.31 317 ALA A CA 1
ATOM 2394 C C . ALA A 1 317 ? -7.777 -4.969 -15.199 1.00 96.31 317 ALA A C 1
ATOM 2396 O O . ALA A 1 317 ? -7.501 -5.506 -16.272 1.00 96.31 317 ALA A O 1
ATOM 2397 N N . GLU A 1 318 ? -7.059 -3.949 -14.716 1.00 94.06 318 GLU A N 1
ATOM 2398 C CA . GLU A 1 318 ? -5.860 -3.403 -15.365 1.00 94.06 318 GLU A CA 1
ATOM 2399 C C . GLU A 1 318 ? -4.740 -4.451 -15.471 1.00 94.06 318 GLU A C 1
ATOM 2401 O O . GLU A 1 318 ? -4.040 -4.526 -16.488 1.00 94.06 318 GLU A O 1
ATOM 2406 N N . TRP A 1 319 ? -4.572 -5.279 -14.436 1.00 91.50 319 TRP A N 1
ATOM 2407 C CA . TRP A 1 319 ? -3.568 -6.341 -14.415 1.00 91.50 319 TRP A CA 1
ATOM 2408 C C . TRP A 1 319 ? -3.970 -7.559 -15.254 1.00 91.50 319 TRP A C 1
ATOM 2410 O O . TRP A 1 319 ? -3.119 -8.092 -15.970 1.00 91.50 319 TRP A O 1
ATOM 2420 N N . ASP A 1 320 ? -5.245 -7.948 -15.262 1.00 94.69 320 ASP A N 1
ATOM 2421 C CA . ASP A 1 320 ? -5.774 -8.963 -16.183 1.00 94.69 320 ASP A CA 1
ATOM 2422 C C . ASP A 1 320 ? -5.592 -8.531 -17.652 1.00 94.69 320 ASP A C 1
ATOM 2424 O O . ASP A 1 320 ? -5.057 -9.297 -18.463 1.00 94.69 320 ASP A O 1
ATOM 2428 N N . ASP A 1 321 ? -5.954 -7.287 -17.996 1.00 95.12 321 ASP A N 1
ATOM 2429 C CA . ASP A 1 321 ? -5.742 -6.720 -19.336 1.00 95.12 321 ASP A CA 1
ATOM 2430 C C . ASP A 1 321 ? -4.244 -6.632 -19.682 1.00 95.12 321 ASP A C 1
ATOM 2432 O O . ASP A 1 321 ? -3.854 -6.889 -20.826 1.00 95.12 321 ASP A O 1
ATOM 2436 N N . PHE A 1 322 ? -3.378 -6.332 -18.705 1.00 93.25 322 PHE A N 1
ATOM 2437 C CA . PHE A 1 322 ? -1.927 -6.348 -18.891 1.00 93.25 322 PHE A CA 1
ATOM 2438 C C . PHE A 1 322 ? -1.414 -7.736 -19.272 1.00 93.25 322 PHE A C 1
ATOM 2440 O O . PHE A 1 322 ? -0.808 -7.861 -20.339 1.00 93.25 322 PHE A O 1
ATOM 2447 N N . PHE A 1 323 ? -1.674 -8.775 -18.470 1.00 93.06 323 PHE A N 1
ATOM 2448 C CA . PHE A 1 323 ? -1.217 -10.134 -18.791 1.00 93.06 323 PHE A CA 1
ATOM 2449 C C . PHE A 1 323 ? -1.837 -10.651 -20.095 1.00 93.06 323 PHE A C 1
ATOM 2451 O O . PHE A 1 323 ? -1.153 -11.310 -20.878 1.00 93.06 323 PHE A O 1
ATOM 2458 N N . ALA A 1 324 ? -3.091 -10.293 -20.391 1.00 93.56 324 ALA A N 1
ATOM 2459 C CA . ALA A 1 324 ? -3.736 -10.613 -21.665 1.00 93.56 324 ALA A CA 1
ATOM 2460 C C . ALA A 1 324 ? -3.117 -9.883 -22.877 1.00 93.56 324 ALA A C 1
ATOM 2462 O O . ALA A 1 324 ? -3.257 -10.358 -24.009 1.00 93.56 324 ALA A O 1
ATOM 2463 N N . SER A 1 325 ? -2.444 -8.745 -22.662 1.00 93.56 325 SER A N 1
ATOM 2464 C CA . SER A 1 325 ? -1.754 -7.978 -23.710 1.00 93.56 325 SER A CA 1
ATOM 2465 C C . SER A 1 325 ? -0.345 -8.486 -24.034 1.00 93.56 325 SER A C 1
ATOM 2467 O O . SER A 1 325 ? 0.157 -8.212 -25.129 1.00 93.56 325 SER A O 1
ATOM 2469 N N . LEU A 1 326 ? 0.289 -9.225 -23.114 1.00 93.31 326 LEU A N 1
ATOM 2470 C CA . LEU A 1 326 ? 1.650 -9.721 -23.294 1.00 93.31 326 LEU A CA 1
ATOM 2471 C C . LEU A 1 326 ? 1.739 -10.734 -24.456 1.00 93.31 326 LEU A C 1
ATOM 2473 O O . LEU A 1 326 ? 0.823 -11.539 -24.666 1.00 93.31 326 LEU A O 1
ATOM 2477 N N . PRO A 1 327 ? 2.849 -10.760 -25.219 1.00 91.81 327 PRO A N 1
ATOM 2478 C CA . PRO A 1 327 ? 3.089 -11.839 -26.167 1.00 91.81 327 PRO A CA 1
ATOM 2479 C C . PRO A 1 327 ? 3.267 -13.182 -25.428 1.00 91.81 327 PRO A C 1
ATOM 2481 O O . PRO A 1 327 ? 3.723 -13.216 -24.287 1.00 91.81 327 PRO A O 1
ATOM 2484 N N . PRO A 1 328 ? 2.930 -14.321 -26.061 1.00 90.31 328 PRO A N 1
ATOM 2485 C CA . PRO A 1 328 ? 3.079 -15.622 -25.422 1.00 90.31 328 PRO A CA 1
ATOM 2486 C C . PRO A 1 328 ? 4.561 -15.933 -25.142 1.00 90.31 328 PRO A C 1
ATOM 2488 O O . PRO A 1 328 ? 5.410 -15.626 -25.989 1.00 90.31 328 PRO A O 1
ATOM 2491 N N . PRO A 1 329 ? 4.882 -16.602 -24.017 1.00 88.81 329 PRO A N 1
ATOM 2492 C CA . PRO A 1 329 ? 6.252 -16.975 -23.686 1.00 88.81 329 PRO A CA 1
ATOM 2493 C C . PRO A 1 329 ? 6.864 -17.855 -24.784 1.00 88.81 329 PRO A C 1
ATOM 2495 O O . PRO A 1 329 ? 6.194 -18.662 -25.427 1.00 88.81 329 PRO A O 1
ATOM 2498 N N . HIS A 1 330 ? 8.175 -17.725 -24.990 1.00 84.19 330 HIS A N 1
ATOM 2499 C CA . HIS A 1 330 ? 8.900 -18.442 -26.048 1.00 84.19 330 HIS A CA 1
ATOM 2500 C C . HIS A 1 330 ? 9.076 -19.958 -25.816 1.00 84.19 330 HIS A C 1
ATOM 2502 O O . HIS A 1 330 ? 9.666 -20.627 -26.669 1.00 84.19 330 HIS A O 1
ATOM 2508 N N . GLY A 1 331 ? 8.602 -20.494 -24.689 1.00 85.00 331 GLY A N 1
ATOM 2509 C CA . GLY A 1 331 ? 8.716 -21.900 -24.308 1.00 85.00 331 GLY A CA 1
ATOM 2510 C C . GLY A 1 331 ? 7.383 -22.499 -23.855 1.00 85.00 331 GLY A C 1
ATOM 2511 O O . GLY A 1 331 ? 6.479 -21.787 -23.422 1.00 85.00 331 GLY A O 1
ATOM 2512 N N . ASP A 1 332 ? 7.273 -23.823 -23.989 1.00 86.81 332 ASP A N 1
ATOM 2513 C CA . ASP A 1 332 ? 6.065 -24.597 -23.677 1.00 86.81 332 ASP A CA 1
ATOM 2514 C C . ASP A 1 332 ? 6.063 -25.156 -22.232 1.00 86.81 332 ASP A C 1
ATOM 2516 O O . ASP A 1 332 ? 5.139 -25.889 -21.859 1.00 86.81 332 ASP A O 1
ATOM 2520 N N . GLU A 1 333 ? 7.095 -24.900 -21.410 1.00 88.38 3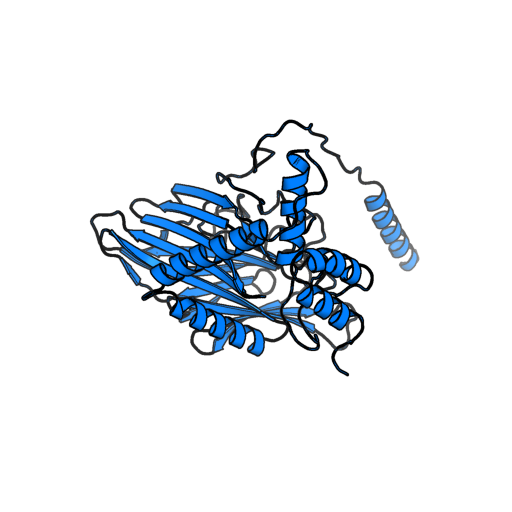33 GLU A N 1
ATOM 2521 C CA . GLU A 1 333 ? 7.112 -25.410 -20.033 1.00 88.38 333 GLU A CA 1
ATOM 2522 C C . GLU A 1 333 ? 6.199 -24.559 -19.127 1.00 88.38 333 GLU A C 1
ATOM 2524 O O . GLU A 1 333 ? 6.257 -23.332 -19.176 1.00 88.38 333 GLU A O 1
ATOM 2529 N N . PRO A 1 334 ? 5.400 -25.154 -18.216 1.00 80.00 334 PRO A N 1
ATOM 2530 C CA . PRO A 1 334 ? 4.537 -24.384 -17.306 1.00 80.00 334 PRO A CA 1
ATOM 2531 C C . PRO A 1 334 ? 5.277 -23.373 -16.414 1.00 80.00 334 PRO A C 1
ATOM 2533 O O . PRO A 1 334 ? 4.670 -22.433 -15.908 1.00 80.00 334 PRO A O 1
ATOM 2536 N N . ASN A 1 335 ? 6.584 -23.566 -16.212 1.00 82.31 335 ASN A N 1
ATOM 2537 C CA . ASN A 1 335 ? 7.431 -22.619 -15.490 1.00 82.31 335 ASN A CA 1
ATOM 2538 C C . ASN A 1 335 ? 7.831 -21.407 -16.345 1.00 82.31 335 ASN A C 1
ATOM 2540 O O . ASN A 1 335 ? 8.086 -20.355 -15.769 1.00 82.31 335 ASN A O 1
ATOM 2544 N N . ASP A 1 336 ? 7.874 -21.530 -17.677 1.00 84.19 336 ASP A N 1
ATOM 2545 C CA . ASP A 1 336 ? 8.271 -20.440 -18.577 1.00 84.19 336 ASP A CA 1
ATOM 2546 C C . ASP A 1 336 ? 7.246 -19.305 -18.522 1.00 84.19 336 ASP A C 1
ATOM 2548 O O . ASP A 1 336 ? 7.630 -18.156 -18.333 1.00 84.19 336 ASP A O 1
ATOM 2552 N N . ALA A 1 337 ? 5.949 -19.638 -18.583 1.00 85.12 337 ALA A N 1
ATOM 2553 C CA . ALA A 1 337 ? 4.860 -18.677 -18.398 1.00 85.12 337 ALA A CA 1
ATOM 2554 C C . ALA A 1 337 ? 4.979 -17.950 -17.050 1.00 85.12 337 ALA A C 1
ATOM 2556 O O . ALA A 1 337 ? 5.086 -16.732 -17.014 1.00 85.12 337 ALA A O 1
ATOM 2557 N N . ARG A 1 338 ? 5.117 -18.696 -15.945 1.00 82.25 338 ARG A N 1
ATOM 2558 C CA . ARG A 1 338 ? 5.260 -18.101 -14.608 1.00 82.25 338 ARG A CA 1
ATOM 2559 C C . ARG A 1 338 ? 6.492 -17.197 -14.471 1.00 82.25 338 ARG A C 1
ATOM 2561 O O . ARG A 1 338 ? 6.427 -16.187 -13.780 1.00 82.25 338 ARG A O 1
ATOM 2568 N N . ILE A 1 339 ? 7.629 -17.567 -15.066 1.00 83.56 339 ILE A N 1
ATOM 2569 C CA . ILE A 1 339 ? 8.851 -16.742 -15.051 1.00 83.56 339 ILE A CA 1
ATOM 2570 C C . ILE A 1 339 ? 8.673 -15.495 -15.925 1.00 83.56 339 ILE A C 1
ATOM 2572 O O . ILE A 1 339 ? 9.208 -14.438 -15.592 1.00 83.56 339 ILE A O 1
ATOM 2576 N N . TYR A 1 340 ? 7.920 -15.603 -17.016 1.00 87.25 340 TYR A N 1
ATOM 2577 C CA . TYR A 1 340 ? 7.606 -14.490 -17.900 1.00 87.25 340 TYR A CA 1
ATOM 2578 C C . TYR A 1 340 ? 6.658 -13.483 -17.229 1.00 87.25 340 TYR A C 1
ATOM 2580 O O . TYR A 1 340 ? 6.998 -12.303 -17.152 1.00 87.25 340 TYR A O 1
ATOM 2588 N N . ASP A 1 341 ? 5.571 -13.953 -16.612 1.00 86.62 341 ASP A N 1
ATOM 2589 C CA . ASP A 1 341 ? 4.648 -13.130 -15.816 1.00 86.62 341 ASP A CA 1
ATOM 2590 C C . ASP A 1 341 ? 5.385 -12.436 -14.654 1.00 86.62 341 ASP A C 1
ATOM 2592 O O . ASP A 1 341 ? 5.168 -11.252 -14.383 1.00 86.62 341 ASP A O 1
ATOM 2596 N N . LEU A 1 342 ? 6.323 -13.146 -14.004 1.00 83.69 342 LEU A N 1
ATOM 2597 C CA . LEU A 1 342 ? 7.214 -12.587 -12.982 1.00 83.69 342 LEU A CA 1
ATOM 2598 C C . LEU A 1 342 ? 8.074 -11.452 -13.559 1.00 83.69 342 LEU A C 1
ATOM 2600 O O . LEU A 1 342 ? 8.178 -10.394 -12.953 1.00 83.69 342 LEU A O 1
ATOM 2604 N N . ALA A 1 343 ? 8.697 -11.646 -14.723 1.00 85.75 343 ALA A N 1
ATOM 2605 C CA . ALA A 1 343 ? 9.559 -10.639 -15.342 1.00 85.75 343 ALA A CA 1
ATOM 2606 C C . ALA A 1 343 ? 8.777 -9.396 -15.807 1.00 85.75 343 ALA A C 1
ATOM 2608 O O . ALA A 1 343 ? 9.239 -8.271 -15.603 1.00 85.75 343 ALA A O 1
ATOM 2609 N N . ALA A 1 344 ? 7.585 -9.590 -16.377 1.00 88.94 344 ALA A N 1
ATOM 2610 C CA . ALA A 1 344 ? 6.697 -8.517 -16.822 1.00 88.94 344 ALA A CA 1
ATOM 2611 C C . ALA A 1 344 ? 6.190 -7.673 -15.639 1.00 88.94 344 ALA A C 1
ATOM 2613 O O . ALA A 1 344 ? 6.295 -6.444 -15.659 1.00 88.94 344 ALA A O 1
ATOM 2614 N N . THR A 1 345 ? 5.750 -8.337 -14.563 1.00 86.69 345 THR A N 1
ATOM 2615 C CA . THR A 1 345 ? 5.383 -7.696 -13.288 1.00 86.69 345 THR A CA 1
ATOM 2616 C C . THR A 1 345 ? 6.557 -6.884 -12.719 1.00 86.69 345 THR A C 1
ATOM 2618 O O . THR A 1 345 ? 6.358 -5.773 -12.235 1.00 86.69 345 THR A O 1
ATOM 2621 N N . ALA A 1 346 ? 7.797 -7.375 -12.856 1.00 80.75 346 ALA A N 1
ATOM 2622 C CA . ALA A 1 346 ? 9.011 -6.731 -12.329 1.00 80.75 346 ALA A CA 1
ATOM 2623 C C . ALA A 1 346 ? 9.292 -5.399 -12.992 1.00 80.75 346 ALA A C 1
ATOM 2625 O O . ALA A 1 346 ? 9.604 -4.404 -12.339 1.00 80.75 346 ALA A O 1
ATOM 2626 N N . LEU A 1 347 ? 9.214 -5.423 -14.317 1.00 86.50 347 LEU A N 1
ATOM 2627 C CA . LEU A 1 347 ? 9.493 -4.278 -15.153 1.00 86.50 347 LEU A CA 1
ATOM 2628 C C . LEU A 1 347 ? 8.419 -3.208 -14.925 1.00 86.50 347 LEU A C 1
ATOM 2630 O O . LEU A 1 347 ? 8.788 -2.085 -14.571 1.00 86.50 347 LEU A O 1
ATOM 2634 N N . ARG A 1 348 ? 7.129 -3.593 -14.938 1.00 87.88 348 ARG A N 1
ATOM 2635 C CA . ARG A 1 348 ? 5.989 -2.709 -14.628 1.00 87.88 348 ARG A CA 1
ATOM 2636 C C . ARG A 1 348 ? 6.089 -2.083 -13.232 1.00 87.88 348 ARG A C 1
ATOM 2638 O O . ARG A 1 348 ? 6.066 -0.860 -13.116 1.00 87.88 348 ARG A O 1
ATOM 2645 N N . MET A 1 349 ? 6.269 -2.885 -12.179 1.00 82.75 349 MET A N 1
ATOM 2646 C CA . MET A 1 349 ? 6.331 -2.374 -10.799 1.00 82.75 349 MET A CA 1
ATOM 2647 C C . MET A 1 349 ? 7.556 -1.493 -10.535 1.00 82.75 349 MET A C 1
ATOM 2649 O O . MET A 1 349 ? 7.522 -0.658 -9.629 1.00 82.75 349 MET A O 1
ATOM 2653 N N . ASN A 1 350 ? 8.624 -1.617 -11.331 1.00 81.69 350 ASN A N 1
ATOM 2654 C CA . ASN A 1 350 ? 9.821 -0.789 -11.199 1.00 81.69 350 ASN A CA 1
ATOM 2655 C C . ASN A 1 350 ? 9.766 0.568 -11.925 1.00 81.69 350 ASN A C 1
ATOM 2657 O O . ASN A 1 350 ? 10.675 1.372 -11.710 1.00 81.69 350 ASN A O 1
ATOM 2661 N N . VAL A 1 351 ? 8.719 0.878 -12.698 1.00 85.75 351 VAL A N 1
ATOM 2662 C CA . VAL A 1 351 ? 8.544 2.196 -13.345 1.00 85.75 351 VAL A CA 1
ATOM 2663 C C . VAL A 1 351 ? 8.293 3.291 -12.305 1.00 85.75 351 VAL A C 1
ATOM 2665 O O . VAL A 1 351 ? 7.340 3.208 -11.531 1.00 85.75 351 VAL A O 1
ATOM 2668 N N . TYR A 1 352 ? 9.141 4.320 -12.277 1.00 82.19 352 TYR A N 1
ATOM 2669 C CA . TYR A 1 352 ? 8.846 5.583 -11.598 1.00 82.19 352 TYR A CA 1
ATOM 2670 C C . TYR A 1 352 ? 8.130 6.545 -12.544 1.00 82.19 352 TYR A C 1
ATOM 2672 O O . TYR A 1 352 ? 8.480 6.635 -13.730 1.00 82.19 352 TYR A O 1
ATOM 2680 N N . GLY A 1 353 ? 7.203 7.322 -11.982 1.00 82.31 353 GLY A N 1
ATOM 2681 C CA . GLY A 1 353 ? 6.594 8.440 -12.686 1.00 82.31 353 GLY A CA 1
ATOM 2682 C C . GLY A 1 353 ? 7.599 9.555 -12.970 1.00 82.31 353 GLY A C 1
ATOM 2683 O O . GLY A 1 353 ? 8.710 9.599 -12.429 1.00 82.31 353 GLY A O 1
ATOM 2684 N N . GLN A 1 354 ? 7.219 10.485 -13.845 1.00 83.81 354 GLN A N 1
ATOM 2685 C CA . GLN A 1 354 ? 8.064 11.635 -14.152 1.00 83.81 354 GLN A CA 1
ATOM 2686 C C . GLN A 1 354 ? 8.217 12.539 -12.916 1.00 83.81 354 GLN A C 1
ATOM 2688 O O . GLN A 1 354 ? 7.239 13.101 -12.428 1.00 83.81 354 GLN A O 1
ATOM 2693 N N . ARG A 1 355 ? 9.455 12.743 -12.447 1.00 76.12 355 ARG A N 1
ATOM 2694 C CA . ARG A 1 355 ? 9.768 13.619 -11.303 1.00 76.12 355 ARG A CA 1
ATOM 2695 C C . ARG A 1 355 ? 11.082 14.382 -11.469 1.00 76.12 355 ARG A C 1
ATOM 2697 O O . ARG A 1 355 ? 11.972 13.976 -12.219 1.00 76.12 355 ARG A O 1
ATOM 2704 N N . GLY A 1 356 ? 11.210 15.504 -10.760 1.00 78.56 356 GLY A N 1
ATOM 2705 C CA . GLY A 1 356 ? 12.419 16.332 -10.746 1.00 78.56 356 GLY A CA 1
ATOM 2706 C C . GLY A 1 356 ? 12.873 16.779 -12.143 1.00 78.56 356 GLY A C 1
ATOM 2707 O O . GLY A 1 356 ? 12.239 17.621 -12.776 1.00 78.56 356 GLY A O 1
ATOM 2708 N N . LEU A 1 357 ? 14.004 16.237 -12.609 1.00 79.69 357 LEU A N 1
ATOM 2709 C CA . LEU A 1 357 ? 14.586 16.517 -13.932 1.00 79.69 357 LEU A CA 1
ATOM 2710 C C . LEU A 1 357 ? 14.374 15.386 -14.955 1.00 79.69 357 LEU A C 1
ATOM 2712 O O . LEU A 1 357 ? 14.953 15.441 -16.041 1.00 79.69 357 LEU A O 1
ATOM 2716 N N . MET A 1 358 ? 13.585 14.357 -14.631 1.00 84.50 358 MET A N 1
ATOM 2717 C CA . MET A 1 358 ? 13.291 13.271 -15.567 1.00 84.50 358 MET A CA 1
ATOM 2718 C C . MET A 1 358 ? 12.478 13.807 -16.762 1.00 84.50 358 MET A C 1
ATOM 2720 O O . MET A 1 358 ? 11.466 14.478 -16.554 1.00 84.50 358 MET A O 1
ATOM 2724 N N . PRO A 1 359 ? 12.881 13.538 -18.019 1.00 87.12 359 PRO A N 1
ATOM 2725 C CA . PRO A 1 359 ? 12.120 13.948 -19.204 1.00 87.12 359 PRO A CA 1
ATOM 2726 C C . PRO A 1 359 ? 10.824 13.154 -19.452 1.00 87.12 359 PRO A C 1
ATOM 2728 O O . PRO A 1 359 ? 9.997 13.601 -20.241 1.00 87.12 359 PRO A O 1
ATOM 2731 N N . GLY A 1 360 ? 10.659 12.002 -18.803 1.00 90.25 360 GLY A N 1
ATOM 2732 C CA . GLY A 1 360 ? 9.511 11.098 -18.904 1.00 90.25 360 GLY A CA 1
ATOM 2733 C C . GLY A 1 360 ? 9.584 10.042 -17.799 1.00 90.25 360 GLY A C 1
ATOM 2734 O O . GLY A 1 360 ? 10.369 10.205 -16.859 1.00 90.25 360 GLY A O 1
ATOM 2735 N N . ARG A 1 361 ? 8.795 8.971 -17.904 1.00 91.50 361 ARG A N 1
ATOM 2736 C CA . ARG A 1 361 ? 8.847 7.840 -16.964 1.00 91.50 361 ARG A CA 1
ATOM 2737 C C . ARG A 1 361 ? 10.087 6.985 -17.210 1.00 91.50 361 ARG A C 1
ATOM 2739 O O . ARG A 1 361 ? 10.638 6.985 -18.312 1.00 91.50 361 ARG A O 1
ATOM 2746 N N . ALA A 1 362 ? 10.524 6.249 -16.191 1.00 90.06 362 ALA A N 1
ATOM 2747 C CA . ALA A 1 362 ? 11.561 5.237 -16.370 1.00 90.06 362 ALA A CA 1
ATOM 2748 C C . ALA A 1 362 ? 11.599 4.203 -15.245 1.00 90.06 362 ALA A C 1
ATOM 2750 O O . ALA A 1 362 ? 11.390 4.531 -14.076 1.00 90.06 362 ALA A O 1
ATOM 2751 N N . SER A 1 363 ? 11.939 2.963 -15.590 1.00 87.69 363 SER A N 1
ATOM 2752 C CA . SER A 1 363 ? 12.239 1.914 -14.625 1.00 87.69 363 SER A CA 1
ATOM 2753 C C . SER A 1 363 ? 13.624 2.073 -14.011 1.00 87.69 363 SER A C 1
ATOM 2755 O O . SER A 1 363 ? 14.554 2.620 -14.601 1.00 87.69 363 SER A O 1
ATOM 2757 N N . VAL A 1 364 ? 13.770 1.550 -12.801 1.00 81.44 364 VAL A N 1
ATOM 2758 C CA . VAL A 1 364 ? 15.057 1.387 -12.121 1.00 81.44 364 VAL A CA 1
ATOM 2759 C C . VAL A 1 364 ? 15.318 -0.089 -11.822 1.00 81.44 364 VAL A C 1
ATOM 2761 O O . VAL A 1 364 ? 14.369 -0.870 -11.806 1.00 81.44 364 VAL A O 1
ATOM 2764 N N . PRO A 1 365 ? 16.572 -0.523 -11.594 1.00 74.00 365 PRO A N 1
ATOM 2765 C CA . PRO A 1 365 ? 16.873 -1.948 -11.405 1.00 74.00 365 PRO A CA 1
ATOM 2766 C C . PRO A 1 365 ? 16.093 -2.604 -10.248 1.00 74.00 365 PRO A C 1
ATOM 2768 O O . PRO A 1 365 ? 15.785 -3.794 -10.287 1.00 74.00 365 PRO A O 1
ATOM 2771 N N . GLY A 1 366 ? 15.737 -1.819 -9.226 1.00 70.06 366 GLY A N 1
ATOM 2772 C CA . GLY A 1 366 ? 14.823 -2.204 -8.152 1.00 70.06 366 GLY A CA 1
ATOM 2773 C C . GLY A 1 366 ? 14.645 -1.048 -7.174 1.00 70.06 366 GLY A C 1
ATOM 2774 O O . GLY A 1 366 ? 15.631 -0.563 -6.617 1.00 70.06 366 GLY A O 1
ATOM 2775 N N . LYS A 1 367 ? 13.404 -0.605 -6.958 1.00 63.72 367 LYS A N 1
ATOM 2776 C CA . LYS A 1 367 ? 13.108 0.747 -6.453 1.00 63.72 367 LYS A CA 1
ATOM 2777 C C . LYS A 1 367 ? 13.523 1.101 -4.978 1.00 63.72 367 LYS A C 1
ATOM 2779 O O . LYS A 1 367 ? 13.157 2.186 -4.553 1.00 63.72 367 LYS A O 1
ATOM 2784 N N . VAL A 1 368 ? 14.293 0.294 -4.207 1.00 53.78 368 VAL A N 1
ATOM 2785 C CA . VAL A 1 368 ? 15.076 0.754 -2.991 1.00 53.78 368 VAL A CA 1
ATOM 2786 C C . VAL A 1 368 ? 16.506 0.857 -3.488 1.00 53.78 368 VAL A C 1
ATOM 2788 O O . VAL A 1 368 ? 17.113 1.920 -3.525 1.00 53.78 368 VAL A O 1
ATOM 2791 N N . HIS A 1 369 ? 17.078 -0.313 -3.791 1.00 47.84 369 HIS A N 1
ATOM 2792 C CA . HIS A 1 369 ? 18.521 -0.479 -3.837 1.00 47.84 369 HIS A CA 1
ATOM 2793 C C . HIS A 1 369 ? 19.119 0.414 -4.921 1.00 47.84 369 HIS A C 1
ATOM 2795 O O . HIS A 1 369 ? 20.292 0.767 -4.859 1.00 47.84 369 HIS A O 1
ATOM 2801 N N . PHE A 1 370 ? 18.280 0.800 -5.884 1.00 57.12 370 PHE A N 1
ATOM 2802 C CA . PHE A 1 370 ? 18.607 1.641 -7.003 1.00 57.12 370 PHE A CA 1
ATOM 2803 C C . PHE A 1 370 ? 17.430 2.603 -7.280 1.00 57.12 370 PHE A C 1
ATOM 2805 O O . PHE A 1 370 ? 16.559 2.273 -8.069 1.00 57.12 370 PHE A O 1
ATOM 2812 N N . ASN A 1 371 ? 17.400 3.811 -6.694 1.00 61.81 371 ASN A N 1
ATOM 2813 C CA . ASN A 1 371 ? 16.668 4.964 -7.283 1.00 61.81 371 ASN A CA 1
ATOM 2814 C C . ASN A 1 371 ? 17.434 5.618 -8.440 1.00 61.81 371 ASN A C 1
ATOM 2816 O O . ASN A 1 371 ? 16.947 6.567 -9.053 1.00 61.81 371 ASN A O 1
ATOM 2820 N N . LEU A 1 372 ? 18.644 5.144 -8.730 1.00 70.56 372 LEU A N 1
ATOM 2821 C CA . LEU A 1 372 ? 19.445 5.640 -9.835 1.00 70.56 372 LEU A CA 1
ATOM 2822 C C . LEU A 1 372 ? 19.122 4.900 -11.129 1.00 70.56 372 LEU A C 1
ATOM 2824 O O . LEU A 1 372 ? 18.962 3.681 -11.164 1.00 70.56 372 LEU A O 1
ATOM 2828 N N . PHE A 1 373 ? 19.128 5.669 -12.209 1.00 80.44 373 PHE A N 1
ATOM 2829 C CA . PHE A 1 373 ? 19.117 5.168 -13.571 1.00 80.44 373 PHE A CA 1
ATOM 2830 C C . PHE A 1 373 ? 20.532 4.759 -13.981 1.00 80.44 373 PHE A C 1
ATOM 2832 O O . PHE A 1 373 ? 21.466 5.566 -13.927 1.00 80.44 373 PHE A O 1
ATOM 2839 N N . PHE A 1 374 ? 20.698 3.502 -14.388 1.00 82.06 374 PHE A N 1
ATOM 2840 C CA . PHE A 1 374 ? 21.988 2.950 -14.788 1.00 82.06 374 PHE A CA 1
ATOM 2841 C C . PHE A 1 374 ? 22.051 2.745 -16.304 1.00 82.06 374 PHE A C 1
ATOM 2843 O O . PHE A 1 374 ? 21.158 2.167 -16.918 1.00 82.06 374 PHE A O 1
ATOM 2850 N N . VAL A 1 375 ? 23.175 3.163 -16.896 1.00 85.56 375 VAL A N 1
ATOM 2851 C CA . VAL A 1 375 ? 23.419 3.159 -18.353 1.00 85.56 375 VAL A CA 1
ATOM 2852 C C . VAL A 1 375 ? 23.430 1.774 -19.000 1.00 85.56 375 VAL A C 1
ATOM 2854 O O . VAL A 1 375 ? 23.378 1.668 -20.225 1.00 85.56 375 VAL A O 1
ATOM 2857 N N . TRP A 1 376 ? 23.526 0.718 -18.195 1.00 87.00 376 TRP A N 1
ATOM 2858 C CA . TRP A 1 376 ? 23.456 -0.664 -18.657 1.00 87.00 376 TRP A CA 1
ATOM 2859 C C . TRP A 1 376 ? 22.049 -1.254 -18.510 1.00 87.00 376 TRP A C 1
ATOM 2861 O O . TRP A 1 376 ? 21.599 -1.989 -19.384 1.00 87.00 376 TRP A O 1
ATOM 2871 N N . ASP A 1 377 ? 21.357 -0.894 -17.435 1.00 89.12 377 ASP A N 1
ATOM 2872 C CA . ASP A 1 377 ? 20.064 -1.438 -17.040 1.00 89.12 377 ASP A CA 1
ATOM 2873 C C . ASP A 1 377 ? 18.919 -0.839 -17.867 1.00 89.12 377 ASP A C 1
ATOM 2875 O O . ASP A 1 377 ? 18.137 -1.597 -18.438 1.00 89.12 377 ASP A O 1
ATOM 2879 N N . LEU A 1 378 ? 18.881 0.490 -18.051 1.00 90.62 378 LEU A N 1
ATOM 2880 C CA . LEU A 1 378 ? 17.797 1.153 -18.794 1.00 90.62 378 LEU A CA 1
ATOM 2881 C C . LEU A 1 378 ? 17.608 0.622 -20.228 1.00 90.62 378 LEU A C 1
ATOM 2883 O O . LEU A 1 378 ? 16.472 0.351 -20.606 1.00 90.62 378 LEU A O 1
ATOM 2887 N N . PRO A 1 379 ? 18.660 0.389 -21.042 1.00 93.12 379 PRO A N 1
ATOM 2888 C CA . PRO A 1 379 ? 18.487 -0.219 -22.363 1.00 93.12 379 PRO A CA 1
ATOM 2889 C C . PRO A 1 379 ? 17.964 -1.665 -22.344 1.00 93.12 379 PRO A C 1
ATOM 2891 O O . PRO A 1 379 ? 17.395 -2.111 -23.339 1.00 93.12 379 PRO A O 1
ATOM 2894 N N . LEU A 1 380 ? 18.167 -2.410 -21.250 1.00 93.69 380 LEU A N 1
ATOM 2895 C CA . LEU A 1 380 ? 17.637 -3.769 -21.079 1.00 93.69 380 LEU A CA 1
ATOM 2896 C C . LEU A 1 380 ? 16.180 -3.742 -20.601 1.00 93.69 380 LEU A C 1
ATOM 2898 O O . LEU A 1 380 ? 15.376 -4.547 -21.063 1.00 93.69 380 LEU A O 1
ATOM 2902 N N . GLN A 1 381 ? 15.836 -2.789 -19.735 1.00 93.62 381 GLN A N 1
ATOM 2903 C CA . GLN A 1 381 ? 14.465 -2.534 -19.288 1.00 93.62 381 GLN A CA 1
ATOM 2904 C C . GLN A 1 381 ? 13.600 -2.062 -20.459 1.00 93.62 381 GLN A C 1
ATOM 2906 O O . GLN A 1 381 ? 12.574 -2.677 -20.731 1.00 93.62 381 GLN A O 1
ATOM 2911 N N . ALA A 1 382 ? 14.091 -1.102 -21.247 1.00 95.38 382 ALA A N 1
ATOM 2912 C CA . ALA A 1 382 ? 13.425 -0.613 -22.453 1.00 95.38 382 ALA A CA 1
ATOM 2913 C C . ALA A 1 382 ? 13.231 -1.709 -23.509 1.00 95.38 382 ALA A C 1
ATOM 2915 O O . ALA A 1 382 ? 12.224 -1.715 -24.214 1.00 95.38 382 ALA A O 1
ATOM 2916 N N . LEU A 1 383 ? 14.163 -2.665 -23.619 1.00 95.19 383 LEU A N 1
ATOM 2917 C CA . LEU A 1 383 ? 13.982 -3.826 -24.494 1.00 95.19 383 LEU A CA 1
ATOM 2918 C C . LEU A 1 383 ? 12.805 -4.702 -24.038 1.00 95.19 383 LEU A C 1
ATOM 2920 O O . LEU A 1 383 ? 12.045 -5.148 -24.893 1.00 95.19 383 LEU A O 1
ATOM 2924 N N . GLY A 1 384 ? 12.651 -4.911 -22.726 1.00 93.25 384 GLY A N 1
ATOM 2925 C CA . GLY A 1 384 ? 11.501 -5.606 -22.145 1.00 93.25 384 GLY A CA 1
ATOM 2926 C C . GLY A 1 384 ? 10.203 -4.822 -22.339 1.00 93.25 384 GLY A C 1
ATOM 2927 O O . GLY A 1 384 ? 9.286 -5.321 -22.979 1.00 93.25 384 GLY A O 1
ATOM 2928 N N . HIS A 1 385 ? 10.150 -3.563 -21.890 1.00 94.69 385 HIS A N 1
ATOM 2929 C CA . HIS A 1 385 ? 8.967 -2.706 -22.040 1.00 94.69 385 HIS A CA 1
ATOM 2930 C C . HIS A 1 385 ? 8.492 -2.581 -23.486 1.00 94.69 385 HIS A C 1
ATOM 2932 O O . HIS A 1 385 ? 7.291 -2.549 -23.720 1.00 94.69 385 HIS A O 1
ATOM 2938 N N . ASN A 1 386 ? 9.391 -2.587 -24.473 1.00 95.88 386 ASN A N 1
ATOM 2939 C CA . ASN A 1 386 ? 9.016 -2.533 -25.885 1.00 95.88 386 ASN A CA 1
ATOM 2940 C C . ASN A 1 386 ? 8.159 -3.737 -26.356 1.00 95.88 386 ASN A C 1
ATOM 2942 O O . ASN A 1 386 ? 7.595 -3.674 -27.448 1.00 95.88 386 ASN A O 1
ATOM 2946 N N . GLU A 1 387 ? 8.030 -4.815 -25.574 1.00 91.31 387 GLU A N 1
ATOM 2947 C CA . GLU A 1 387 ? 7.077 -5.901 -25.852 1.00 91.31 387 GLU A CA 1
ATOM 2948 C C . GLU A 1 387 ? 5.607 -5.515 -25.578 1.00 91.31 387 GLU A C 1
ATOM 2950 O O . GLU A 1 387 ? 4.730 -6.068 -26.242 1.00 91.31 387 GLU A O 1
ATOM 2955 N N . TRP A 1 388 ? 5.323 -4.551 -24.683 1.00 91.81 388 TRP A N 1
ATOM 2956 C CA . TRP A 1 388 ? 3.950 -4.144 -24.306 1.00 91.81 388 TRP A CA 1
ATOM 2957 C C . TRP A 1 388 ? 3.691 -2.624 -24.256 1.00 91.81 388 TRP A C 1
ATOM 2959 O O . TRP A 1 388 ? 2.613 -2.185 -24.648 1.00 91.81 388 TRP A O 1
ATOM 2969 N N . ASP A 1 389 ? 4.668 -1.806 -23.854 1.00 94.62 389 ASP A N 1
ATOM 2970 C CA . ASP A 1 389 ? 4.639 -0.335 -23.917 1.00 94.62 389 ASP A CA 1
ATOM 2971 C C . ASP A 1 389 ? 5.904 0.226 -24.623 1.00 94.62 389 ASP A C 1
ATOM 2973 O O . ASP A 1 389 ? 6.890 0.623 -23.986 1.00 94.62 389 ASP A O 1
ATOM 2977 N N . PRO A 1 390 ? 5.892 0.315 -25.971 1.00 95.81 390 PRO A N 1
ATOM 2978 C CA . PRO A 1 390 ? 6.947 0.974 -26.746 1.00 95.81 390 PRO A CA 1
ATOM 2979 C C . PRO A 1 390 ? 7.101 2.480 -26.464 1.00 95.81 390 PRO A C 1
ATOM 2981 O O . PRO A 1 390 ? 8.125 3.072 -26.826 1.00 95.81 390 PRO A O 1
ATOM 2984 N N . THR A 1 391 ? 6.101 3.126 -25.853 1.00 95.56 391 THR A N 1
ATOM 2985 C CA . THR A 1 391 ? 6.174 4.537 -25.458 1.00 95.56 391 THR A CA 1
ATOM 2986 C C . THR A 1 391 ? 7.039 4.677 -24.209 1.00 95.56 391 THR A C 1
ATOM 2988 O O . THR A 1 391 ? 8.028 5.409 -24.262 1.00 95.56 391 THR A O 1
ATOM 2991 N N . LEU A 1 392 ? 6.780 3.892 -23.160 1.00 94.44 392 LEU A N 1
ATOM 2992 C CA . LEU A 1 392 ? 7.639 3.790 -21.972 1.00 94.44 392 LEU A CA 1
ATOM 2993 C C . LEU A 1 392 ? 9.084 3.421 -22.332 1.00 94.44 392 LEU A C 1
ATOM 2995 O O . LEU A 1 392 ? 10.015 4.083 -21.883 1.00 94.44 392 LEU A O 1
ATOM 2999 N N . ALA A 1 393 ? 9.288 2.438 -23.214 1.00 95.69 393 ALA A N 1
ATOM 3000 C CA . ALA A 1 393 ? 10.629 2.078 -23.690 1.00 95.69 393 ALA A CA 1
ATOM 3001 C C . ALA A 1 393 ? 11.371 3.257 -24.360 1.00 95.69 393 ALA A C 1
ATOM 3003 O O . ALA A 1 393 ? 12.597 3.364 -24.291 1.00 95.69 393 ALA A O 1
ATOM 3004 N N . THR A 1 394 ? 10.634 4.164 -25.010 1.00 95.31 394 THR A N 1
ATOM 3005 C CA . THR A 1 394 ? 11.199 5.388 -25.596 1.00 95.31 394 THR A CA 1
ATOM 3006 C C . THR A 1 394 ? 11.498 6.438 -24.521 1.00 95.31 394 THR A C 1
ATOM 3008 O O . THR A 1 394 ? 12.551 7.078 -24.578 1.00 95.31 394 THR A O 1
ATOM 3011 N N . GLU A 1 395 ? 10.614 6.598 -23.531 1.00 94.12 395 GLU A N 1
ATOM 3012 C CA . GLU A 1 395 ? 10.797 7.494 -22.378 1.00 94.12 395 GLU A CA 1
ATOM 3013 C C . GLU A 1 395 ? 12.033 7.101 -21.552 1.00 94.12 395 GLU A C 1
ATOM 3015 O O . GLU A 1 395 ? 12.869 7.958 -21.267 1.00 94.12 395 GLU A O 1
ATOM 3020 N N . GLU A 1 396 ? 12.237 5.807 -21.295 1.00 93.25 396 GLU A N 1
ATOM 3021 C CA . GLU A 1 396 ? 13.402 5.249 -20.591 1.00 93.25 396 GLU A CA 1
ATOM 3022 C C . GLU A 1 396 ? 14.737 5.599 -21.258 1.00 93.25 396 GLU A C 1
ATOM 3024 O O . GLU A 1 396 ? 15.674 6.092 -20.619 1.00 93.25 396 GLU A O 1
ATOM 3029 N N . LEU A 1 397 ? 14.826 5.404 -22.575 1.00 93.38 397 LEU A N 1
ATOM 3030 C CA . LEU A 1 397 ? 15.998 5.813 -23.353 1.00 93.38 397 LEU A CA 1
ATOM 3031 C C . LEU A 1 397 ? 16.145 7.348 -23.375 1.00 93.38 397 LEU A C 1
ATOM 3033 O O . LEU A 1 397 ? 17.267 7.866 -23.389 1.00 93.38 397 LEU A O 1
ATOM 3037 N N . GLY A 1 398 ? 15.026 8.077 -23.324 1.00 91.12 398 GLY A N 1
ATOM 3038 C CA . GLY A 1 398 ? 14.969 9.523 -23.120 1.00 91.12 398 GLY A CA 1
ATOM 3039 C C . GLY A 1 398 ? 15.625 9.959 -21.808 1.00 91.12 398 GLY A C 1
ATOM 3040 O O . GLY A 1 398 ? 16.488 10.841 -21.836 1.00 91.12 398 GLY A O 1
ATOM 3041 N N . VAL A 1 399 ? 15.291 9.305 -20.690 1.00 90.19 399 VAL A N 1
ATOM 3042 C CA . VAL A 1 399 ? 15.880 9.549 -19.360 1.00 90.19 399 VAL A CA 1
ATOM 3043 C C . VAL A 1 399 ? 17.388 9.278 -19.364 1.00 90.19 399 VAL A C 1
ATOM 3045 O O . VAL A 1 399 ? 18.156 10.120 -18.898 1.00 90.19 399 VAL A O 1
ATOM 3048 N N . GLN A 1 400 ? 17.848 8.167 -19.955 1.00 87.06 400 GLN A N 1
ATOM 3049 C CA . GLN A 1 400 ? 19.278 7.821 -19.959 1.00 87.06 400 GLN A CA 1
ATOM 3050 C C . GLN A 1 400 ? 20.153 8.790 -20.771 1.00 87.06 400 GLN A C 1
ATOM 3052 O O . GLN A 1 400 ? 21.296 9.074 -20.394 1.00 87.06 400 GLN A O 1
ATOM 3057 N N . TYR A 1 401 ? 19.667 9.245 -21.925 1.00 85.44 401 TYR A N 1
ATOM 3058 C CA . TYR A 1 401 ? 20.486 9.977 -22.899 1.00 85.44 401 TYR A CA 1
ATOM 3059 C C . TYR A 1 401 ? 20.104 11.458 -23.044 1.00 85.44 401 TYR A C 1
ATOM 3061 O O . TYR A 1 401 ? 20.717 12.170 -23.839 1.00 85.44 401 TYR A O 1
ATOM 3069 N N . GLY A 1 402 ? 19.117 11.933 -22.277 1.00 75.50 402 GLY A N 1
ATOM 3070 C CA . GLY A 1 402 ? 18.585 13.294 -22.373 1.00 75.50 402 GLY A CA 1
ATOM 3071 C C . GLY A 1 402 ? 17.778 13.546 -23.651 1.00 75.50 402 GLY A C 1
ATOM 3072 O O . GLY A 1 402 ? 17.668 14.691 -24.087 1.00 75.50 402 GLY A O 1
ATOM 3073 N N . PHE A 1 403 ? 17.232 12.500 -24.283 1.00 58.59 403 PHE A N 1
ATOM 3074 C CA . PHE A 1 403 ? 16.501 12.595 -25.554 1.00 58.59 403 PHE A CA 1
ATOM 3075 C C . PHE A 1 403 ? 15.015 12.968 -25.393 1.00 58.59 403 PHE A C 1
ATOM 3077 O O . PHE A 1 403 ? 14.142 12.361 -26.007 1.00 58.59 403 PHE A O 1
ATOM 3084 N N . CYS A 1 404 ? 14.734 14.043 -24.656 1.00 41.88 404 CYS A N 1
ATOM 3085 C CA . CYS A 1 404 ? 13.558 14.889 -24.891 1.00 41.88 404 CYS A CA 1
ATOM 3086 C C . CYS A 1 404 ? 14.038 16.347 -24.775 1.00 41.88 404 CYS A C 1
ATOM 3088 O O . CYS A 1 404 ? 14.474 16.763 -23.708 1.00 41.88 404 CYS A O 1
ATOM 3090 N N . SER A 1 405 ? 14.074 17.168 -25.823 1.00 32.88 405 SER A N 1
ATOM 3091 C CA . SER A 1 405 ? 13.274 17.202 -27.057 1.00 32.88 405 SER A CA 1
ATOM 3092 C C . SER A 1 405 ? 14.157 17.443 -28.303 1.00 32.88 405 SER A C 1
ATOM 3094 O O . SER A 1 405 ? 15.308 17.860 -28.148 1.00 32.88 405 SER A O 1
ATOM 3096 N N . PRO A 1 406 ? 13.652 17.239 -29.539 1.00 39.59 406 PRO A N 1
ATOM 3097 C CA . PRO A 1 406 ? 14.057 18.069 -30.683 1.00 39.59 406 PRO A CA 1
ATOM 3098 C C . PRO A 1 406 ? 13.773 19.568 -30.456 1.00 39.59 406 PRO A C 1
ATOM 3100 O O . PRO A 1 406 ? 12.794 19.883 -29.741 1.00 39.59 406 PRO A O 1
#